Protein 2O1E (pdb70)

CATH classification: 3.40.50.1980 (+1 more: 3.40.50.1980)

Organism: Bacillus subtilis (strain 168) (NCBI:txid224308)

GO terms:
  GO:0045121 membrane raft (C, EXP)
  GO:0005886 plasma membrane (C, EXP)

B-factor: mean 60.4, std 15.57, range [16.05, 107.67]

Secondary structure (DSSP, 8-state):
-EEEEESS---HHHHHHHGGGEEEEESS-TTS-TTT----HHHHHHHHHSSEEEES----TTHHHHHH---SS-EEEETTTT---------GGGGSHHHHHHHHHHHHHHHHHH-GGGHHHHHHHHHHHHHHHHHHHHHHHHHHHS-S--EEEESS-TTHHHHHHTT-EEEE-SS--SSSPPPHHHHHHHHHHTTSS---EEE-SS---HHHHHHIIIII--EEE----TT---HHHHHH---TTT--HHHHHHHHHH--/-EEEEESS---HHHHHHHGGGEEEEESS-TTS-TTT----HHHHHHHHHSSEEEES----TTHHHHHH---SS-EEEETTTT--------GGGGSHHHHHHHHHHHHHHHHHH-GGGHHHHHHHHHHHHHHHHHHHHHHHHHHHH-SS--EEESS---HHHHHHTT--EEE-SS--SSSPPPHHHHHHHHTHHHHTT--EEE-SSPPPHHHHHHIIIII--EEE----SSS--HHHHHHT--TTT--HHHHHHHHHH-

Radius of gyration: 26.19 Å; Cα contacts (8 Å, |Δi|>4): 896; chains: 2; bounding box: 60×58×82 Å

Structure (mmCIF, N/CA/C/O backbone):
data_2O1E
#
_entry.id   2O1E
#
_cell.length_a   45.292
_cell.length_b   54.344
_cell.length_c   62.840
_cell.angle_alpha   103.70
_cell.angle_beta   100.46
_cell.angle_gamma   96.75
#
_symmetry.space_group_name_H-M   'P 1'
#
loop_
_entity.id
_entity.type
_entity.pdbx_description
1 polymer YcdH
2 non-polymer 'MANGANESE (II) ION'
3 water water
#
loop_
_atom_site.group_PDB
_atom_site.id
_atom_site.type_symbol
_atom_site.label_atom_id
_atom_site.label_alt_id
_atom_site.label_comp_id
_atom_site.label_asym_id
_atom_site.label_entity_id
_atom_site.label_seq_id
_atom_site.pdbx_PDB_ins_code
_atom_site.Cartn_x
_atom_site.Cartn_y
_atom_site.Cartn_z
_atom_site.occupancy
_atom_site.B_iso_or_equiv
_atom_site.auth_seq_id
_atom_site.auth_comp_id
_atom_site.auth_asym_id
_atom_site.auth_atom_id
_atom_site.pdbx_PDB_model_num
ATOM 1 N N . LYS A 1 21 ? -2.034 17.194 -11.142 1.00 60.77 16 LYS A N 1
ATOM 2 C CA . LYS A 1 21 ? -3.402 16.976 -11.678 1.00 59.90 16 LYS A CA 1
ATOM 3 C C . LYS A 1 21 ? -3.901 15.540 -11.450 1.00 59.21 16 LYS A C 1
ATOM 4 O O . LYS A 1 21 ? -5.045 15.342 -11.039 1.00 59.85 16 LYS A O 1
ATOM 10 N N . LEU A 1 22 ? -3.045 14.546 -11.713 1.00 56.76 17 LEU A N 1
ATOM 11 C CA . LEU A 1 22 ? -3.400 13.132 -11.520 1.00 54.23 17 LEU A CA 1
ATOM 12 C C . LEU A 1 22 ? -3.854 12.855 -10.085 1.00 53.74 17 LEU A C 1
ATOM 13 O O . LEU A 1 22 ? -3.129 13.109 -9.127 1.00 53.97 17 LEU A O 1
ATOM 18 N N . HIS A 1 23 ? -5.061 12.326 -9.940 1.00 53.42 18 HIS A N 1
ATOM 19 C CA . HIS A 1 23 ? -5.603 12.034 -8.625 1.00 52.62 18 HIS A CA 1
ATOM 20 C C . HIS A 1 23 ? -5.560 10.532 -8.336 1.00 51.79 18 HIS A C 1
ATOM 21 O O . HIS A 1 23 ? -6.133 9.730 -9.075 1.00 52.97 18 HIS A O 1
ATOM 28 N N . VAL A 1 24 ? -4.877 10.166 -7.250 1.00 47.99 19 VAL A N 1
ATOM 29 C CA . VAL A 1 24 ? -4.747 8.778 -6.848 1.00 44.27 19 VAL A CA 1
ATOM 30 C C . VAL A 1 24 ? -5.093 8.654 -5.365 1.00 45.51 19 VAL A C 1
ATOM 31 O O . VAL A 1 24 ? -4.647 9.466 -4.542 1.00 46.73 19 VAL A O 1
ATOM 35 N N . VAL A 1 25 ? -5.891 7.639 -5.032 1.00 42.47 20 VAL A N 1
ATOM 36 C CA . VAL A 1 25 ? -6.311 7.406 -3.660 1.00 41.91 20 VAL A CA 1
ATOM 37 C C . VAL A 1 25 ? -5.708 6.101 -3.195 1.00 41.64 20 VAL A C 1
ATOM 38 O O . VAL A 1 25 ? -5.710 5.126 -3.926 1.00 43.59 20 VAL A O 1
ATOM 42 N N . THR A 1 26 ? -5.187 6.090 -1.975 1.00 41.34 21 THR A N 1
ATOM 43 C CA . THR A 1 26 ? -4.541 4.909 -1.446 1.00 41.66 21 THR A CA 1
ATOM 44 C C . THR A 1 26 ? -5.145 4.486 -0.124 1.00 41.86 21 THR A C 1
ATOM 45 O O . THR A 1 26 ? -5.796 5.279 0.557 1.00 42.65 21 THR A O 1
ATOM 49 N N . THR A 1 27 ? -4.898 3.228 0.230 1.00 40.78 22 THR A N 1
ATOM 50 C CA . THR A 1 27 ? -5.390 2.631 1.461 1.00 41.64 22 THR A CA 1
ATOM 51 C C . THR A 1 27 ? -4.650 3.128 2.719 1.00 41.11 22 THR A C 1
ATOM 52 O O . THR A 1 27 ? -5.016 4.165 3.274 1.00 40.64 22 THR A O 1
ATOM 56 N N . PHE A 1 28 ? -3.634 2.384 3.170 1.00 39.63 23 PHE A N 1
ATOM 57 C CA . PHE A 1 28 ? -2.852 2.775 4.344 1.00 37.27 23 PHE A CA 1
ATOM 58 C C . PHE A 1 28 ? -1.459 3.316 3.953 1.00 36.75 23 PHE A C 1
ATOM 59 O O . PHE A 1 28 ? -1.037 3.202 2.798 1.00 34.27 23 PHE A O 1
ATOM 67 N N . TYR A 1 29 ? -0.763 3.896 4.932 1.00 35.55 24 TYR A N 1
ATOM 68 C CA . TYR A 1 29 ? 0.525 4.553 4.726 1.00 33.35 24 TYR A CA 1
ATOM 69 C C . TYR A 1 29 ? 1.538 4.056 3.684 1.00 30.95 24 TYR A C 1
ATOM 70 O O . TYR A 1 29 ? 1.889 4.795 2.767 1.00 30.91 24 TYR A O 1
ATOM 79 N N . PRO A 1 30 ? 2.040 2.828 3.820 1.00 29.74 25 PRO A N 1
ATOM 80 C CA . PRO A 1 30 ? 3.013 2.309 2.860 1.00 32.06 25 PRO A CA 1
ATOM 81 C C . PRO A 1 30 ? 2.516 2.419 1.405 1.00 33.66 25 PRO A C 1
ATOM 82 O O . PRO A 1 30 ? 3.296 2.726 0.491 1.00 33.07 25 PRO A O 1
ATOM 94 N N . TYR A 1 32 ? 0.571 4.731 0.312 1.00 40.57 27 TYR A N 1
ATOM 95 C CA . TYR A 1 32 ? 0.575 6.169 0.065 1.00 41.84 27 TYR A CA 1
ATOM 96 C C . TYR A 1 32 ? 1.948 6.674 -0.331 1.00 42.93 27 TYR A C 1
ATOM 97 O O . TYR A 1 32 ? 2.104 7.398 -1.326 1.00 40.83 27 TYR A O 1
ATOM 106 N N . GLU A 1 33 ? 2.950 6.296 0.455 1.00 43.06 28 GLU A N 1
ATOM 107 C CA . GLU A 1 33 ? 4.302 6.748 0.178 1.00 43.01 28 GLU A CA 1
ATOM 108 C C . GLU A 1 33 ? 4.826 6.231 -1.136 1.00 40.81 28 GLU A C 1
ATOM 109 O O . GLU A 1 33 ? 5.367 7.004 -1.923 1.00 41.43 28 GLU A O 1
ATOM 115 N N . PHE A 1 34 ? 4.691 4.926 -1.370 1.00 39.82 29 PHE A N 1
ATOM 116 C CA . PHE A 1 34 ? 5.179 4.348 -2.635 1.00 37.67 29 PHE A CA 1
ATOM 117 C C . PHE A 1 34 ? 4.605 5.148 -3.789 1.00 36.72 29 PHE A C 1
ATOM 118 O O . PHE A 1 34 ? 5.344 5.642 -4.625 1.00 35.11 29 PHE A O 1
ATOM 126 N N . THR A 1 35 ? 3.288 5.300 -3.814 1.00 36.47 30 THR A N 1
ATOM 127 C CA . THR A 1 35 ? 2.649 6.055 -4.869 1.00 37.07 30 THR A CA 1
ATOM 128 C C . THR A 1 35 ? 3.246 7.467 -5.001 1.00 37.65 30 THR A C 1
ATOM 129 O O . THR A 1 35 ? 3.801 7.822 -6.040 1.00 38.64 30 THR A O 1
ATOM 133 N N . LYS A 1 36 ? 3.118 8.264 -3.942 1.00 38.38 31 LYS A N 1
ATOM 134 C CA . LYS A 1 36 ? 3.610 9.637 -3.930 1.00 38.34 31 LYS A CA 1
ATOM 135 C C . LYS A 1 36 ? 5.076 9.733 -4.299 1.00 38.05 31 LYS A C 1
ATOM 136 O O . LYS A 1 36 ? 5.510 10.688 -4.944 1.00 36.44 31 LYS A O 1
ATOM 142 N N . GLN A 1 37 ? 5.839 8.742 -3.868 1.00 38.93 32 GLN A N 1
ATOM 143 C CA . GLN A 1 37 ? 7.254 8.704 -4.142 1.00 41.60 32 GLN A CA 1
ATOM 144 C C . GLN A 1 37 ? 7.519 8.692 -5.643 1.00 44.08 32 GLN A C 1
ATOM 145 O O . GLN A 1 37 ? 8.515 9.252 -6.098 1.00 46.11 32 GLN A O 1
ATOM 151 N N . ILE A 1 38 ? 6.633 8.076 -6.423 1.00 47.06 33 ILE A N 1
ATOM 152 C CA . ILE A 1 38 ? 6.822 8.044 -7.869 1.00 49.22 33 ILE A CA 1
ATOM 153 C C . ILE A 1 38 ? 6.065 9.186 -8.531 1.00 50.49 33 ILE A C 1
ATOM 154 O O . ILE A 1 38 ? 6.495 9.704 -9.559 1.00 52.27 33 ILE A O 1
ATOM 159 N N . VAL A 1 39 ? 4.942 9.591 -7.945 1.00 51.19 34 VAL A N 1
ATOM 160 C CA . VAL A 1 39 ? 4.143 10.665 -8.530 1.00 50.66 34 VAL A CA 1
ATOM 161 C C . VAL A 1 39 ? 4.614 12.051 -8.166 1.00 50.61 34 VAL A C 1
ATOM 162 O O . VAL A 1 39 ? 4.645 12.947 -9.008 1.00 51.15 34 VAL A O 1
ATOM 166 N N . LYS A 1 40 ? 4.964 12.220 -6.897 1.00 52.01 35 LYS A N 1
ATOM 167 C CA . LYS A 1 40 ? 5.429 13.497 -6.359 1.00 53.57 35 LYS A CA 1
ATOM 168 C C . LYS A 1 40 ? 4.488 14.664 -6.624 1.00 55.03 35 LYS A C 1
ATOM 169 O O . LYS A 1 40 ? 3.306 14.610 -6.295 1.00 54.60 35 LYS A O 1
ATOM 175 N N . ASP A 1 41 ? 5.022 15.721 -7.222 1.00 57.78 36 ASP A N 1
ATOM 176 C CA . ASP A 1 41 ? 4.234 16.923 -7.486 1.00 61.03 36 ASP A CA 1
ATOM 177 C C . ASP A 1 41 ? 3.290 16.826 -8.686 1.00 60.78 36 ASP A C 1
ATOM 178 O O . ASP A 1 41 ? 2.397 17.656 -8.846 1.00 59.59 36 ASP A O 1
ATOM 183 N N . LYS A 1 42 ? 3.487 15.812 -9.517 1.00 61.84 37 LYS A N 1
ATOM 184 C CA . LYS A 1 42 ? 2.662 15.633 -10.700 1.00 62.93 37 LYS A CA 1
ATOM 185 C C . LYS A 1 42 ? 1.272 15.042 -10.420 1.00 63.23 37 LYS A C 1
ATOM 186 O O . LYS A 1 42 ? 0.494 14.818 -11.349 1.00 63.90 37 LYS A O 1
ATOM 192 N N . GLY A 1 43 ? 0.954 14.788 -9.155 1.00 62.00 38 GLY A N 1
ATOM 193 C CA . GLY A 1 43 ? -0.347 14.228 -8.844 1.00 60.83 38 GLY A CA 1
ATOM 194 C C . GLY A 1 43 ? -0.791 14.383 -7.402 1.00 61.05 38 GLY A C 1
ATOM 195 O O . GLY A 1 43 ? 0.036 14.457 -6.501 1.00 61.45 38 GLY A O 1
ATOM 196 N N . ASP A 1 44 ? -2.101 14.442 -7.183 1.00 61.62 39 ASP A N 1
ATOM 197 C CA . ASP A 1 44 ? -2.642 14.574 -5.836 1.00 62.51 39 ASP A CA 1
ATOM 198 C C . ASP A 1 44 ? -2.917 13.180 -5.290 1.00 62.34 39 ASP A C 1
ATOM 199 O O . ASP A 1 44 ? -3.720 12.426 -5.845 1.00 63.79 39 ASP A O 1
ATOM 204 N N . VAL A 1 45 ? -2.249 12.838 -4.196 1.00 60.29 40 VAL A N 1
ATOM 205 C CA . VAL A 1 45 ? -2.415 11.525 -3.602 1.00 56.90 40 VAL A CA 1
ATOM 206 C C . VAL A 1 45 ? -2.856 11.679 -2.170 1.00 57.24 40 VAL A C 1
ATOM 207 O O . VAL A 1 45 ? -2.372 12.554 -1.464 1.00 58.84 40 VAL A O 1
ATOM 211 N N . ASP A 1 46 ? -3.786 10.846 -1.738 1.00 57.06 41 ASP A N 1
ATOM 212 C CA . ASP A 1 46 ? -4.233 10.916 -0.356 1.00 58.70 41 ASP A CA 1
ATOM 213 C C . ASP A 1 46 ? -4.352 9.512 0.216 1.00 57.09 41 ASP A C 1
ATOM 214 O O . ASP A 1 46 ? -4.236 8.541 -0.521 1.00 57.14 41 ASP A O 1
ATOM 219 N N . LEU A 1 47 ? -4.557 9.394 1.523 1.00 55.42 42 LEU A N 1
ATOM 220 C CA . LEU A 1 47 ? -4.699 8.073 2.106 1.00 55.95 42 LEU A CA 1
ATOM 221 C C . LEU A 1 47 ? -6.026 7.986 2.838 1.00 56.27 42 LEU A C 1
ATOM 222 O O . LEU A 1 47 ? -6.359 8.843 3.657 1.00 56.37 42 LEU A O 1
ATOM 227 N N . LEU A 1 48 ? -6.787 6.946 2.520 1.00 56.25 43 LEU A N 1
ATOM 228 C CA . LEU A 1 48 ? -8.092 6.743 3.120 1.00 56.76 43 LEU A CA 1
ATOM 229 C C . LEU A 1 48 ? -8.004 6.440 4.607 1.00 57.65 43 LEU A C 1
ATOM 230 O O . LEU A 1 48 ? -8.765 6.985 5.414 1.00 57.71 43 LEU A O 1
ATOM 235 N N . ILE A 1 49 ? -7.082 5.555 4.962 1.00 58.04 44 ILE A N 1
ATOM 236 C CA . ILE A 1 49 ? -6.894 5.176 6.350 1.00 59.19 44 ILE A CA 1
ATOM 237 C C . ILE A 1 49 ? -5.855 6.095 6.974 1.00 61.79 44 ILE A C 1
ATOM 238 O O . ILE A 1 49 ? -4.678 6.015 6.646 1.00 62.01 44 ILE A O 1
ATOM 243 N N . PRO A 1 50 ? -6.287 7.001 7.871 1.00 64.25 45 PRO A N 1
ATOM 244 C CA . PRO A 1 50 ? -5.342 7.918 8.517 1.00 65.01 45 PRO A CA 1
ATOM 245 C C . PRO A 1 50 ? -4.281 7.142 9.282 1.00 65.19 45 PRO A C 1
ATOM 246 O O . PRO A 1 50 ? -4.592 6.220 10.039 1.00 63.70 45 PRO A O 1
ATOM 250 N N . SER A 1 51 ? -3.029 7.524 9.068 1.00 67.15 46 SER A N 1
ATOM 251 C CA . SER A 1 51 ? -1.894 6.870 9.705 1.00 69.36 46 SER A CA 1
ATOM 252 C C . SER A 1 51 ? -1.965 6.996 11.225 1.00 70.59 46 SER A C 1
ATOM 253 O O . SER A 1 51 ? -1.271 7.818 11.830 1.00 72.67 46 SER A O 1
ATOM 256 N N . SER A 1 52 ? -2.823 6.184 11.833 1.00 71.02 47 SER A N 1
ATOM 257 C CA . SER A 1 52 ? -3.014 6.180 13.280 1.00 71.59 47 SER A CA 1
ATOM 258 C C . SER A 1 52 ? -4.221 5.317 13.629 1.00 71.17 47 SER A C 1
ATOM 259 O O . SER A 1 52 ? -4.752 5.397 14.736 1.00 70.25 47 SER A O 1
ATOM 262 N N . VAL A 1 53 ? -4.646 4.496 12.672 1.00 71.00 48 VAL A N 1
ATOM 263 C CA . VAL A 1 53 ? -5.780 3.604 12.872 1.00 71.00 48 VAL A CA 1
ATOM 264 C C . VAL A 1 53 ? -5.567 2.261 12.168 1.00 69.84 48 VAL A C 1
ATOM 265 O O . VAL A 1 53 ? -5.162 2.221 11.010 1.00 69.89 48 VAL A O 1
ATOM 269 N N . GLU A 1 54 ? -5.845 1.170 12.882 1.00 67.87 49 GLU A N 1
ATOM 270 C CA . GLU A 1 54 ? -5.684 -0.185 12.361 1.00 66.21 49 GLU A CA 1
ATOM 271 C C . GLU A 1 54 ? -6.247 -0.358 10.946 1.00 65.26 49 GLU A C 1
ATOM 272 O O . GLU A 1 54 ? -7.463 -0.313 10.745 1.00 65.12 49 GLU A O 1
ATOM 278 N N . PRO A 1 55 ? -5.365 -0.570 9.946 1.00 63.55 50 PRO A N 1
ATOM 279 C CA . PRO A 1 55 ? -5.847 -0.743 8.571 1.00 62.34 50 PRO A CA 1
ATOM 280 C C . PRO A 1 55 ? -6.527 -2.102 8.337 1.00 61.70 50 PRO A C 1
ATOM 281 O O . PRO A 1 55 ? -7.517 -2.200 7.610 1.00 59.96 50 PRO A O 1
ATOM 285 N N . HIS A 1 56 ? -5.989 -3.140 8.967 1.00 62.10 51 HIS A N 1
ATOM 286 C CA . HIS A 1 56 ? -6.521 -4.487 8.834 1.00 63.43 51 HIS A CA 1
ATOM 287 C C . HIS A 1 56 ? -8.029 -4.556 8.971 1.00 64.08 51 HIS A C 1
ATOM 288 O O . HIS A 1 56 ? -8.695 -5.219 8.177 1.00 65.23 51 HIS A O 1
ATOM 295 N N . ASP A 1 57 ? -8.569 -3.882 9.979 1.00 64.06 52 ASP A N 1
ATOM 296 C CA . ASP A 1 57 ? -10.007 -3.905 10.208 1.00 64.36 52 ASP A CA 1
ATOM 297 C C . ASP A 1 57 ? -10.749 -2.703 9.646 1.00 63.31 52 ASP A C 1
ATOM 298 O O . ASP A 1 57 ? -11.969 -2.748 9.477 1.00 63.77 52 ASP A O 1
ATOM 303 N N . TRP A 1 58 ? -10.019 -1.634 9.356 1.00 62.47 53 TRP A N 1
ATOM 304 C CA . TRP A 1 58 ? -10.637 -0.431 8.808 1.00 61.12 53 TRP A CA 1
ATOM 305 C C . TRP A 1 58 ? -11.685 -0.773 7.765 1.00 61.28 53 TRP A C 1
ATOM 306 O O . TRP A 1 58 ? -11.479 -1.631 6.909 1.00 60.83 53 TRP A O 1
ATOM 317 N N . GLU A 1 59 ? -12.807 -0.075 7.831 1.00 62.15 54 GLU A N 1
ATOM 318 C CA . GLU A 1 59 ? -13.885 -0.307 6.895 1.00 62.77 54 GLU A CA 1
ATOM 319 C C . GLU A 1 59 ? -14.233 1.054 6.309 1.00 61.96 54 GLU A C 1
ATOM 320 O O . GLU A 1 59 ? -14.263 2.052 7.028 1.00 60.70 54 GLU A O 1
ATOM 326 N N . PRO A 1 60 ? -14.462 1.114 4.985 1.00 62.31 55 PRO A N 1
ATOM 327 C CA . PRO A 1 60 ? -14.807 2.352 4.279 1.00 63.47 55 PRO A CA 1
ATOM 328 C C . PRO A 1 60 ? -16.231 2.844 4.539 1.00 65.68 55 PRO A C 1
ATOM 329 O O . PRO A 1 60 ? -17.137 2.076 4.880 1.00 65.89 55 PRO A O 1
ATOM 333 N N . THR A 1 61 ? -16.415 4.146 4.375 1.00 67.34 56 THR A N 1
ATOM 334 C CA . THR A 1 61 ? -17.709 4.760 4.577 1.00 68.29 56 THR A CA 1
ATOM 335 C C . THR A 1 61 ? -18.196 5.167 3.199 1.00 70.07 56 THR A C 1
ATOM 336 O O . THR A 1 61 ? -17.429 5.157 2.233 1.00 69.38 56 THR A O 1
ATOM 340 N N . PRO A 1 62 ? -19.486 5.525 3.086 1.00 72.25 57 PRO A N 1
ATOM 341 C CA . PRO A 1 62 ? -20.002 5.929 1.769 1.00 73.44 57 PRO A CA 1
ATOM 342 C C . PRO A 1 62 ? -19.155 7.062 1.181 1.00 73.49 57 PRO A C 1
ATOM 343 O O . PRO A 1 62 ? -18.901 7.101 -0.030 1.00 73.98 57 PRO A O 1
ATOM 347 N N . LYS A 1 63 ? -18.706 7.963 2.056 1.00 72.19 58 LYS A N 1
ATOM 348 C CA . LYS A 1 63 ? -17.875 9.094 1.655 1.00 71.71 58 LYS A CA 1
ATOM 349 C C . LYS A 1 63 ? -16.578 8.610 1.015 1.00 70.61 58 LYS A C 1
ATOM 350 O O . LYS A 1 63 ? -16.182 9.083 -0.055 1.00 70.56 58 LYS A O 1
ATOM 356 N N . ASP A 1 64 ? -15.920 7.666 1.684 1.00 69.39 59 ASP A N 1
ATOM 357 C CA . ASP A 1 64 ? -14.668 7.106 1.188 1.00 67.07 59 ASP A CA 1
ATOM 358 C C . ASP A 1 64 ? -14.904 6.420 -0.141 1.00 67.58 59 ASP A C 1
ATOM 359 O O . ASP A 1 64 ? -14.134 6.598 -1.086 1.00 67.32 59 ASP A O 1
ATOM 364 N N . ILE A 1 65 ? -15.977 5.638 -0.210 1.00 68.34 60 ILE A N 1
ATOM 365 C CA . ILE A 1 65 ? -16.300 4.918 -1.431 1.00 70.23 60 ILE A CA 1
ATOM 366 C C . ILE A 1 65 ? -16.445 5.887 -2.589 1.00 70.16 60 ILE A C 1
ATOM 367 O O . ILE A 1 65 ? -16.035 5.603 -3.720 1.00 70.38 60 ILE A O 1
ATOM 372 N N . ALA A 1 66 ? -17.040 7.034 -2.295 1.00 70.48 61 ALA A N 1
ATOM 373 C CA . ALA A 1 66 ? -17.234 8.067 -3.303 1.00 70.98 61 ALA A CA 1
ATOM 374 C C . ALA A 1 66 ? -15.892 8.600 -3.787 1.00 70.09 61 ALA A C 1
ATOM 375 O O . ALA A 1 66 ? -15.631 8.663 -4.992 1.00 67.94 61 ALA A O 1
ATOM 377 N N . ASN A 1 67 ? -15.039 8.977 -2.838 1.00 70.41 62 ASN A N 1
ATOM 378 C CA . ASN A 1 67 ? -13.735 9.510 -3.190 1.00 71.18 62 ASN A CA 1
ATOM 379 C C . ASN A 1 67 ? -12.919 8.504 -4.018 1.00 70.08 62 ASN A C 1
ATOM 380 O O . ASN A 1 67 ? -12.108 8.897 -4.864 1.00 68.31 62 ASN A O 1
ATOM 385 N N . ILE A 1 68 ? -13.149 7.213 -3.796 1.00 69.06 63 ILE A N 1
ATOM 386 C CA . ILE A 1 68 ? -12.435 6.205 -4.564 1.00 68.87 63 ILE A CA 1
ATOM 387 C C . ILE A 1 68 ? -12.808 6.294 -6.042 1.00 69.39 63 ILE A C 1
ATOM 388 O O . ILE A 1 68 ? -11.934 6.444 -6.895 1.00 69.82 63 ILE A O 1
ATOM 393 N N . GLN A 1 69 ? -14.096 6.213 -6.359 1.00 70.62 64 GLN A N 1
ATOM 394 C CA . GLN A 1 69 ? -14.509 6.301 -7.762 1.00 71.60 64 GLN A CA 1
ATOM 395 C C . GLN A 1 69 ? -14.302 7.709 -8.268 1.00 70.65 64 GLN A C 1
ATOM 396 O O . GLN A 1 69 ? -14.367 7.970 -9.467 1.00 71.14 64 GLN A O 1
ATOM 402 N N . ASP A 1 70 ? -14.062 8.614 -7.331 1.00 70.10 65 ASP A N 1
ATOM 403 C CA . ASP A 1 70 ? -13.837 10.014 -7.648 1.00 70.04 65 ASP A CA 1
ATOM 404 C C . ASP A 1 70 ? -12.423 10.233 -8.201 1.00 69.45 65 ASP A C 1
ATOM 405 O O . ASP A 1 70 ? -12.204 11.116 -9.029 1.00 69.05 65 ASP A O 1
ATOM 410 N N . ALA A 1 71 ? -11.474 9.416 -7.740 1.00 68.12 66 ALA A N 1
ATOM 411 C CA . ALA A 1 71 ? -10.074 9.513 -8.163 1.00 66.10 66 ALA A CA 1
ATOM 412 C C . ALA A 1 71 ? -9.775 8.821 -9.500 1.00 64.54 66 ALA A C 1
ATOM 413 O O . ALA A 1 71 ? -10.613 8.100 -10.038 1.00 63.50 66 ALA A O 1
ATOM 415 N N . ASP A 1 72 ? -8.576 9.048 -10.035 1.00 62.84 67 ASP A N 1
ATOM 416 C CA . ASP A 1 72 ? -8.178 8.442 -11.309 1.00 61.01 67 ASP A CA 1
ATOM 417 C C . ASP A 1 72 ? -7.794 6.986 -11.110 1.00 58.59 67 ASP A C 1
ATOM 418 O O . ASP A 1 72 ? -8.053 6.150 -11.972 1.00 57.76 67 ASP A O 1
ATOM 423 N N . LEU A 1 73 ? -7.161 6.699 -9.972 1.00 55.89 68 LEU A N 1
ATOM 424 C CA . LEU A 1 73 ? -6.736 5.344 -9.640 1.00 52.94 68 LEU A CA 1
ATOM 425 C C . LEU A 1 73 ? -6.853 5.112 -8.142 1.00 50.87 68 LEU A C 1
ATOM 426 O O . LEU A 1 73 ? -6.741 6.040 -7.340 1.00 50.08 68 LEU A O 1
ATOM 431 N N . PHE A 1 74 ? -7.100 3.861 -7.782 1.00 49.11 69 PHE A N 1
ATOM 432 C CA . PHE A 1 74 ? -7.215 3.459 -6.395 1.00 46.94 69 PHE A CA 1
ATOM 433 C C . PHE A 1 74 ? -6.123 2.417 -6.218 1.00 45.91 69 PHE A C 1
ATOM 434 O O . PHE A 1 74 ? -6.048 1.464 -6.992 1.00 44.82 69 PHE A O 1
ATOM 442 N N . VAL A 1 75 ? -5.268 2.613 -5.215 1.00 44.63 70 VAL A N 1
ATOM 443 C CA . VAL A 1 75 ? -4.153 1.709 -4.962 1.00 41.60 70 VAL A CA 1
ATOM 444 C C . VAL A 1 75 ? -4.331 1.031 -3.625 1.00 41.48 70 VAL A C 1
ATOM 445 O O . VAL A 1 75 ? -4.624 1.686 -2.628 1.00 42.91 70 VAL A O 1
ATOM 449 N N . TYR A 1 76 ? -4.202 -0.288 -3.600 1.00 41.05 71 TYR A N 1
ATOM 450 C CA . TYR A 1 76 ? -4.322 -1.012 -2.337 1.00 40.78 71 TYR A CA 1
ATOM 451 C C . TYR A 1 76 ? -3.227 -2.058 -2.296 1.00 39.88 71 TYR A C 1
ATOM 452 O O . TYR A 1 76 ? -2.554 -2.309 -3.294 1.00 38.99 71 TYR A O 1
ATOM 461 N N . ASN A 1 77 ? -3.034 -2.666 -1.142 1.00 40.52 72 ASN A N 1
ATOM 462 C CA . ASN A 1 77 ? -1.959 -3.627 -1.023 1.00 42.65 72 ASN A CA 1
ATOM 463 C C . ASN A 1 77 ? -2.275 -5.044 -1.424 1.00 45.43 72 ASN A C 1
ATOM 464 O O . ASN A 1 77 ? -1.570 -5.644 -2.229 1.00 46.59 72 ASN A O 1
ATOM 469 N N . SER A 1 78 ? -3.319 -5.592 -0.830 1.00 47.95 73 SER A N 1
ATOM 470 C CA . SER A 1 78 ? -3.697 -6.951 -1.132 1.00 51.36 73 SER A CA 1
ATOM 471 C C . SER A 1 78 ? -5.115 -7.169 -0.679 1.00 54.24 73 SER A C 1
ATOM 472 O O . SER A 1 78 ? -5.582 -6.562 0.292 1.00 54.28 73 SER A O 1
ATOM 475 N N . GLU A 1 79 ? -5.805 -8.036 -1.404 1.00 56.94 74 GLU A N 1
ATOM 476 C CA . GLU A 1 79 ? -7.179 -8.354 -1.080 1.00 59.68 74 GLU A CA 1
ATOM 477 C C . GLU A 1 79 ? -7.243 -9.047 0.279 1.00 59.13 74 GLU A C 1
ATOM 478 O O . GLU A 1 79 ? -8.311 -9.119 0.895 1.00 60.26 74 GLU A O 1
ATOM 484 N N . TYR A 1 80 ? -6.096 -9.538 0.749 1.00 58.67 75 TYR A N 1
ATOM 485 C CA . TYR A 1 80 ? -6.020 -10.214 2.054 1.00 58.95 75 TYR A CA 1
ATOM 486 C C . TYR A 1 80 ? -5.693 -9.185 3.137 1.00 57.34 75 TYR A C 1
ATOM 487 O O . TYR A 1 80 ? -5.768 -9.467 4.329 1.00 56.78 75 TYR A O 1
ATOM 504 N N . GLU A 1 82 ? -6.578 -5.257 2.655 1.00 50.97 77 GLU A N 1
ATOM 505 C CA . GLU A 1 82 ? -7.794 -4.442 2.671 1.00 49.60 77 GLU A CA 1
ATOM 506 C C . GLU A 1 82 ? -8.930 -5.330 2.156 1.00 50.43 77 GLU A C 1
ATOM 507 O O . GLU A 1 82 ? -9.391 -5.153 1.029 1.00 51.32 77 GLU A O 1
ATOM 513 N N . THR A 1 83 ? -9.390 -6.273 2.977 1.00 50.43 78 THR A N 1
ATOM 514 C CA . THR A 1 83 ? -10.433 -7.203 2.554 1.00 50.51 78 THR A CA 1
ATOM 515 C C . THR A 1 83 ? -11.747 -6.603 2.070 1.00 51.95 78 THR A C 1
ATOM 516 O O . THR A 1 83 ? -12.640 -7.335 1.658 1.00 54.55 78 THR A O 1
ATOM 520 N N . TRP A 1 84 ? -11.865 -5.281 2.085 1.00 52.63 79 TRP A N 1
ATOM 521 C CA . TRP A 1 84 ? -13.095 -4.643 1.632 1.00 52.67 79 TRP A CA 1
ATOM 522 C C . TRP A 1 84 ? -13.008 -4.179 0.174 1.00 53.16 79 TRP A C 1
ATOM 523 O O . TRP A 1 84 ? -13.998 -3.751 -0.414 1.00 52.98 79 TRP A O 1
ATOM 534 N N . VAL A 1 85 ? -11.823 -4.270 -0.411 1.00 54.22 80 VAL A N 1
ATOM 535 C CA . VAL A 1 85 ? -11.620 -3.827 -1.776 1.00 55.26 80 VAL A CA 1
ATOM 536 C C . VAL A 1 85 ? -12.414 -4.583 -2.828 1.00 57.11 80 VAL A C 1
ATOM 537 O O . VAL A 1 85 ? -13.170 -3.972 -3.593 1.00 58.00 80 VAL A O 1
ATOM 541 N N . PRO A 1 86 ? -12.270 -5.919 -2.885 1.00 58.74 81 PRO A N 1
ATOM 542 C CA . PRO A 1 86 ? -13.016 -6.692 -3.889 1.00 60.20 81 PRO A CA 1
ATOM 543 C C . PRO A 1 86 ? -14.507 -6.315 -3.936 1.00 60.56 81 PRO A C 1
ATOM 544 O O . PRO A 1 86 ? -15.096 -6.183 -5.009 1.00 59.56 81 PRO A O 1
ATOM 548 N N . SER A 1 87 ? -15.097 -6.122 -2.764 1.00 62.20 82 SER A N 1
ATOM 549 C CA . SER A 1 87 ? -16.497 -5.738 -2.665 1.00 64.57 82 SER A CA 1
ATOM 550 C C . SER A 1 87 ? -16.721 -4.324 -3.208 1.00 66.13 82 SER A C 1
ATOM 551 O O . SER A 1 87 ? -17.757 -4.021 -3.814 1.00 66.77 82 SER A O 1
ATOM 554 N N . ALA A 1 88 ? -15.738 -3.459 -2.989 1.00 66.85 83 ALA A N 1
ATOM 555 C CA . ALA A 1 88 ? -15.816 -2.078 -3.435 1.00 67.00 83 ALA A CA 1
ATOM 556 C C . ALA A 1 88 ? -15.725 -1.956 -4.948 1.00 67.20 83 ALA A C 1
ATOM 557 O O . ALA A 1 88 ? -16.462 -1.178 -5.562 1.00 66.60 83 ALA A O 1
ATOM 559 N N . GLU A 1 89 ? -14.815 -2.721 -5.544 1.00 68.37 84 GLU A N 1
ATOM 560 C CA . GLU A 1 89 ? -14.629 -2.685 -6.990 1.00 70.30 84 GLU A CA 1
ATOM 561 C C . GLU A 1 89 ? -15.889 -3.140 -7.710 1.00 73.26 84 GLU A C 1
ATOM 562 O O . GLU A 1 89 ? -16.338 -2.503 -8.669 1.00 72.75 84 GLU A O 1
ATOM 568 N N . LYS A 1 90 ? -16.447 -4.254 -7.241 1.00 76.39 85 LYS A N 1
ATOM 569 C CA . LYS A 1 90 ? -17.669 -4.800 -7.815 1.00 78.99 85 LYS A CA 1
ATOM 570 C C . LYS A 1 90 ? -18.773 -3.738 -7.746 1.00 80.66 85 LYS A C 1
ATOM 571 O O . LYS A 1 90 ? -19.311 -3.332 -8.775 1.00 81.64 85 LYS A O 1
ATOM 577 N N . SER A 1 91 ? -19.091 -3.278 -6.537 1.00 82.64 86 SER A N 1
ATOM 578 C CA . SER A 1 91 ? -20.133 -2.269 -6.347 1.00 84.64 86 SER A CA 1
ATOM 579 C C . SER A 1 91 ? -19.644 -0.886 -6.747 1.00 85.70 86 SER A C 1
ATOM 580 O O . SER A 1 91 ? -19.640 0.043 -5.939 1.00 85.46 86 SER A O 1
ATOM 591 N N . GLY A 1 93 ? -17.781 -0.216 -10.590 1.00 92.58 88 GLY A N 1
ATOM 592 C CA . GLY A 1 93 ? -17.660 -0.258 -12.036 1.00 93.63 88 GLY A CA 1
ATOM 593 C C . GLY A 1 93 ? -16.242 -0.091 -12.543 1.00 94.32 88 GLY A C 1
ATOM 594 O O . GLY A 1 93 ? -15.279 -0.218 -11.782 1.00 94.45 88 GLY A O 1
ATOM 595 N N . GLN A 1 94 ? -16.120 0.199 -13.837 1.00 94.10 89 GLN A N 1
ATOM 596 C CA . GLN A 1 94 ? -14.817 0.378 -14.471 1.00 93.75 89 GLN A CA 1
ATOM 597 C C . GLN A 1 94 ? -14.624 1.801 -14.994 1.00 92.46 89 GLN A C 1
ATOM 598 O O . GLN A 1 94 ? -13.506 2.326 -14.992 1.00 92.90 89 GLN A O 1
ATOM 604 N N . GLY A 1 95 ? -15.713 2.422 -15.442 1.00 90.30 90 GLY A N 1
ATOM 605 C CA . GLY A 1 95 ? -15.631 3.779 -15.961 1.00 88.32 90 GLY A CA 1
ATOM 606 C C . GLY A 1 95 ? -15.039 4.766 -14.966 1.00 87.05 90 GLY A C 1
ATOM 607 O O . GLY A 1 95 ? -14.528 5.826 -15.346 1.00 85.89 90 GLY A O 1
ATOM 608 N N . HIS A 1 96 ? -15.111 4.408 -13.683 1.00 85.43 91 HIS A N 1
ATOM 609 C CA . HIS A 1 96 ? -14.592 5.240 -12.599 1.00 82.62 91 HIS A CA 1
ATOM 610 C C . HIS A 1 96 ? -13.095 4.987 -12.398 1.00 80.34 91 HIS A C 1
ATOM 611 O O . HIS A 1 96 ? -12.372 4.706 -13.361 1.00 79.72 91 HIS A O 1
ATOM 618 N N . ALA A 1 97 ? -12.636 5.093 -11.150 1.00 77.31 92 ALA A N 1
ATOM 619 C CA . ALA A 1 97 ? -11.226 4.882 -10.815 1.00 73.07 92 ALA A CA 1
ATOM 620 C C . ALA A 1 97 ? -10.787 3.463 -11.150 1.00 70.22 92 ALA A C 1
ATOM 621 O O . ALA A 1 97 ? -11.534 2.508 -10.940 1.00 69.55 92 ALA A O 1
ATOM 623 N N . VAL A 1 98 ? -9.569 3.333 -11.670 1.00 67.26 93 VAL A N 1
ATOM 624 C CA . VAL A 1 98 ? -9.035 2.030 -12.036 1.00 63.96 93 VAL A CA 1
ATOM 625 C C . VAL A 1 98 ? -8.264 1.425 -10.875 1.00 62.55 93 VAL A C 1
ATOM 626 O O . VAL A 1 98 ? -7.210 1.925 -10.489 1.00 62.24 93 VAL A O 1
ATOM 630 N N . PHE A 1 99 ? -8.812 0.357 -10.305 1.00 61.23 94 PHE A N 1
ATOM 631 C CA . PHE A 1 99 ? -8.170 -0.324 -9.187 1.00 60.01 94 PHE A CA 1
ATOM 632 C C . PHE A 1 99 ? -6.786 -0.865 -9.561 1.00 60.80 94 PHE A C 1
ATOM 633 O O . PHE A 1 99 ? -6.527 -1.205 -10.716 1.00 61.77 94 PHE A O 1
ATOM 641 N N . VAL A 1 100 ? -5.885 -0.914 -8.585 1.00 61.37 95 VAL A N 1
ATOM 642 C CA . VAL A 1 100 ? -4.540 -1.416 -8.830 1.00 61.48 95 VAL A CA 1
ATOM 643 C C . VAL A 1 100 ? -3.909 -1.898 -7.545 1.00 60.75 95 VAL A C 1
ATOM 644 O O . VAL A 1 100 ? -3.697 -1.109 -6.621 1.00 62.03 95 VAL A O 1
ATOM 648 N N . ASN A 1 101 ? -3.637 -3.199 -7.468 1.00 59.79 96 ASN A N 1
ATOM 649 C CA . ASN A 1 101 ? -3.013 -3.735 -6.269 1.00 58.79 96 ASN A CA 1
ATOM 650 C C . ASN A 1 101 ? -1.546 -3.930 -6.547 1.00 57.24 96 ASN A C 1
ATOM 651 O O . ASN A 1 101 ? -1.146 -4.445 -7.592 1.00 56.00 96 ASN A O 1
ATOM 656 N N . ALA A 1 102 ? -0.751 -3.474 -5.592 1.00 56.78 97 ALA A N 1
ATOM 657 C CA . ALA A 1 102 ? 0.692 -3.524 -5.677 1.00 54.16 97 ALA A CA 1
ATOM 658 C C . ALA A 1 102 ? 1.241 -4.919 -5.488 1.00 52.52 97 ALA A C 1
ATOM 659 O O . ALA A 1 102 ? 2.305 -5.228 -6.010 1.00 51.98 97 ALA A O 1
ATOM 661 N N . SER A 1 103 ? 0.514 -5.762 -4.757 1.00 51.60 98 SER A N 1
ATOM 662 C CA . SER A 1 103 ? 0.981 -7.118 -4.491 1.00 52.19 98 SER A CA 1
ATOM 663 C C . SER A 1 103 ? 0.782 -8.038 -5.678 1.00 52.48 98 SER A C 1
ATOM 664 O O . SER A 1 103 ? 0.989 -9.237 -5.571 1.00 51.72 98 SER A O 1
ATOM 667 N N . LYS A 1 104 ? 0.388 -7.473 -6.813 1.00 54.95 99 LYS A N 1
ATOM 668 C CA . LYS A 1 104 ? 0.170 -8.273 -8.006 1.00 57.52 99 LYS A CA 1
ATOM 669 C C . LYS A 1 104 ? 1.499 -8.755 -8.579 1.00 58.29 99 LYS A C 1
ATOM 670 O O . LYS A 1 104 ? 2.345 -7.951 -8.979 1.00 57.32 99 LYS A O 1
ATOM 676 N N . GLY A 1 105 ? 1.668 -10.077 -8.612 1.00 57.99 100 GLY A N 1
ATOM 677 C CA . GLY A 1 105 ? 2.890 -10.662 -9.126 1.00 59.61 100 GLY A CA 1
ATOM 678 C C . GLY A 1 105 ? 3.727 -11.299 -8.034 1.00 62.01 100 GLY A C 1
ATOM 679 O O . GLY A 1 105 ? 4.652 -12.076 -8.311 1.00 60.42 100 GLY A O 1
ATOM 680 N N . ILE A 1 106 ? 3.414 -10.951 -6.787 1.00 63.66 101 ILE A N 1
ATOM 681 C CA . ILE A 1 106 ? 4.116 -11.491 -5.629 1.00 66.04 101 ILE A CA 1
ATOM 682 C C . ILE A 1 106 ? 3.490 -12.835 -5.298 1.00 68.47 101 ILE A C 1
ATOM 683 O O . ILE A 1 106 ? 2.286 -12.926 -5.065 1.00 67.38 101 ILE A O 1
ATOM 688 N N . ASP A 1 107 ? 4.317 -13.872 -5.285 1.00 72.38 102 ASP A N 1
ATOM 689 C CA . ASP A 1 107 ? 3.852 -15.217 -5.003 1.00 78.17 102 ASP A CA 1
ATOM 690 C C . ASP A 1 107 ? 3.242 -15.367 -3.612 1.00 80.65 102 ASP A C 1
ATOM 691 O O . ASP A 1 107 ? 2.967 -16.480 -3.173 1.00 83.34 102 ASP A O 1
ATOM 696 N N . LEU A 1 108 ? 3.005 -14.260 -2.922 1.00 82.26 103 LEU A N 1
ATOM 697 C CA . LEU A 1 108 ? 2.428 -14.343 -1.593 1.00 83.60 103 LEU A CA 1
ATOM 698 C C . LEU A 1 108 ? 3.238 -15.280 -0.734 1.00 85.57 103 LEU A C 1
ATOM 699 O O . LEU A 1 108 ? 4.411 -15.520 -1.014 1.00 86.44 103 LEU A O 1
ATOM 712 N N . GLU A 1 110 ? 2.718 -18.323 2.954 1.00 92.68 105 GLU A N 1
ATOM 713 C CA . GLU A 1 110 ? 1.886 -19.016 3.937 1.00 94.68 105 GLU A CA 1
ATOM 714 C C . GLU A 1 110 ? 1.365 -18.076 5.019 1.00 95.29 105 GLU A C 1
ATOM 715 O O . GLU A 1 110 ? 2.110 -17.672 5.916 1.00 95.88 105 GLU A O 1
ATOM 721 N N . GLY A 1 111 ? 0.081 -17.747 4.939 1.00 95.49 106 GLY A N 1
ATOM 722 C CA . GLY A 1 111 ? -0.511 -16.863 5.925 1.00 95.74 106 GLY A CA 1
ATOM 723 C C . GLY A 1 111 ? -0.608 -17.511 7.296 1.00 95.55 106 GLY A C 1
ATOM 724 O O . GLY A 1 111 ? 0.387 -17.984 7.847 1.00 95.76 106 GLY A O 1
ATOM 725 N N . HIS A 1 128 ? -5.398 -20.909 2.855 1.00 81.22 123 HIS A N 1
ATOM 726 C CA . HIS A 1 128 ? -6.395 -19.900 2.507 1.00 82.11 123 HIS A CA 1
ATOM 727 C C . HIS A 1 128 ? -5.947 -18.472 2.873 1.00 80.42 123 HIS A C 1
ATOM 728 O O . HIS A 1 128 ? -5.433 -17.742 2.024 1.00 80.28 123 HIS A O 1
ATOM 735 N N . ALA A 1 129 ? -6.143 -18.074 4.129 1.00 78.74 124 ALA A N 1
ATOM 736 C CA . ALA A 1 129 ? -5.742 -16.738 4.582 1.00 76.18 124 ALA A CA 1
ATOM 737 C C . ALA A 1 129 ? -4.252 -16.530 4.305 1.00 74.03 124 ALA A C 1
ATOM 738 O O . ALA A 1 129 ? -3.394 -17.105 4.977 1.00 74.54 124 ALA A O 1
ATOM 748 N N . ASP A 1 131 ? -0.641 -14.245 3.777 1.00 58.02 126 ASP A N 1
ATOM 749 C CA . ASP A 1 131 ? 0.003 -13.187 4.541 1.00 53.90 126 ASP A CA 1
ATOM 750 C C . ASP A 1 131 ? 0.241 -11.994 3.613 1.00 48.86 126 ASP A C 1
ATOM 751 O O . ASP A 1 131 ? 1.035 -12.090 2.669 1.00 47.30 126 ASP A O 1
ATOM 756 N N . PRO A 1 132 ? -0.436 -10.851 3.876 1.00 43.98 127 PRO A N 1
ATOM 757 C CA . PRO A 1 132 ? -0.323 -9.628 3.073 1.00 41.93 127 PRO A CA 1
ATOM 758 C C . PRO A 1 132 ? 0.813 -8.651 3.408 1.00 39.91 127 PRO A C 1
ATOM 759 O O . PRO A 1 132 ? 0.971 -7.645 2.727 1.00 38.45 127 PRO A O 1
ATOM 763 N N . HIS A 1 133 ? 1.609 -8.951 4.431 1.00 38.55 128 HIS A N 1
ATOM 764 C CA . HIS A 1 133 ? 2.675 -8.042 4.831 1.00 39.90 128 HIS A CA 1
ATOM 765 C C . HIS A 1 133 ? 3.912 -8.049 3.948 1.00 40.50 128 HIS A C 1
ATOM 766 O O . HIS A 1 133 ? 5.042 -7.981 4.448 1.00 40.89 128 HIS A O 1
ATOM 773 N N . VAL A 1 134 ? 3.699 -8.087 2.633 1.00 39.96 129 VAL A N 1
ATOM 774 C CA . VAL A 1 134 ? 4.801 -8.128 1.680 1.00 39.27 129 VAL A CA 1
ATOM 775 C C . VAL A 1 134 ? 5.625 -6.861 1.629 1.00 38.82 129 VAL A C 1
ATOM 776 O O . VAL A 1 134 ? 6.826 -6.906 1.363 1.00 41.93 129 VAL A O 1
ATOM 780 N N . TRP A 1 135 ? 4.994 -5.730 1.899 1.00 37.71 130 TRP A N 1
ATOM 781 C CA . TRP A 1 135 ? 5.701 -4.467 1.858 1.00 35.06 130 TRP A CA 1
ATOM 782 C C . TRP A 1 135 ? 6.754 -4.412 2.952 1.00 32.94 130 TRP A C 1
ATOM 783 O O . TRP A 1 135 ? 7.575 -3.494 2.966 1.00 33.14 130 TRP A O 1
ATOM 794 N N . LEU A 1 136 ? 6.739 -5.365 3.884 1.00 30.84 131 LEU A N 1
ATOM 795 C CA . LEU A 1 136 ? 7.771 -5.348 4.938 1.00 32.78 131 LEU A CA 1
ATOM 796 C C . LEU A 1 136 ? 9.048 -6.054 4.461 1.00 34.32 131 LEU A C 1
ATOM 797 O O . LEU A 1 136 ? 9.821 -6.588 5.253 1.00 33.54 131 LEU A O 1
ATOM 802 N N . SER A 1 137 ? 9.226 -6.076 3.141 1.00 35.67 132 SER A N 1
ATOM 803 C CA . SER A 1 137 ? 10.395 -6.660 2.503 1.00 36.08 132 SER A CA 1
ATOM 804 C C . SER A 1 137 ? 10.851 -5.605 1.526 1.00 37.30 132 SER A C 1
ATOM 805 O O . SER A 1 137 ? 10.096 -5.199 0.630 1.00 37.44 132 SER A O 1
ATOM 808 N N . PRO A 1 138 ? 12.090 -5.137 1.675 1.00 36.40 133 PRO A N 1
ATOM 809 C CA . PRO A 1 138 ? 12.547 -4.110 0.740 1.00 36.17 133 PRO A CA 1
ATOM 810 C C . PRO A 1 138 ? 12.559 -4.580 -0.707 1.00 37.24 133 PRO A C 1
ATOM 811 O O . PRO A 1 138 ? 12.532 -3.755 -1.622 1.00 39.62 133 PRO A O 1
ATOM 815 N N . VAL A 1 139 ? 12.566 -5.894 -0.925 1.00 36.52 134 VAL A N 1
ATOM 816 C CA . VAL A 1 139 ? 12.586 -6.423 -2.286 1.00 36.67 134 VAL A CA 1
ATOM 817 C C . VAL A 1 139 ? 11.154 -6.370 -2.821 1.00 33.74 134 VAL A C 1
ATOM 818 O O . VAL A 1 139 ? 10.876 -5.645 -3.773 1.00 33.81 134 VAL A O 1
ATOM 822 N N . LEU A 1 140 ? 10.251 -7.124 -2.201 1.00 32.11 135 LEU A N 1
ATOM 823 C CA . LEU A 1 140 ? 8.844 -7.120 -2.595 1.00 32.22 135 LEU A CA 1
ATOM 824 C C . LEU A 1 140 ? 8.375 -5.675 -2.722 1.00 33.44 135 LEU A C 1
ATOM 825 O O . LEU A 1 140 ? 7.568 -5.346 -3.597 1.00 35.61 135 LEU A O 1
ATOM 830 N N . ALA A 1 141 ? 8.905 -4.803 -1.865 1.00 35.02 136 ALA A N 1
ATOM 831 C CA . ALA A 1 141 ? 8.542 -3.383 -1.893 1.00 36.50 136 ALA A CA 1
ATOM 832 C C . ALA A 1 141 ? 8.816 -2.802 -3.276 1.00 35.20 136 ALA A C 1
ATOM 833 O O . ALA A 1 141 ? 7.957 -2.132 -3.856 1.00 32.93 136 ALA A O 1
ATOM 835 N N . GLN A 1 142 ? 10.021 -3.054 -3.786 1.00 36.35 137 GLN A N 1
ATOM 836 C CA . GLN A 1 142 ? 10.414 -2.583 -5.114 1.00 39.38 137 GLN A CA 1
ATOM 837 C C . GLN A 1 142 ? 9.363 -3.049 -6.116 1.00 40.00 137 GLN A C 1
ATOM 838 O O . GLN A 1 142 ? 8.841 -2.260 -6.911 1.00 40.56 137 GLN A O 1
ATOM 844 N N . LYS A 1 143 ? 9.051 -4.338 -6.075 1.00 39.87 138 LYS A N 1
ATOM 845 C CA . LYS A 1 143 ? 8.045 -4.874 -6.970 1.00 42.72 138 LYS A CA 1
ATOM 846 C C . LYS A 1 143 ? 6.784 -4.009 -6.940 1.00 42.27 138 LYS A C 1
ATOM 847 O O . LYS A 1 143 ? 6.317 -3.547 -7.990 1.00 42.81 138 LYS A O 1
ATOM 853 N N . GLU A 1 144 ? 6.243 -3.767 -5.745 1.00 40.32 139 GLU A N 1
ATOM 854 C CA . GLU A 1 144 ? 5.028 -2.956 -5.635 1.00 38.02 139 GLU A CA 1
ATOM 855 C C . GLU A 1 144 ? 5.230 -1.602 -6.287 1.00 39.06 139 GLU A C 1
ATOM 856 O O . GLU A 1 144 ? 4.350 -1.111 -7.006 1.00 40.18 139 GLU A O 1
ATOM 862 N N . VAL A 1 145 ? 6.394 -1.000 -6.068 1.00 38.54 140 VAL A N 1
ATOM 863 C CA . VAL A 1 145 ? 6.652 0.303 -6.660 1.00 38.20 140 VAL A CA 1
ATOM 864 C C . VAL A 1 145 ? 6.556 0.159 -8.163 1.00 38.26 140 VAL A C 1
ATOM 865 O O . VAL A 1 145 ? 6.035 1.042 -8.832 1.00 38.47 140 VAL A O 1
ATOM 869 N N . LYS A 1 146 ? 7.037 -0.960 -8.703 1.00 39.72 141 LYS A N 1
ATOM 870 C CA . LYS A 1 146 ? 6.935 -1.185 -10.156 1.00 40.07 141 LYS A CA 1
ATOM 871 C C . LYS A 1 146 ? 5.440 -1.301 -10.546 1.00 40.68 141 LYS A C 1
ATOM 872 O O . LYS A 1 146 ? 4.933 -0.542 -11.381 1.00 36.51 141 LYS A O 1
ATOM 878 N N . ASN A 1 147 ? 4.739 -2.239 -9.910 1.00 41.01 142 ASN A N 1
ATOM 879 C CA . ASN A 1 147 ? 3.325 -2.452 -10.187 1.00 44.72 142 ASN A CA 1
ATOM 880 C C . ASN A 1 147 ? 2.524 -1.164 -10.132 1.00 46.76 142 ASN A C 1
ATOM 881 O O . ASN A 1 147 ? 1.525 -1.005 -10.848 1.00 50.06 142 ASN A O 1
ATOM 886 N N . ILE A 1 148 ? 2.930 -0.237 -9.274 1.00 46.06 143 ILE A N 1
ATOM 887 C CA . ILE A 1 148 ? 2.186 1.014 -9.183 1.00 44.21 143 ILE A CA 1
ATOM 888 C C . ILE A 1 148 ? 2.616 1.943 -10.322 1.00 42.99 143 ILE A C 1
ATOM 889 O O . ILE A 1 148 ? 1.775 2.523 -10.995 1.00 44.05 143 ILE A O 1
ATOM 894 N N . THR A 1 149 ? 3.913 2.057 -10.561 1.00 42.03 144 THR A N 1
ATOM 895 C CA . THR A 1 149 ? 4.403 2.918 -11.630 1.00 42.41 144 THR A CA 1
ATOM 896 C C . THR A 1 149 ? 3.681 2.599 -12.944 1.00 42.39 144 THR A C 1
ATOM 897 O O . THR A 1 149 ? 3.320 3.498 -13.711 1.00 41.54 144 THR A O 1
ATOM 901 N N . ALA A 1 150 ? 3.478 1.307 -13.195 1.00 44.08 145 ALA A N 1
ATOM 902 C CA . ALA A 1 150 ? 2.798 0.835 -14.399 1.00 43.36 145 ALA A CA 1
ATOM 903 C C . ALA A 1 150 ? 1.486 1.565 -14.592 1.00 44.47 145 ALA A C 1
ATOM 904 O O . ALA A 1 150 ? 1.333 2.340 -15.542 1.00 45.60 145 ALA A O 1
ATOM 906 N N . GLN A 1 151 ? 0.538 1.321 -13.691 1.00 44.00 146 GLN A N 1
ATOM 907 C CA . GLN A 1 151 ? -0.759 1.986 -13.782 1.00 48.13 146 GLN A CA 1
ATOM 908 C C . GLN A 1 151 ? -0.663 3.500 -13.792 1.00 49.43 146 GLN A C 1
ATOM 909 O O . GLN A 1 151 ? -1.519 4.164 -14.367 1.00 50.46 146 GLN A O 1
ATOM 915 N N . ILE A 1 152 ? 0.364 4.055 -13.152 1.00 51.70 147 ILE A N 1
ATOM 916 C CA . ILE A 1 152 ? 0.516 5.510 -13.107 1.00 52.66 147 ILE A CA 1
ATOM 917 C C . ILE A 1 152 ? 0.866 6.048 -14.492 1.00 53.28 147 ILE A C 1
ATOM 918 O O . ILE A 1 152 ? 0.244 7.004 -14.954 1.00 53.52 147 ILE A O 1
ATOM 923 N N . VAL A 1 153 ? 1.868 5.443 -15.137 1.00 54.11 148 VAL A N 1
ATOM 924 C CA . VAL A 1 153 ? 2.308 5.871 -16.469 1.00 54.81 148 VAL A CA 1
ATOM 925 C C . VAL A 1 153 ? 1.199 5.656 -17.487 1.00 56.38 148 VAL A C 1
ATOM 926 O O . VAL A 1 153 ? 1.024 6.445 -18.419 1.00 55.86 148 VAL A O 1
ATOM 930 N N . LYS A 1 154 ? 0.454 4.572 -17.305 1.00 58.50 149 LYS A N 1
ATOM 931 C CA . LYS A 1 154 ? -0.636 4.270 -18.204 1.00 60.47 149 LYS A CA 1
ATOM 932 C C . LYS A 1 154 ? -1.645 5.398 -18.124 1.00 62.40 149 LYS A C 1
ATOM 933 O O . LYS A 1 154 ? -1.878 6.102 -19.106 1.00 64.12 149 LYS A O 1
ATOM 939 N N . GLN A 1 155 ? -2.221 5.584 -16.941 1.00 62.88 150 GLN A N 1
ATOM 940 C CA . GLN A 1 155 ? -3.221 6.621 -16.729 1.00 64.21 150 GLN A CA 1
ATOM 941 C C . GLN A 1 155 ? -2.802 7.999 -17.236 1.00 64.46 150 GLN A C 1
ATOM 942 O O . GLN A 1 155 ? -3.624 8.739 -17.776 1.00 63.77 150 GLN A O 1
ATOM 948 N N . ASP A 1 156 ? -1.527 8.339 -17.068 1.00 65.20 151 ASP A N 1
ATOM 949 C CA . ASP A 1 156 ? -1.017 9.645 -17.490 1.00 66.03 151 ASP A CA 1
ATOM 950 C C . ASP A 1 156 ? 0.268 9.504 -18.308 1.00 66.00 151 ASP A C 1
ATOM 951 O O . ASP A 1 156 ? 1.344 9.949 -17.903 1.00 65.17 151 ASP A O 1
ATOM 956 N N . PRO A 1 157 ? 0.157 8.906 -19.500 1.00 66.81 152 PRO A N 1
ATOM 957 C CA . PRO A 1 157 ? 1.271 8.666 -20.427 1.00 66.18 152 PRO A CA 1
ATOM 958 C C . PRO A 1 157 ? 2.113 9.875 -20.817 1.00 65.72 152 PRO A C 1
ATOM 959 O O . PRO A 1 157 ? 3.230 9.709 -21.304 1.00 64.76 152 PRO A O 1
ATOM 963 N N . ASP A 1 158 ? 1.589 11.083 -20.617 1.00 65.88 153 ASP A N 1
ATOM 964 C CA . ASP A 1 158 ? 2.336 12.289 -20.987 1.00 66.37 153 ASP A CA 1
ATOM 965 C C . ASP A 1 158 ? 3.587 12.481 -20.133 1.00 67.33 153 ASP A C 1
ATOM 966 O O . ASP A 1 158 ? 4.687 12.699 -20.648 1.00 66.71 153 ASP A O 1
ATOM 971 N N . ASN A 1 159 ? 3.399 12.372 -18.822 1.00 68.45 154 ASN A N 1
ATOM 972 C CA . ASN A 1 159 ? 4.464 12.544 -17.840 1.00 68.63 154 ASN A CA 1
ATOM 973 C C . ASN A 1 159 ? 5.278 11.259 -17.648 1.00 69.04 154 ASN A C 1
ATOM 974 O O . ASN A 1 159 ? 6.026 11.123 -16.677 1.00 69.36 154 ASN A O 1
ATOM 979 N N . LYS A 1 160 ? 5.128 10.331 -18.590 1.00 68.92 155 LYS A N 1
ATOM 980 C CA . LYS A 1 160 ? 5.807 9.034 -18.555 1.00 68.66 155 LYS A CA 1
ATOM 981 C C . LYS A 1 160 ? 7.255 9.091 -18.040 1.00 66.47 155 LYS A C 1
ATOM 982 O O . LYS A 1 160 ? 7.599 8.413 -17.080 1.00 65.85 155 LYS A O 1
ATOM 988 N N . GLU A 1 161 ? 8.097 9.901 -18.659 1.00 65.07 156 GLU A N 1
ATOM 989 C CA . GLU A 1 161 ? 9.479 9.988 -18.223 1.00 65.67 156 GLU A CA 1
ATOM 990 C C . GLU A 1 161 ? 9.616 10.424 -16.762 1.00 64.98 156 GLU A C 1
ATOM 991 O O . GLU A 1 161 ? 10.454 9.906 -16.018 1.00 63.72 156 GLU A O 1
ATOM 997 N N . TYR A 1 162 ? 8.789 11.383 -16.358 1.00 64.09 157 TYR A N 1
ATOM 998 C CA . TYR A 1 162 ? 8.819 11.904 -14.996 1.00 63.01 157 TYR A CA 1
ATOM 999 C C . TYR A 1 162 ? 8.571 10.784 -14.004 1.00 63.28 157 TYR A C 1
ATOM 1000 O O . TYR A 1 162 ? 9.439 10.445 -13.206 1.00 63.86 157 TYR A O 1
ATOM 1009 N N . TYR A 1 163 ? 7.374 10.216 -14.051 1.00 62.52 158 TYR A N 1
ATOM 1010 C CA . TYR A 1 163 ? 7.024 9.129 -13.161 1.00 61.24 158 TYR A CA 1
ATOM 1011 C C . TYR A 1 163 ? 8.093 8.058 -13.222 1.00 60.54 158 TYR A C 1
ATOM 1012 O O . TYR A 1 163 ? 8.481 7.510 -12.201 1.00 61.27 158 TYR A O 1
ATOM 1021 N N . GLU A 1 164 ? 8.573 7.764 -14.423 1.00 60.02 159 GLU A N 1
ATOM 1022 C CA . GLU A 1 164 ? 9.582 6.734 -14.597 1.00 60.11 159 GLU A CA 1
ATOM 1023 C C . GLU A 1 164 ? 10.867 7.095 -13.844 1.00 58.54 159 GLU A C 1
ATOM 1024 O O . GLU A 1 164 ? 11.440 6.264 -13.125 1.00 57.65 159 GLU A O 1
ATOM 1030 N N . LYS A 1 165 ? 11.307 8.339 -14.014 1.00 56.74 160 LYS A N 1
ATOM 1031 C CA . LYS A 1 165 ? 12.506 8.849 -13.350 1.00 56.00 160 LYS A CA 1
ATOM 1032 C C . LYS A 1 165 ? 12.438 8.624 -11.834 1.00 55.61 160 LYS A C 1
ATOM 1033 O O . LYS A 1 165 ? 13.264 7.906 -11.256 1.00 57.49 160 LYS A O 1
ATOM 1039 N N . ASN A 1 166 ? 11.446 9.240 -11.198 1.00 53.26 161 ASN A N 1
ATOM 1040 C CA . ASN A 1 166 ? 11.272 9.133 -9.762 1.00 52.03 161 ASN A CA 1
ATOM 1041 C C . ASN A 1 166 ? 11.268 7.678 -9.289 1.00 53.03 161 ASN A C 1
ATOM 1042 O O . ASN A 1 166 ? 11.947 7.326 -8.318 1.00 53.47 161 ASN A O 1
ATOM 1047 N N . SER A 1 167 ? 10.500 6.843 -9.982 1.00 52.36 162 SER A N 1
ATOM 1048 C CA . SER A 1 167 ? 10.368 5.428 -9.651 1.00 51.55 162 SER A CA 1
ATOM 1049 C C . SER A 1 167 ? 11.709 4.730 -9.512 1.00 50.72 162 SER A C 1
ATOM 1050 O O . SER A 1 167 ? 11.952 4.030 -8.534 1.00 48.60 162 SER A O 1
ATOM 1053 N N . LYS A 1 168 ? 12.575 4.920 -10.501 1.00 52.71 163 LYS A N 1
ATOM 1054 C CA . LYS A 1 168 ? 13.888 4.298 -10.480 1.00 53.11 163 LYS A CA 1
ATOM 1055 C C . LYS A 1 168 ? 14.674 4.786 -9.283 1.00 51.93 163 LYS A C 1
ATOM 1056 O O . LYS A 1 168 ? 15.309 4.000 -8.585 1.00 51.60 163 LYS A O 1
ATOM 1062 N N . GLU A 1 169 ? 14.616 6.084 -9.031 1.00 51.49 164 GLU A N 1
ATOM 1063 C CA . GLU A 1 169 ? 15.350 6.645 -7.900 1.00 51.18 164 GLU A CA 1
ATOM 1064 C C . GLU A 1 169 ? 14.929 6.145 -6.520 1.00 48.40 164 GLU A C 1
ATOM 1065 O O . GLU A 1 169 ? 15.753 6.100 -5.605 1.00 47.46 164 GLU A O 1
ATOM 1071 N N . TYR A 1 170 ? 13.661 5.763 -6.374 1.00 45.65 165 TYR A N 1
ATOM 1072 C CA . TYR A 1 170 ? 13.159 5.235 -5.108 1.00 41.91 165 TYR A CA 1
ATOM 1073 C C . TYR A 1 170 ? 13.580 3.749 -4.991 1.00 40.97 165 TYR A C 1
ATOM 1074 O O . TYR A 1 170 ? 14.025 3.304 -3.925 1.00 40.52 165 TYR A O 1
ATOM 1083 N N . ILE A 1 171 ? 13.449 2.997 -6.090 1.00 38.65 166 ILE A N 1
ATOM 1084 C CA . ILE A 1 171 ? 13.845 1.582 -6.137 1.00 36.58 166 ILE A CA 1
ATOM 1085 C C . ILE A 1 171 ? 15.328 1.523 -5.714 1.00 35.13 166 ILE A C 1
ATOM 1086 O O . ILE A 1 171 ? 15.780 0.543 -5.107 1.00 35.18 166 ILE A O 1
ATOM 1091 N N . ALA A 1 172 ? 16.093 2.565 -6.045 1.00 33.32 167 ALA A N 1
ATOM 1092 C CA . ALA A 1 172 ? 17.502 2.611 -5.651 1.00 30.19 167 ALA A CA 1
ATOM 1093 C C . ALA A 1 172 ? 17.576 2.633 -4.122 1.00 28.93 167 ALA A C 1
ATOM 1094 O O . ALA A 1 172 ? 18.105 1.707 -3.521 1.00 28.04 167 ALA A O 1
ATOM 1096 N N . LYS A 1 173 ? 17.015 3.679 -3.506 1.00 29.48 168 LYS A N 1
ATOM 1097 C CA . LYS A 1 173 ? 16.984 3.838 -2.050 1.00 27.60 168 LYS A CA 1
ATOM 1098 C C . LYS A 1 173 ? 16.545 2.537 -1.446 1.00 29.54 168 LYS A C 1
ATOM 1099 O O . LYS A 1 173 ? 17.151 2.053 -0.503 1.00 31.01 168 LYS A O 1
ATOM 1105 N N . LEU A 1 174 ? 15.465 1.972 -1.981 1.00 31.15 169 LEU A N 1
ATOM 1106 C CA . LEU A 1 174 ? 14.965 0.702 -1.470 1.00 30.84 169 LEU A CA 1
ATOM 1107 C C . LEU A 1 174 ? 16.046 -0.358 -1.599 1.00 32.18 169 LEU A C 1
ATOM 1108 O O . LEU A 1 174 ? 16.194 -1.193 -0.716 1.00 32.11 169 LEU A O 1
ATOM 1113 N N . GLN A 1 175 ? 16.807 -0.341 -2.687 1.00 36.15 170 GLN A N 1
ATOM 1114 C CA . GLN A 1 175 ? 17.870 -1.345 -2.845 1.00 41.79 170 GLN A CA 1
ATOM 1115 C C . GLN A 1 175 ? 19.054 -1.028 -1.921 1.00 41.73 170 GLN A C 1
ATOM 1116 O O . GLN A 1 175 ? 19.699 -1.930 -1.399 1.00 42.24 170 GLN A O 1
ATOM 1122 N N . ASP A 1 176 ? 19.341 0.255 -1.723 1.00 42.57 171 ASP A N 1
ATOM 1123 C CA . ASP A 1 176 ? 20.397 0.645 -0.801 1.00 42.24 171 ASP A CA 1
ATOM 1124 C C . ASP A 1 176 ? 19.965 0.101 0.557 1.00 42.35 171 ASP A C 1
ATOM 1125 O O . ASP A 1 176 ? 20.789 -0.438 1.285 1.00 42.05 171 ASP A O 1
ATOM 1130 N N . LEU A 1 177 ? 18.671 0.232 0.880 1.00 43.44 172 LEU A N 1
ATOM 1131 C CA . LEU A 1 177 ? 18.117 -0.299 2.137 1.00 45.53 172 LEU A CA 1
ATOM 1132 C C . LEU A 1 177 ? 18.293 -1.824 2.207 1.00 47.64 172 LEU A C 1
ATOM 1133 O O . LEU A 1 177 ? 18.664 -2.378 3.251 1.00 48.63 172 LEU A O 1
ATOM 1138 N N . ASP A 1 178 ? 18.030 -2.497 1.092 1.00 48.01 173 ASP A N 1
ATOM 1139 C CA . ASP A 1 178 ? 18.168 -3.943 1.048 1.00 50.32 173 ASP A CA 1
ATOM 1140 C C . ASP A 1 178 ? 19.599 -4.429 1.334 1.00 51.30 173 ASP A C 1
ATOM 1141 O O . ASP A 1 178 ? 19.795 -5.499 1.936 1.00 50.73 173 ASP A O 1
ATOM 1146 N N . LYS A 1 179 ? 20.590 -3.653 0.897 1.00 51.76 174 LYS A N 1
ATOM 1147 C CA . LYS A 1 179 ? 21.986 -4.008 1.127 1.00 53.37 174 LYS A CA 1
ATOM 1148 C C . LYS A 1 179 ? 22.240 -4.117 2.622 1.00 53.72 174 LYS A C 1
ATOM 1149 O O . LYS A 1 179 ? 22.825 -5.090 3.082 1.00 54.41 174 LYS A O 1
ATOM 1155 N N . LEU A 1 180 ? 21.789 -3.118 3.376 1.00 53.88 175 LEU A N 1
ATOM 1156 C CA . LEU A 1 180 ? 21.965 -3.114 4.823 1.00 53.11 175 LEU A CA 1
ATOM 1157 C C . LEU A 1 180 ? 21.489 -4.420 5.448 1.00 53.56 175 LEU A C 1
ATOM 1158 O O . LEU A 1 180 ? 22.263 -5.150 6.061 1.00 54.46 175 LEU A O 1
ATOM 1163 N N . TYR A 1 181 ? 20.209 -4.716 5.292 1.00 54.17 176 TYR A N 1
ATOM 1164 C CA . TYR A 1 181 ? 19.668 -5.942 5.852 1.00 53.60 176 TYR A CA 1
ATOM 1165 C C . TYR A 1 181 ? 20.411 -7.157 5.355 1.00 54.36 176 TYR A C 1
ATOM 1166 O O . TYR A 1 181 ? 20.661 -8.082 6.106 1.00 55.93 176 TYR A O 1
ATOM 1175 N N . ARG A 1 182 ? 20.746 -7.164 4.076 1.00 56.99 177 ARG A N 1
ATOM 1176 C CA . ARG A 1 182 ? 21.439 -8.301 3.511 1.00 58.25 177 ARG A CA 1
ATOM 1177 C C . ARG A 1 182 ? 22.862 -8.379 4.027 1.00 58.72 177 ARG A C 1
ATOM 1178 O O . ARG A 1 182 ? 23.464 -9.442 4.000 1.00 59.04 177 ARG A O 1
ATOM 1186 N N . THR A 1 183 ? 23.397 -7.260 4.509 1.00 60.06 178 THR A N 1
ATOM 1187 C CA . THR A 1 183 ? 24.758 -7.252 5.044 1.00 62.07 178 THR A CA 1
ATOM 1188 C C . THR A 1 183 ? 24.716 -7.686 6.500 1.00 63.19 178 THR A C 1
ATOM 1189 O O . THR A 1 183 ? 25.485 -8.545 6.925 1.00 64.39 178 THR A O 1
ATOM 1193 N N . THR A 1 184 ? 23.815 -7.079 7.263 1.00 63.79 179 THR A N 1
ATOM 1194 C CA . THR A 1 184 ? 23.699 -7.384 8.677 1.00 64.52 179 THR A CA 1
ATOM 1195 C C . THR A 1 184 ? 23.326 -8.830 8.917 1.00 65.74 179 THR A C 1
ATOM 1196 O O . THR A 1 184 ? 23.759 -9.431 9.902 1.00 66.07 179 THR A O 1
ATOM 1200 N N . ALA A 1 185 ? 22.533 -9.389 8.010 1.00 67.12 180 ALA A N 1
ATOM 1201 C CA . ALA A 1 185 ? 22.098 -10.777 8.115 1.00 68.98 180 ALA A CA 1
ATOM 1202 C C . ALA A 1 185 ? 23.266 -11.739 7.882 1.00 71.37 180 ALA A C 1
ATOM 1203 O O . ALA A 1 185 ? 23.311 -12.834 8.456 1.00 71.25 180 ALA A O 1
ATOM 1205 N N . LYS A 1 186 ? 24.206 -11.321 7.031 1.00 72.57 181 LYS A N 1
ATOM 1206 C CA . LYS A 1 186 ? 25.387 -12.125 6.718 1.00 72.99 181 LYS A CA 1
ATOM 1207 C C . LYS A 1 186 ? 26.367 -12.098 7.883 1.00 73.73 181 LYS A C 1
ATOM 1208 O O . LYS A 1 186 ? 26.997 -13.104 8.204 1.00 72.98 181 LYS A O 1
ATOM 1214 N N . LYS A 1 187 ? 26.486 -10.931 8.505 1.00 75.76 182 LYS A N 1
ATOM 1215 C CA . LYS A 1 187 ? 27.384 -10.731 9.635 1.00 77.86 182 LYS A CA 1
ATOM 1216 C C . LYS A 1 187 ? 26.735 -11.247 10.918 1.00 78.47 182 LYS A C 1
ATOM 1217 O O . LYS A 1 187 ? 27.363 -11.260 11.978 1.00 78.89 182 LYS A O 1
ATOM 1223 N N . ALA A 1 188 ? 25.478 -11.681 10.809 1.00 79.16 183 ALA A N 1
ATOM 1224 C CA . ALA A 1 188 ? 24.727 -12.201 11.952 1.00 79.44 183 ALA A CA 1
ATOM 1225 C C . ALA A 1 188 ? 24.757 -13.717 12.012 1.00 79.64 183 ALA A C 1
ATOM 1226 O O . ALA A 1 188 ? 24.557 -14.396 11.006 1.00 78.93 183 ALA A O 1
ATOM 1228 N N . GLU A 1 189 ? 25.003 -14.235 13.211 1.00 81.36 184 GLU A N 1
ATOM 1229 C CA . GLU A 1 189 ? 25.064 -15.672 13.448 1.00 83.08 184 GLU A CA 1
ATOM 1230 C C . GLU A 1 189 ? 23.815 -16.167 14.168 1.00 83.26 184 GLU A C 1
ATOM 1231 O O . GLU A 1 189 ? 23.669 -17.364 14.418 1.00 82.79 184 GLU A O 1
ATOM 1237 N N . LYS A 1 190 ? 22.913 -15.241 14.486 1.00 82.78 185 LYS A N 1
ATOM 1238 C CA . LYS A 1 190 ? 21.679 -15.585 15.185 1.00 82.52 185 LYS A CA 1
ATOM 1239 C C . LYS A 1 190 ? 20.666 -16.188 14.224 1.00 81.03 185 LYS A C 1
ATOM 1240 O O . LYS A 1 190 ? 20.109 -17.264 14.468 1.00 80.94 185 LYS A O 1
ATOM 1246 N N . LYS A 1 191 ? 20.423 -15.466 13.137 1.00 78.83 186 LYS A N 1
ATOM 1247 C CA . LYS A 1 191 ? 19.486 -15.898 12.112 1.00 77.29 186 LYS A CA 1
ATOM 1248 C C . LYS A 1 191 ? 18.048 -16.094 12.601 1.00 76.98 186 LYS A C 1
ATOM 1249 O O . LYS A 1 191 ? 17.219 -16.644 11.877 1.00 78.60 186 LYS A O 1
ATOM 1255 N N . GLU A 1 192 ? 17.735 -15.636 13.809 1.00 75.63 187 GLU A N 1
ATOM 1256 C CA . GLU A 1 192 ? 16.378 -15.804 14.326 1.00 74.79 187 GLU A CA 1
ATOM 1257 C C . GLU A 1 192 ? 16.035 -14.739 15.355 1.00 73.46 187 GLU A C 1
ATOM 1258 O O . GLU A 1 192 ? 16.891 -14.326 16.140 1.00 74.37 187 GLU A O 1
ATOM 1264 N N . PHE A 1 193 ? 14.778 -14.311 15.368 1.00 70.46 188 PHE A N 1
ATOM 1265 C CA . PHE A 1 193 ? 14.350 -13.292 16.313 1.00 67.78 188 PHE A CA 1
ATOM 1266 C C . PHE A 1 193 ? 12.967 -13.578 16.861 1.00 66.55 188 PHE A C 1
ATOM 1267 O O . PHE A 1 193 ? 12.027 -13.828 16.108 1.00 67.17 188 PHE A O 1
ATOM 1275 N N . ILE A 1 194 ? 12.847 -13.552 18.182 1.00 65.05 189 ILE A N 1
ATOM 1276 C CA . ILE A 1 194 ? 11.571 -13.823 18.834 1.00 62.45 189 ILE A CA 1
ATOM 1277 C C . ILE A 1 194 ? 10.682 -12.595 18.784 1.00 60.25 189 ILE A C 1
ATOM 1278 O O . ILE A 1 194 ? 11.169 -11.470 18.879 1.00 60.08 189 ILE A O 1
ATOM 1283 N N . THR A 1 195 ? 9.381 -12.807 18.631 1.00 57.34 190 THR A N 1
ATOM 1284 C CA . THR A 1 195 ? 8.461 -11.683 18.565 1.00 56.24 190 THR A CA 1
ATOM 1285 C C . THR A 1 195 ? 7.185 -11.959 19.332 1.00 55.08 190 THR A C 1
ATOM 1286 O O . THR A 1 195 ? 7.060 -12.993 19.969 1.00 54.76 190 THR A O 1
ATOM 1290 N N . GLN A 1 196 ? 6.254 -11.012 19.290 1.00 55.48 191 GLN A N 1
ATOM 1291 C CA . GLN A 1 196 ? 4.962 -11.177 19.946 1.00 57.04 191 GLN A CA 1
ATOM 1292 C C . GLN A 1 196 ? 3.907 -11.294 18.848 1.00 57.37 191 GLN A C 1
ATOM 1293 O O . GLN A 1 196 ? 2.910 -12.003 18.996 1.00 56.66 191 GLN A O 1
ATOM 1299 N N . HIS A 1 197 ? 4.163 -10.588 17.745 1.00 57.97 192 HIS A N 1
ATOM 1300 C CA . HIS A 1 197 ? 3.305 -10.557 16.556 1.00 58.87 192 HIS A CA 1
ATOM 1301 C C . HIS A 1 197 ? 3.878 -11.491 15.473 1.00 58.10 192 HIS A C 1
ATOM 1302 O O . HIS A 1 197 ? 4.551 -12.476 15.796 1.00 58.94 192 HIS A O 1
ATOM 1309 N N . THR A 1 198 ? 3.622 -11.202 14.200 1.00 55.92 193 THR A N 1
ATOM 1310 C CA . THR A 1 198 ? 4.160 -12.057 13.137 1.00 55.47 193 THR A CA 1
ATOM 1311 C C . THR A 1 198 ? 4.064 -11.456 11.747 1.00 53.28 193 THR A C 1
ATOM 1312 O O . THR A 1 198 ? 4.093 -12.159 10.739 1.00 53.75 193 THR A O 1
ATOM 1316 N N . ALA A 1 199 ? 3.986 -10.138 11.704 1.00 51.01 194 ALA A N 1
ATOM 1317 C CA . ALA A 1 199 ? 3.863 -9.420 10.457 1.00 48.72 194 ALA A CA 1
ATOM 1318 C C . ALA A 1 199 ? 5.164 -9.337 9.689 1.00 47.15 194 ALA A C 1
ATOM 1319 O O . ALA A 1 199 ? 5.201 -8.807 8.574 1.00 45.98 194 ALA A O 1
ATOM 1321 N N . PHE A 1 200 ? 6.231 -9.865 10.271 1.00 45.69 195 PHE A N 1
ATOM 1322 C CA . PHE A 1 200 ? 7.528 -9.792 9.616 1.00 45.02 195 PHE A CA 1
ATOM 1323 C C . PHE A 1 200 ? 7.944 -11.055 8.882 1.00 44.93 195 PHE A C 1
ATOM 1324 O O . PHE A 1 200 ? 9.123 -11.274 8.605 1.00 44.65 195 PHE A O 1
ATOM 1332 N N . GLY A 1 201 ? 6.948 -11.864 8.538 1.00 46.24 196 GLY A N 1
ATOM 1333 C CA . GLY A 1 201 ? 7.190 -13.103 7.817 1.00 47.81 196 GLY A CA 1
ATOM 1334 C C . GLY A 1 201 ? 7.935 -12.975 6.493 1.00 49.26 196 GLY A C 1
ATOM 1335 O O . GLY A 1 201 ? 8.698 -13.873 6.133 1.00 52.60 196 GLY A O 1
ATOM 1336 N N . TYR A 1 202 ? 7.739 -11.886 5.754 1.00 48.04 197 TYR A N 1
ATOM 1337 C CA . TYR A 1 202 ? 8.447 -11.756 4.490 1.00 47.36 197 TYR A CA 1
ATOM 1338 C C . TYR A 1 202 ? 9.805 -11.134 4.641 1.00 48.99 197 TYR A C 1
ATOM 1339 O O . TYR A 1 202 ? 10.648 -11.257 3.751 1.00 50.03 197 TYR A O 1
ATOM 1348 N N . LEU A 1 203 ? 10.027 -10.447 5.753 1.00 49.67 198 LEU A N 1
ATOM 1349 C CA . LEU A 1 203 ? 11.323 -9.822 5.981 1.00 51.19 198 LEU A CA 1
ATOM 1350 C C . LEU A 1 203 ? 12.334 -10.900 6.357 1.00 52.13 198 LEU A C 1
ATOM 1351 O O . LEU A 1 203 ? 13.510 -10.828 5.990 1.00 50.97 198 LEU A O 1
ATOM 1356 N N . ALA A 1 204 ? 11.860 -11.899 7.093 1.00 52.83 199 ALA A N 1
ATOM 1357 C CA . ALA A 1 204 ? 12.718 -12.992 7.519 1.00 54.15 199 ALA A CA 1
ATOM 1358 C C . ALA A 1 204 ? 13.184 -13.796 6.312 1.00 54.74 199 ALA A C 1
ATOM 1359 O O . ALA A 1 204 ? 14.389 -13.899 6.040 1.00 55.43 199 ALA A O 1
ATOM 1361 N N . LYS A 1 205 ? 12.209 -14.351 5.593 1.00 53.62 200 LYS A N 1
ATOM 1362 C CA . LYS A 1 205 ? 12.457 -15.160 4.408 1.00 53.06 200 LYS A CA 1
ATOM 1363 C C . LYS A 1 205 ? 13.446 -14.511 3.448 1.00 52.39 200 LYS A C 1
ATOM 1364 O O . LYS A 1 205 ? 14.288 -15.193 2.874 1.00 53.75 200 LYS A O 1
ATOM 1370 N N . GLU A 1 206 ? 13.350 -13.198 3.278 1.00 51.51 201 GLU A N 1
ATOM 1371 C CA . GLU A 1 206 ? 14.250 -12.478 2.392 1.00 51.25 201 GLU A CA 1
ATOM 1372 C C . GLU A 1 206 ? 15.687 -12.530 2.859 1.00 51.64 201 GLU A C 1
ATOM 1373 O O . GLU A 1 206 ? 16.593 -12.351 2.050 1.00 52.97 201 GLU A O 1
ATOM 1379 N N . TYR A 1 207 ? 15.903 -12.751 4.153 1.00 50.07 202 TYR A N 1
ATOM 1380 C CA . TYR A 1 207 ? 17.262 -12.789 4.674 1.00 49.99 202 TYR A CA 1
ATOM 1381 C C . TYR A 1 207 ? 17.531 -13.987 5.552 1.00 50.92 202 TYR A C 1
ATOM 1382 O O . TYR A 1 207 ? 18.093 -13.845 6.638 1.00 52.60 202 TYR A O 1
ATOM 1391 N N . GLY A 1 208 ? 17.131 -15.164 5.079 1.00 51.63 203 GLY A N 1
ATOM 1392 C CA . GLY A 1 208 ? 17.345 -16.394 5.828 1.00 50.25 203 GLY A CA 1
ATOM 1393 C C . GLY A 1 208 ? 17.277 -16.194 7.325 1.00 51.48 203 GLY A C 1
ATOM 1394 O O . GLY A 1 208 ? 18.178 -16.612 8.052 1.00 49.66 203 GLY A O 1
ATOM 1395 N N . LEU A 1 209 ? 16.206 -15.541 7.782 1.00 52.55 204 LEU A N 1
ATOM 1396 C CA . LEU A 1 209 ? 16.004 -15.271 9.209 1.00 52.62 204 LEU A CA 1
ATOM 1397 C C . LEU A 1 209 ? 14.779 -16.013 9.719 1.00 53.07 204 LEU A C 1
ATOM 1398 O O . LEU A 1 209 ? 13.866 -16.297 8.957 1.00 52.47 204 LEU A O 1
ATOM 1403 N N . LYS A 1 210 ? 14.754 -16.322 11.008 1.00 54.10 205 LYS A N 1
ATOM 1404 C CA . LYS A 1 210 ? 13.616 -17.033 11.561 1.00 56.44 205 LYS A CA 1
ATOM 1405 C C . LYS A 1 210 ? 12.796 -16.192 12.534 1.00 56.98 205 LYS A C 1
ATOM 1406 O O . LYS A 1 210 ? 13.296 -15.779 13.577 1.00 58.75 205 LYS A O 1
ATOM 1412 N N . GLN A 1 211 ? 11.536 -15.937 12.197 1.00 56.30 206 GLN A N 1
ATOM 1413 C CA . GLN A 1 211 ? 10.669 -15.162 13.073 1.00 55.70 206 GLN A CA 1
ATOM 1414 C C . GLN A 1 211 ? 9.888 -16.100 13.990 1.00 56.68 206 GLN A C 1
ATOM 1415 O O . GLN A 1 211 ? 8.893 -16.691 13.582 1.00 57.00 206 GLN A O 1
ATOM 1421 N N . VAL A 1 212 ? 10.337 -16.241 15.230 1.00 57.90 207 VAL A N 1
ATOM 1422 C CA . VAL A 1 212 ? 9.653 -17.107 16.179 1.00 58.52 207 VAL A CA 1
ATOM 1423 C C . VAL A 1 212 ? 8.737 -16.351 17.145 1.00 59.84 207 VAL A C 1
ATOM 1424 O O . VAL A 1 212 ? 9.209 -15.734 18.096 1.00 61.16 207 VAL A O 1
ATOM 1428 N N . PRO A 1 213 ? 7.413 -16.384 16.902 1.00 60.83 208 PRO A N 1
ATOM 1429 C CA . PRO A 1 213 ? 6.413 -15.716 17.743 1.00 61.63 208 PRO A CA 1
ATOM 1430 C C . PRO A 1 213 ? 6.160 -16.513 19.014 1.00 63.07 208 PRO A C 1
ATOM 1431 O O . PRO A 1 213 ? 6.477 -17.697 19.083 1.00 63.04 208 PRO A O 1
ATOM 1435 N N . ILE A 1 214 ? 5.569 -15.861 20.009 1.00 64.60 209 ILE A N 1
ATOM 1436 C CA . ILE A 1 214 ? 5.292 -16.502 21.282 1.00 66.34 209 ILE A CA 1
ATOM 1437 C C . ILE A 1 214 ? 3.812 -16.529 21.570 1.00 68.67 209 ILE A C 1
ATOM 1438 O O . ILE A 1 214 ? 3.040 -15.768 20.984 1.00 70.14 209 ILE A O 1
ATOM 1443 N N . ALA A 1 215 ? 3.421 -17.413 22.482 1.00 70.01 210 ALA A N 1
ATOM 1444 C CA . ALA A 1 215 ? 2.026 -17.568 22.861 1.00 69.93 210 ALA A CA 1
ATOM 1445 C C . ALA A 1 215 ? 1.434 -16.268 23.374 1.00 69.38 210 ALA A C 1
ATOM 1446 O O . ALA A 1 215 ? 1.695 -15.198 22.829 1.00 70.16 210 ALA A O 1
ATOM 1448 N N . GLY A 1 216 ? 0.630 -16.373 24.424 1.00 69.35 211 GLY A N 1
ATOM 1449 C CA . GLY A 1 216 ? -0.011 -15.204 24.998 1.00 68.89 211 GLY A CA 1
ATOM 1450 C C . GLY A 1 216 ? 0.984 -14.141 25.382 1.00 68.36 211 GLY A C 1
ATOM 1451 O O . GLY A 1 216 ? 1.315 -13.999 26.559 1.00 69.14 211 GLY A O 1
ATOM 1452 N N . LEU A 1 217 ? 1.457 -13.393 24.387 1.00 68.00 212 LEU A N 1
ATOM 1453 C CA . LEU A 1 217 ? 2.428 -12.336 24.620 1.00 67.38 212 LEU A CA 1
ATOM 1454 C C . LEU A 1 217 ? 1.961 -11.019 24.026 1.00 67.18 212 LEU A C 1
ATOM 1455 O O . LEU A 1 217 ? 1.948 -10.851 22.814 1.00 68.57 212 LEU A O 1
ATOM 1460 N N . SER A 1 218 ? 1.563 -10.097 24.897 1.00 67.26 213 SER A N 1
ATOM 1461 C CA . SER A 1 218 ? 1.097 -8.779 24.490 1.00 66.63 213 SER A CA 1
ATOM 1462 C C . SER A 1 218 ? 1.942 -7.677 25.106 1.00 66.80 213 SER A C 1
ATOM 1463 O O . SER A 1 218 ? 2.534 -7.850 26.171 1.00 66.22 213 SER A O 1
ATOM 1466 N N . PRO A 1 219 ? 2.019 -6.525 24.431 1.00 67.20 214 PRO A N 1
ATOM 1467 C CA . PRO A 1 219 ? 2.809 -5.416 24.969 1.00 68.01 214 PRO A CA 1
ATOM 1468 C C . PRO A 1 219 ? 2.045 -4.699 26.078 1.00 68.85 214 PRO A C 1
ATOM 1469 O O . PRO A 1 219 ? 2.610 -3.891 26.805 1.00 68.35 214 PRO A O 1
ATOM 1473 N N . ASP A 1 220 ? 0.757 -5.015 26.204 1.00 71.34 215 ASP A N 1
ATOM 1474 C CA . ASP A 1 220 ? -0.093 -4.401 27.217 1.00 72.71 215 ASP A CA 1
ATOM 1475 C C . ASP A 1 220 ? -0.089 -5.150 28.546 1.00 72.81 215 ASP A C 1
ATOM 1476 O O . ASP A 1 220 ? 0.452 -4.652 29.531 1.00 72.12 215 ASP A O 1
ATOM 1481 N N . GLN A 1 221 ? -0.702 -6.331 28.579 1.00 73.71 216 GLN A N 1
ATOM 1482 C CA . GLN A 1 221 ? -0.752 -7.120 29.807 1.00 75.31 216 GLN A CA 1
ATOM 1483 C C . GLN A 1 221 ? 0.260 -8.248 29.786 1.00 74.96 216 GLN A C 1
ATOM 1484 O O . GLN A 1 221 ? 0.420 -8.942 28.782 1.00 74.90 216 GLN A O 1
ATOM 1490 N N . GLU A 1 222 ? 0.940 -8.423 30.913 1.00 74.64 217 GLU A N 1
ATOM 1491 C CA . GLU A 1 222 ? 1.955 -9.448 31.038 1.00 73.94 217 GLU A CA 1
ATOM 1492 C C . GLU A 1 222 ? 1.400 -10.828 30.821 1.00 71.84 217 GLU A C 1
ATOM 1493 O O . GLU A 1 222 ? 0.219 -11.073 31.020 1.00 72.59 217 GLU A O 1
ATOM 1499 N N . PRO A 1 223 ? 2.262 -11.759 30.413 1.00 69.99 218 PRO A N 1
ATOM 1500 C CA . PRO A 1 223 ? 1.851 -13.137 30.160 1.00 68.88 218 PRO A CA 1
ATOM 1501 C C . PRO A 1 223 ? 1.331 -13.877 31.382 1.00 67.94 218 PRO A C 1
ATOM 1502 O O . PRO A 1 223 ? 1.551 -13.461 32.520 1.00 67.20 218 PRO A O 1
ATOM 1506 N N . SER A 1 224 ? 0.634 -14.979 31.135 1.00 67.63 219 SER A N 1
ATOM 1507 C CA . SER A 1 224 ? 0.113 -15.781 32.221 1.00 67.84 219 SER A CA 1
ATOM 1508 C C . SER A 1 224 ? 1.260 -16.606 32.779 1.00 67.76 219 SER A C 1
ATOM 1509 O O . SER A 1 224 ? 2.284 -16.811 32.117 1.00 66.35 219 SER A O 1
ATOM 1512 N N . ALA A 1 225 ? 1.073 -17.069 34.007 1.00 68.02 220 ALA A N 1
ATOM 1513 C CA . ALA A 1 225 ? 2.060 -17.886 34.678 1.00 68.24 220 ALA A CA 1
ATOM 1514 C C . ALA A 1 225 ? 2.409 -19.102 33.809 1.00 68.75 220 ALA A C 1
ATOM 1515 O O . ALA A 1 225 ? 3.569 -19.517 33.744 1.00 68.31 220 ALA A O 1
ATOM 1517 N N . ALA A 1 226 ? 1.409 -19.663 33.133 1.00 68.73 221 ALA A N 1
ATOM 1518 C CA . ALA A 1 226 ? 1.625 -20.829 32.279 1.00 68.58 221 ALA A CA 1
ATOM 1519 C C . ALA A 1 226 ? 2.431 -20.484 31.027 1.00 67.92 221 ALA A C 1
ATOM 1520 O O . ALA A 1 226 ? 3.344 -21.220 30.653 1.00 68.69 221 ALA A O 1
ATOM 1522 N N . SER A 1 227 ? 2.090 -19.367 30.386 1.00 66.59 222 SER A N 1
ATOM 1523 C CA . SER A 1 227 ? 2.776 -18.913 29.176 1.00 65.36 222 SER A CA 1
ATOM 1524 C C . SER A 1 227 ? 4.201 -18.479 29.501 1.00 64.06 222 SER A C 1
ATOM 1525 O O . SER A 1 227 ? 5.147 -18.938 28.878 1.00 63.92 222 SER A O 1
ATOM 1528 N N . LEU A 1 228 ? 4.338 -17.581 30.472 1.00 63.82 223 LEU A N 1
ATOM 1529 C CA . LEU A 1 228 ? 5.642 -17.081 30.893 1.00 62.16 223 LEU A CA 1
ATOM 1530 C C . LEU A 1 228 ? 6.615 -18.221 31.153 1.00 61.95 223 LEU A C 1
ATOM 1531 O O . LEU A 1 228 ? 7.793 -18.144 30.806 1.00 60.85 223 LEU A O 1
ATOM 1536 N N . ALA A 1 229 ? 6.121 -19.275 31.789 1.00 62.75 224 ALA A N 1
ATOM 1537 C CA . ALA A 1 229 ? 6.968 -20.420 32.093 1.00 63.83 224 ALA A CA 1
ATOM 1538 C C . ALA A 1 229 ? 7.346 -21.142 30.805 1.00 64.90 224 ALA A C 1
ATOM 1539 O O . ALA A 1 229 ? 8.394 -21.791 30.720 1.00 64.60 224 ALA A O 1
ATOM 1541 N N . LYS A 1 230 ? 6.486 -21.017 29.800 1.00 65.44 225 LYS A N 1
ATOM 1542 C CA . LYS A 1 230 ? 6.728 -21.646 28.514 1.00 66.07 225 LYS A CA 1
ATOM 1543 C C . LYS A 1 230 ? 7.808 -20.847 27.785 1.00 66.14 225 LYS A C 1
ATOM 1544 O O . LYS A 1 230 ? 8.792 -21.404 27.310 1.00 66.32 225 LYS A O 1
ATOM 1550 N N . LEU A 1 231 ? 7.629 -19.534 27.719 1.00 66.37 226 LEU A N 1
ATOM 1551 C CA . LEU A 1 231 ? 8.585 -18.658 27.052 1.00 67.28 226 LEU A CA 1
ATOM 1552 C C . LEU A 1 231 ? 9.930 -18.678 27.760 1.00 68.03 226 LEU A C 1
ATOM 1553 O O . LEU A 1 231 ? 10.990 -18.664 27.130 1.00 66.00 226 LEU A O 1
ATOM 1558 N N . LYS A 1 232 ? 9.863 -18.696 29.086 1.00 70.45 227 LYS A N 1
ATOM 1559 C CA . LYS A 1 232 ? 11.048 -18.686 29.929 1.00 72.45 227 LYS A CA 1
ATOM 1560 C C . LYS A 1 232 ? 12.018 -19.796 29.559 1.00 72.58 227 LYS A C 1
ATOM 1561 O O . LYS A 1 232 ? 13.213 -19.544 29.407 1.00 73.07 227 LYS A O 1
ATOM 1567 N N . THR A 1 233 ? 11.506 -21.016 29.398 1.00 72.27 228 THR A N 1
ATOM 1568 C CA . THR A 1 233 ? 12.364 -22.149 29.041 1.00 72.59 228 THR A CA 1
ATOM 1569 C C . THR A 1 233 ? 12.910 -22.072 27.616 1.00 72.79 228 THR A C 1
ATOM 1570 O O . THR A 1 233 ? 14.016 -22.536 27.341 1.00 71.91 228 THR A O 1
ATOM 1574 N N . TYR A 1 234 ? 12.126 -21.469 26.723 1.00 73.91 229 TYR A N 1
ATOM 1575 C CA . TYR A 1 234 ? 12.499 -21.306 25.320 1.00 74.01 229 TYR A CA 1
ATOM 1576 C C . TYR A 1 234 ? 13.681 -20.349 25.202 1.00 72.94 229 TYR A C 1
ATOM 1577 O O . TYR A 1 234 ? 14.436 -20.397 24.236 1.00 72.20 229 TYR A O 1
ATOM 1586 N N . ALA A 1 235 ? 13.827 -19.478 26.196 1.00 72.83 230 ALA A N 1
ATOM 1587 C CA . ALA A 1 235 ? 14.910 -18.507 26.214 1.00 72.14 230 ALA A CA 1
ATOM 1588 C C . ALA A 1 235 ? 16.153 -19.108 26.848 1.00 72.69 230 ALA A C 1
ATOM 1589 O O . ALA A 1 235 ? 17.246 -18.549 26.760 1.00 72.59 230 ALA A O 1
ATOM 1591 N N . LYS A 1 236 ? 15.988 -20.248 27.500 1.00 73.29 231 LYS A N 1
ATOM 1592 C CA . LYS A 1 236 ? 17.122 -20.886 28.140 1.00 74.43 231 LYS A CA 1
ATOM 1593 C C . LYS A 1 236 ? 17.946 -21.676 27.144 1.00 75.62 231 LYS A C 1
ATOM 1594 O O . LYS A 1 236 ? 19.161 -21.793 27.293 1.00 75.27 231 LYS A O 1
ATOM 1600 N N . GLU A 1 237 ? 17.283 -22.198 26.117 1.00 77.10 232 GLU A N 1
ATOM 1601 C CA . GLU A 1 237 ? 17.957 -22.997 25.103 1.00 78.64 232 GLU A CA 1
ATOM 1602 C C . GLU A 1 237 ? 18.251 -22.220 23.830 1.00 78.78 232 GLU A C 1
ATOM 1603 O O . GLU A 1 237 ? 18.845 -22.756 22.900 1.00 78.27 232 GLU A O 1
ATOM 1609 N N . HIS A 1 238 ? 17.827 -20.962 23.787 1.00 79.32 233 HIS A N 1
ATOM 1610 C CA . HIS A 1 238 ? 18.062 -20.123 22.622 1.00 80.06 233 HIS A CA 1
ATOM 1611 C C . HIS A 1 238 ? 18.845 -18.872 22.988 1.00 81.06 233 HIS A C 1
ATOM 1612 O O . HIS A 1 238 ? 19.094 -18.023 22.138 1.00 82.07 233 HIS A O 1
ATOM 1619 N N . ASN A 1 239 ? 19.232 -18.768 24.256 1.00 82.07 234 ASN A N 1
ATOM 1620 C CA . ASN A 1 239 ? 19.983 -17.617 24.743 1.00 82.39 234 ASN A CA 1
ATOM 1621 C C . ASN A 1 239 ? 19.321 -16.324 24.259 1.00 81.30 234 ASN A C 1
ATOM 1622 O O . ASN A 1 239 ? 19.999 -15.347 23.940 1.00 81.34 234 ASN A O 1
ATOM 1627 N N . VAL A 1 240 ? 17.991 -16.336 24.205 1.00 79.94 235 VAL A N 1
ATOM 1628 C CA . VAL A 1 240 ? 17.204 -15.184 23.758 1.00 78.39 235 VAL A CA 1
ATOM 1629 C C . VAL A 1 240 ? 17.615 -13.913 24.482 1.00 76.76 235 VAL A C 1
ATOM 1630 O O . VAL A 1 240 ? 17.688 -13.885 25.706 1.00 75.96 235 VAL A O 1
ATOM 1634 N N . LYS A 1 241 ? 17.871 -12.857 23.721 1.00 75.12 236 LYS A N 1
ATOM 1635 C CA . LYS A 1 241 ? 18.292 -11.609 24.323 1.00 72.82 236 LYS A CA 1
ATOM 1636 C C . LYS A 1 241 ? 17.206 -10.559 24.268 1.00 70.42 236 LYS A C 1
ATOM 1637 O O . LYS A 1 241 ? 16.905 -9.915 25.273 1.00 69.70 236 LYS A O 1
ATOM 1643 N N . VAL A 1 242 ? 16.627 -10.379 23.087 1.00 66.90 237 VAL A N 1
ATOM 1644 C CA . VAL A 1 242 ? 15.587 -9.383 22.930 1.00 64.09 237 VAL A CA 1
ATOM 1645 C C . VAL A 1 242 ? 14.292 -9.978 22.410 1.00 63.25 237 VAL A C 1
ATOM 1646 O O . VAL A 1 242 ? 14.302 -11.013 21.746 1.00 63.83 237 VAL A O 1
ATOM 1650 N N . ILE A 1 243 ? 13.181 -9.322 22.748 1.00 61.35 238 ILE A N 1
ATOM 1651 C CA . ILE A 1 243 ? 11.838 -9.711 22.317 1.00 59.51 238 ILE A CA 1
ATOM 1652 C C . ILE A 1 243 ? 11.170 -8.457 21.739 1.00 59.27 238 ILE A C 1
ATOM 1653 O O . ILE A 1 243 ? 11.037 -7.438 22.426 1.00 60.15 238 ILE A O 1
ATOM 1658 N N . TYR A 1 244 ? 10.755 -8.540 20.477 1.00 55.95 239 TYR A N 1
ATOM 1659 C CA . TYR A 1 244 ? 10.133 -7.418 19.790 1.00 52.64 239 TYR A CA 1
ATOM 1660 C C . TYR A 1 244 ? 8.610 -7.411 19.855 1.00 52.09 239 TYR A C 1
ATOM 1661 O O . TYR A 1 244 ? 7.979 -8.451 20.045 1.00 51.52 239 TYR A O 1
ATOM 1670 N N . PHE A 1 245 ? 8.031 -6.223 19.687 1.00 50.96 240 PHE A N 1
ATOM 1671 C CA . PHE A 1 245 ? 6.583 -6.038 19.745 1.00 51.02 240 PHE A CA 1
ATOM 1672 C C . PHE A 1 245 ? 6.096 -5.088 18.656 1.00 50.20 240 PHE A C 1
ATOM 1673 O O . PHE A 1 245 ? 6.881 -4.423 17.993 1.00 49.12 240 PHE A O 1
ATOM 1681 N N . GLU A 1 246 ? 4.785 -5.014 18.492 1.00 51.04 241 GLU A N 1
ATOM 1682 C CA . GLU A 1 246 ? 4.205 -4.143 17.490 1.00 51.25 241 GLU A CA 1
ATOM 1683 C C . GLU A 1 246 ? 4.441 -2.695 17.915 1.00 50.20 241 GLU A C 1
ATOM 1684 O O . GLU A 1 246 ? 4.902 -1.861 17.135 1.00 49.75 241 GLU A O 1
ATOM 1690 N N . GLU A 1 247 ? 4.124 -2.403 19.167 1.00 49.51 242 GLU A N 1
ATOM 1691 C CA . GLU A 1 247 ? 4.313 -1.063 19.706 1.00 50.11 242 GLU A CA 1
ATOM 1692 C C . GLU A 1 247 ? 5.144 -1.195 20.966 1.00 50.24 242 GLU A C 1
ATOM 1693 O O . GLU A 1 247 ? 5.453 -2.311 21.383 1.00 51.89 242 GLU A O 1
ATOM 1699 N N . ILE A 1 248 ? 5.513 -0.066 21.560 1.00 50.41 243 ILE A N 1
ATOM 1700 C CA . ILE A 1 248 ? 6.311 -0.043 22.792 1.00 49.80 243 ILE A CA 1
ATOM 1701 C C . ILE A 1 248 ? 5.685 -0.884 23.903 1.00 48.71 243 ILE A C 1
ATOM 1702 O O . ILE A 1 248 ? 4.463 -0.920 24.054 1.00 47.43 243 ILE A O 1
ATOM 1707 N N . ALA A 1 249 ? 6.542 -1.559 24.671 1.00 48.55 244 ALA A N 1
ATOM 1708 C CA . ALA A 1 249 ? 6.099 -2.398 25.788 1.00 48.48 244 ALA A CA 1
ATOM 1709 C C . ALA A 1 249 ? 5.799 -1.556 27.011 1.00 49.23 244 ALA A C 1
ATOM 1710 O O . ALA A 1 249 ? 6.478 -0.574 27.279 1.00 49.42 244 ALA A O 1
ATOM 1712 N N . SER A 1 250 ? 4.777 -1.950 27.752 1.00 51.46 245 SER A N 1
ATOM 1713 C CA . SER A 1 250 ? 4.389 -1.233 28.948 1.00 53.24 245 SER A CA 1
ATOM 1714 C C . SER A 1 250 ? 5.431 -1.508 30.031 1.00 56.24 245 SER A C 1
ATOM 1715 O O . SER A 1 250 ? 6.367 -2.283 29.828 1.00 57.83 245 SER A O 1
ATOM 1718 N N . SER A 1 251 ? 5.250 -0.872 31.181 1.00 58.01 246 SER A N 1
ATOM 1719 C CA . SER A 1 251 ? 6.143 -1.065 32.303 1.00 59.73 246 SER A CA 1
ATOM 1720 C C . SER A 1 251 ? 6.091 -2.531 32.727 1.00 60.77 246 SER A C 1
ATOM 1721 O O . SER A 1 251 ? 7.073 -3.262 32.578 1.00 61.11 246 SER A O 1
ATOM 1724 N N . LYS A 1 252 ? 4.936 -2.953 33.241 1.00 61.95 247 LYS A N 1
ATOM 1725 C CA . LYS A 1 252 ? 4.732 -4.325 33.703 1.00 63.75 247 LYS A CA 1
ATOM 1726 C C . LYS A 1 252 ? 5.469 -5.293 32.794 1.00 64.73 247 LYS A C 1
ATOM 1727 O O . LYS A 1 252 ? 6.466 -5.900 33.192 1.00 65.88 247 LYS A O 1
ATOM 1733 N N . VAL A 1 253 ? 4.975 -5.420 31.564 1.00 64.29 248 VAL A N 1
ATOM 1734 C CA . VAL A 1 253 ? 5.570 -6.318 30.579 1.00 63.78 248 VAL A CA 1
ATOM 1735 C C . VAL A 1 253 ? 7.074 -6.125 30.442 1.00 63.65 248 VAL A C 1
ATOM 1736 O O . VAL A 1 253 ? 7.851 -7.023 30.755 1.00 64.81 248 VAL A O 1
ATOM 1740 N N . ALA A 1 254 ? 7.489 -4.959 29.973 1.00 63.79 249 ALA A N 1
ATOM 1741 C CA . ALA A 1 254 ? 8.911 -4.704 29.798 1.00 64.45 249 ALA A CA 1
ATOM 1742 C C . ALA A 1 254 ? 9.719 -5.096 31.032 1.00 65.16 249 ALA A C 1
ATOM 1743 O O . ALA A 1 254 ? 10.854 -5.554 30.910 1.00 64.98 249 ALA A O 1
ATOM 1745 N N . ASP A 1 255 ? 9.125 -4.931 32.213 1.00 64.72 250 ASP A N 1
ATOM 1746 C CA . ASP A 1 255 ? 9.800 -5.253 33.467 1.00 64.67 250 ASP A CA 1
ATOM 1747 C C . ASP A 1 255 ? 9.829 -6.764 33.726 1.00 63.59 250 ASP A C 1
ATOM 1748 O O . ASP A 1 255 ? 10.889 -7.360 33.891 1.00 63.77 250 ASP A O 1
ATOM 1753 N N . THR A 1 256 ? 8.658 -7.378 33.763 1.00 61.70 251 THR A N 1
ATOM 1754 C CA . THR A 1 256 ? 8.559 -8.804 33.998 1.00 60.81 251 THR A CA 1
ATOM 1755 C C . THR A 1 256 ? 9.483 -9.617 33.098 1.00 60.91 251 THR A C 1
ATOM 1756 O O . THR A 1 256 ? 10.164 -10.535 33.551 1.00 60.85 251 THR A O 1
ATOM 1760 N N . LEU A 1 257 ? 9.500 -9.275 31.818 1.00 61.13 252 LEU A N 1
ATOM 1761 C CA . LEU A 1 257 ? 10.324 -9.982 30.857 1.00 61.34 252 LEU A CA 1
ATOM 1762 C C . LEU A 1 257 ? 11.798 -9.872 31.206 1.00 61.52 252 LEU A C 1
ATOM 1763 O O . LEU A 1 257 ? 12.563 -10.820 31.011 1.00 61.57 252 LEU A O 1
ATOM 1768 N N . ALA A 1 258 ? 12.190 -8.712 31.726 1.00 61.47 253 ALA A N 1
ATOM 1769 C CA . ALA A 1 258 ? 13.578 -8.470 32.117 1.00 61.99 253 ALA A CA 1
ATOM 1770 C C . ALA A 1 258 ? 14.025 -9.448 33.202 1.00 62.12 253 ALA A C 1
ATOM 1771 O O . ALA A 1 258 ? 14.979 -10.202 33.030 1.00 60.57 253 ALA A O 1
ATOM 1773 N N . SER A 1 259 ? 13.317 -9.415 34.322 1.00 63.63 254 SER A N 1
ATOM 1774 C CA . SER A 1 259 ? 13.611 -10.270 35.459 1.00 65.63 254 SER A CA 1
ATOM 1775 C C . SER A 1 259 ? 13.366 -11.755 35.178 1.00 66.93 254 SER A C 1
ATOM 1776 O O . SER A 1 259 ? 14.261 -12.584 35.356 1.00 66.29 254 SER A O 1
ATOM 1779 N N . GLU A 1 260 ? 12.150 -12.079 34.747 1.00 68.44 255 GLU A N 1
ATOM 1780 C CA . GLU A 1 260 ? 11.767 -13.454 34.443 1.00 70.08 255 GLU A CA 1
ATOM 1781 C C . GLU A 1 260 ? 12.540 -14.059 33.263 1.00 70.27 255 GLU A C 1
ATOM 1782 O O . GLU A 1 260 ? 13.271 -15.036 33.439 1.00 70.78 255 GLU A O 1
ATOM 1788 N N . ILE A 1 261 ? 12.382 -13.475 32.073 1.00 69.39 256 ILE A N 1
ATOM 1789 C CA . ILE A 1 261 ? 13.063 -13.958 30.868 1.00 68.24 256 ILE A CA 1
ATOM 1790 C C . ILE A 1 261 ? 14.499 -13.408 30.794 1.00 67.86 256 ILE A C 1
ATOM 1791 O O . ILE A 1 261 ? 15.321 -13.899 30.022 1.00 69.27 256 ILE A O 1
ATOM 1796 N N . GLY A 1 262 ? 14.818 -12.408 31.605 1.00 66.74 257 GLY A N 1
ATOM 1797 C CA . GLY A 1 262 ? 16.163 -11.871 31.553 1.00 66.19 257 GLY A CA 1
ATOM 1798 C C . GLY A 1 262 ? 16.461 -11.372 30.152 1.00 66.81 257 GLY A C 1
ATOM 1799 O O . GLY A 1 262 ? 17.544 -11.594 29.608 1.00 67.35 257 GLY A O 1
ATOM 1800 N N . ALA A 1 263 ? 15.482 -10.705 29.552 1.00 66.36 258 ALA A N 1
ATOM 1801 C CA . ALA A 1 263 ? 15.639 -10.169 28.204 1.00 65.19 258 ALA A CA 1
ATOM 1802 C C . ALA A 1 263 ? 15.138 -8.730 28.145 1.00 63.97 258 ALA A C 1
ATOM 1803 O O . ALA A 1 263 ? 14.567 -8.223 29.113 1.00 64.46 258 ALA A O 1
ATOM 1805 N N . LYS A 1 264 ? 15.364 -8.068 27.015 1.00 61.47 259 LYS A N 1
ATOM 1806 C CA . LYS A 1 264 ? 14.912 -6.689 26.845 1.00 58.78 259 LYS A CA 1
ATOM 1807 C C . LYS A 1 264 ? 13.738 -6.669 25.861 1.00 56.91 259 LYS A C 1
ATOM 1808 O O . LYS A 1 264 ? 13.271 -7.710 25.393 1.00 56.61 259 LYS A O 1
ATOM 1814 N N . THR A 1 265 ? 13.236 -5.493 25.539 1.00 53.57 260 THR A N 1
ATOM 1815 C CA . THR A 1 265 ? 12.148 -5.469 24.592 1.00 50.64 260 THR A CA 1
ATOM 1816 C C . THR A 1 265 ? 12.369 -4.365 23.580 1.00 51.05 260 THR A C 1
ATOM 1817 O O . THR A 1 265 ? 12.645 -3.219 23.945 1.00 51.10 260 THR A O 1
ATOM 1821 N N . GLU A 1 266 ? 12.281 -4.716 22.302 1.00 50.72 261 GLU A N 1
ATOM 1822 C CA . GLU A 1 266 ? 12.431 -3.720 21.248 1.00 50.02 261 GLU A CA 1
ATOM 1823 C C . GLU A 1 266 ? 11.173 -3.665 20.392 1.00 48.44 261 GLU A C 1
ATOM 1824 O O . GLU A 1 266 ? 10.338 -4.568 20.445 1.00 46.20 261 GLU A O 1
ATOM 1830 N N . VAL A 1 267 ? 11.033 -2.601 19.607 1.00 47.56 262 VAL A N 1
ATOM 1831 C CA . VAL A 1 267 ? 9.840 -2.454 18.788 1.00 47.31 262 VAL A CA 1
ATOM 1832 C C . VAL A 1 267 ? 9.751 -3.308 17.522 1.00 47.99 262 VAL A C 1
ATOM 1833 O O . VAL A 1 267 ? 9.088 -4.347 17.535 1.00 48.95 262 VAL A O 1
ATOM 1837 N N . LEU A 1 268 ? 10.415 -2.909 16.443 1.00 47.06 263 LEU A N 1
ATOM 1838 C CA . LEU A 1 268 ? 10.322 -3.673 15.194 1.00 46.20 263 LEU A CA 1
ATOM 1839 C C . LEU A 1 268 ? 8.887 -3.500 14.691 1.00 46.25 263 LEU A C 1
ATOM 1840 O O . LEU A 1 268 ? 8.069 -4.419 14.814 1.00 45.35 263 LEU A O 1
ATOM 1845 N N . ASN A 1 269 ? 8.573 -2.330 14.127 1.00 45.95 264 ASN A N 1
ATOM 1846 C CA . ASN A 1 269 ? 7.208 -2.086 13.670 1.00 46.30 264 ASN A CA 1
ATOM 1847 C C . ASN A 1 269 ? 6.870 -2.248 12.207 1.00 46.43 264 ASN A C 1
ATOM 1848 O O . ASN A 1 269 ? 7.702 -2.126 11.305 1.00 43.88 264 ASN A O 1
ATOM 1853 N N . THR A 1 270 ? 5.594 -2.509 12.002 1.00 46.92 265 THR A N 1
ATOM 1854 C CA . THR A 1 270 ? 5.037 -2.689 10.688 1.00 48.59 265 THR A CA 1
ATOM 1855 C C . THR A 1 270 ? 4.689 -1.300 10.235 1.00 49.75 265 THR A C 1
ATOM 1856 O O . THR A 1 270 ? 4.077 -0.529 10.982 1.00 53.86 265 THR A O 1
ATOM 1860 N N . LEU A 1 271 ? 5.091 -0.945 9.029 1.00 49.09 266 LEU A N 1
ATOM 1861 C CA . LEU A 1 271 ? 4.768 0.387 8.547 1.00 47.39 266 LEU A CA 1
ATOM 1862 C C . LEU A 1 271 ? 3.265 0.450 8.287 1.00 47.77 266 LEU A C 1
ATOM 1863 O O . LEU A 1 271 ? 2.835 0.936 7.250 1.00 49.45 266 LEU A O 1
ATOM 1868 N N . GLU A 1 272 ? 2.458 -0.049 9.214 1.00 47.85 267 GLU A N 1
ATOM 1869 C CA . GLU A 1 272 ? 1.020 -0.025 9.013 1.00 48.50 267 GLU A CA 1
ATOM 1870 C C . GLU A 1 272 ? 0.470 1.323 9.354 1.00 51.49 267 GLU A C 1
ATOM 1871 O O . GLU A 1 272 ? -0.606 1.706 8.900 1.00 53.61 267 GLU A O 1
ATOM 1877 N N . GLY A 1 273 ? 1.230 2.053 10.158 1.00 54.69 268 GLY A N 1
ATOM 1878 C CA . GLY A 1 273 ? 0.831 3.391 10.562 1.00 55.48 268 GLY A CA 1
ATOM 1879 C C . GLY A 1 273 ? 2.021 4.207 11.027 1.00 57.24 268 GLY A C 1
ATOM 1880 O O . GLY A 1 273 ? 3.136 3.694 11.181 1.00 56.09 268 GLY A O 1
ATOM 1881 N N . LEU A 1 274 ? 1.779 5.494 11.246 1.00 59.22 269 LEU A N 1
ATOM 1882 C CA . LEU A 1 274 ? 2.818 6.412 11.714 1.00 60.16 269 LEU A CA 1
ATOM 1883 C C . LEU A 1 274 ? 2.281 7.270 12.863 1.00 60.35 269 LEU A C 1
ATOM 1884 O O . LEU A 1 274 ? 1.122 7.685 12.855 1.00 60.49 269 LEU A O 1
ATOM 1889 N N . SER A 1 275 ? 3.123 7.514 13.863 1.00 60.95 270 SER A N 1
ATOM 1890 C CA . SER A 1 275 ? 2.746 8.354 15.000 1.00 60.20 270 SER A CA 1
ATOM 1891 C C . SER A 1 275 ? 2.714 9.792 14.493 1.00 60.09 270 SER A C 1
ATOM 1892 O O . SER A 1 275 ? 3.391 10.124 13.517 1.00 59.72 270 SER A O 1
ATOM 1895 N N . LYS A 1 276 ? 1.944 10.649 15.155 1.00 60.67 271 LYS A N 1
ATOM 1896 C CA . LYS A 1 276 ? 1.864 12.049 14.752 1.00 60.93 271 LYS A CA 1
ATOM 1897 C C . LYS A 1 276 ? 3.268 12.641 14.685 1.00 60.23 271 LYS A C 1
ATOM 1898 O O . LYS A 1 276 ? 3.561 13.470 13.830 1.00 60.40 271 LYS A O 1
ATOM 1904 N N . GLU A 1 277 ? 4.141 12.205 15.586 1.00 58.68 272 GLU A N 1
ATOM 1905 C CA . GLU A 1 277 ? 5.500 12.712 15.605 1.00 58.40 272 GLU A CA 1
ATOM 1906 C C . GLU A 1 277 ? 6.235 12.413 14.314 1.00 57.83 272 GLU A C 1
ATOM 1907 O O . GLU A 1 277 ? 6.780 13.314 13.675 1.00 56.86 272 GLU A O 1
ATOM 1913 N N . GLU A 1 278 ? 6.252 11.133 13.951 1.00 57.78 273 GLU A N 1
ATOM 1914 C CA . GLU A 1 278 ? 6.920 10.653 12.739 1.00 57.37 273 GLU A CA 1
ATOM 1915 C C . GLU A 1 278 ? 6.447 11.362 11.488 1.00 57.63 273 GLU A C 1
ATOM 1916 O O . GLU A 1 278 ? 7.227 11.590 10.555 1.00 56.92 273 GLU A O 1
ATOM 1922 N N . GLN A 1 279 ? 5.152 11.672 11.476 1.00 57.38 274 GLN A N 1
ATOM 1923 C CA . GLN A 1 279 ? 4.523 12.374 10.370 1.00 57.24 274 GLN A CA 1
ATOM 1924 C C . GLN A 1 279 ? 5.150 13.764 10.263 1.00 56.53 274 GLN A C 1
ATOM 1925 O O . GLN A 1 279 ? 5.684 14.148 9.224 1.00 56.23 274 GLN A O 1
ATOM 1931 N N . ASP A 1 280 ? 5.087 14.515 11.354 1.00 56.16 275 ASP A N 1
ATOM 1932 C CA . ASP A 1 280 ? 5.650 15.848 11.374 1.00 55.04 275 ASP A CA 1
ATOM 1933 C C . ASP A 1 280 ? 7.156 15.786 11.234 1.00 53.11 275 ASP A C 1
ATOM 1934 O O . ASP A 1 280 ? 7.776 16.718 10.718 1.00 53.66 275 ASP A O 1
ATOM 1939 N N . LYS A 1 281 ? 7.746 14.678 11.667 1.00 50.44 276 LYS A N 1
ATOM 1940 C CA . LYS A 1 281 ? 9.194 14.514 11.552 1.00 48.56 276 LYS A CA 1
ATOM 1941 C C . LYS A 1 281 ? 9.578 14.075 10.135 1.00 47.60 276 LYS A C 1
ATOM 1942 O O . LYS A 1 281 ? 10.720 14.259 9.705 1.00 44.82 276 LYS A O 1
ATOM 1948 N N . GLY A 1 282 ? 8.611 13.500 9.419 1.00 47.82 277 GLY A N 1
ATOM 1949 C CA . GLY A 1 282 ? 8.869 13.028 8.073 1.00 49.48 277 GLY A CA 1
ATOM 1950 C C . GLY A 1 282 ? 9.252 11.553 8.004 1.00 50.10 277 GLY A C 1
ATOM 1951 O O . GLY A 1 282 ? 9.086 10.925 6.968 1.00 52.19 277 GLY A O 1
ATOM 1952 N N . LEU A 1 283 ? 9.749 10.997 9.107 1.00 49.12 278 LEU A N 1
ATOM 1953 C CA . LEU A 1 283 ? 10.171 9.597 9.172 1.00 46.66 278 LEU A CA 1
ATOM 1954 C C . LEU A 1 283 ? 9.252 8.639 8.418 1.00 45.30 278 LEU A C 1
ATOM 1955 O O . LEU A 1 283 ? 8.116 8.433 8.824 1.00 46.30 278 LEU A O 1
ATOM 1960 N N . GLY A 1 284 ? 9.756 8.043 7.339 1.00 42.94 279 GLY A N 1
ATOM 1961 C CA . GLY A 1 284 ? 8.942 7.136 6.549 1.00 40.52 279 GLY A CA 1
ATOM 1962 C C . GLY A 1 284 ? 9.376 5.686 6.427 1.00 38.25 279 GLY A C 1
ATOM 1963 O O . GLY A 1 284 ? 10.016 5.139 7.320 1.00 36.19 279 GLY A O 1
ATOM 1964 N N . TYR A 1 285 ? 9.018 5.068 5.301 1.00 36.68 280 TYR A N 1
ATOM 1965 C CA . TYR A 1 285 ? 9.334 3.667 5.059 1.00 34.12 280 TYR A CA 1
ATOM 1966 C C . TYR A 1 285 ? 10.828 3.433 5.260 1.00 32.99 280 TYR A C 1
ATOM 1967 O O . TYR A 1 285 ? 11.243 2.671 6.142 1.00 28.22 280 TYR A O 1
ATOM 1976 N N . ILE A 1 286 ? 11.652 4.084 4.452 1.00 32.97 281 ILE A N 1
ATOM 1977 C CA . ILE A 1 286 ? 13.084 3.887 4.650 1.00 35.34 281 ILE A CA 1
ATOM 1978 C C . ILE A 1 286 ? 13.518 4.216 6.087 1.00 37.50 281 ILE A C 1
ATOM 1979 O O . ILE A 1 286 ? 14.243 3.432 6.720 1.00 36.94 281 ILE A O 1
ATOM 1984 N N . ASP A 1 287 ? 13.074 5.363 6.613 1.00 37.16 282 ASP A N 1
ATOM 1985 C CA . ASP A 1 287 ? 13.467 5.747 7.987 1.00 37.38 282 ASP A CA 1
ATOM 1986 C C . ASP A 1 287 ? 13.038 4.739 9.065 1.00 35.24 282 ASP A C 1
ATOM 1987 O O . ASP A 1 287 ? 13.872 4.192 9.797 1.00 34.09 282 ASP A O 1
ATOM 1992 N N . ILE A 1 288 ? 11.734 4.506 9.166 1.00 34.10 283 ILE A N 1
ATOM 1993 C CA . ILE A 1 288 ? 11.214 3.558 10.126 1.00 31.53 283 ILE A CA 1
ATOM 1994 C C . ILE A 1 288 ? 11.738 2.145 9.900 1.00 33.76 283 ILE A C 1
ATOM 1995 O O . ILE A 1 288 ? 11.772 1.357 10.826 1.00 35.71 283 ILE A O 1
ATOM 2008 N N . LYS A 1 290 ? 14.748 1.383 8.840 1.00 41.31 285 LYS A N 1
ATOM 2009 C CA . LYS A 1 290 ? 16.122 1.425 9.336 1.00 40.72 285 LYS A CA 1
ATOM 2010 C C . LYS A 1 290 ? 16.044 1.242 10.843 1.00 40.82 285 LYS A C 1
ATOM 2011 O O . LYS A 1 290 ? 16.870 0.549 11.447 1.00 41.82 285 LYS A O 1
ATOM 2017 N N . GLN A 1 291 ? 15.047 1.860 11.461 1.00 39.17 286 GLN A N 1
ATOM 2018 C CA . GLN A 1 291 ? 14.886 1.689 12.892 1.00 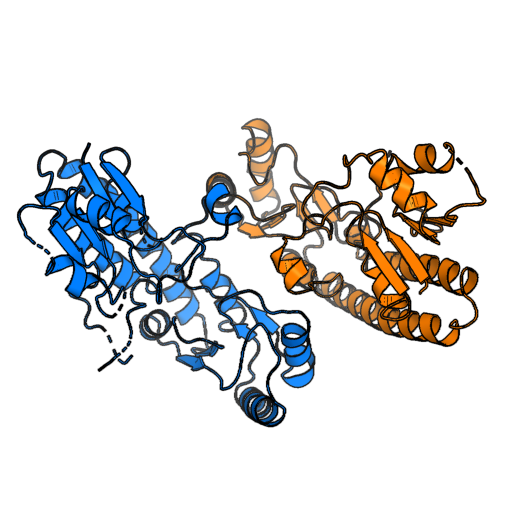39.85 286 GLN A CA 1
ATOM 2019 C C . GLN A 1 291 ? 14.758 0.201 13.159 1.00 40.53 286 GLN A C 1
ATOM 2020 O O . GLN A 1 291 ? 15.447 -0.344 14.025 1.00 41.65 286 GLN A O 1
ATOM 2026 N N . ASN A 1 292 ? 13.887 -0.457 12.391 1.00 43.23 287 ASN A N 1
ATOM 2027 C CA . ASN A 1 292 ? 13.632 -1.902 12.511 1.00 43.98 287 ASN A CA 1
ATOM 2028 C C . ASN A 1 292 ? 14.901 -2.728 12.395 1.00 44.53 287 ASN A C 1
ATOM 2029 O O . ASN A 1 292 ? 15.046 -3.735 13.093 1.00 45.57 287 ASN A O 1
ATOM 2034 N N . LEU A 1 293 ? 15.818 -2.325 11.520 1.00 45.00 288 LEU A N 1
ATOM 2035 C CA . LEU A 1 293 ? 17.052 -3.079 11.417 1.00 46.69 288 LEU A CA 1
ATOM 2036 C C . LEU A 1 293 ? 17.845 -2.881 12.698 1.00 49.11 288 LEU A C 1
ATOM 2037 O O . LEU A 1 293 ? 18.343 -3.853 13.266 1.00 50.46 288 LEU A O 1
ATOM 2042 N N . ASP A 1 294 ? 17.957 -1.640 13.170 1.00 51.73 289 ASP A N 1
ATOM 2043 C CA . ASP A 1 294 ? 18.681 -1.405 14.418 1.00 53.75 289 ASP A CA 1
ATOM 2044 C C . ASP A 1 294 ? 18.242 -2.402 15.495 1.00 55.01 289 ASP A C 1
ATOM 2045 O O . ASP A 1 294 ? 19.058 -3.175 16.005 1.00 54.95 289 ASP A O 1
ATOM 2050 N N . ALA A 1 295 ? 16.956 -2.382 15.841 1.00 54.66 290 ALA A N 1
ATOM 2051 C CA . ALA A 1 295 ? 16.450 -3.286 16.860 1.00 56.89 290 ALA A CA 1
ATOM 2052 C C . ALA A 1 295 ? 16.949 -4.704 16.588 1.00 58.95 290 ALA A C 1
ATOM 2053 O O . ALA A 1 295 ? 17.512 -5.349 17.470 1.00 60.92 290 ALA A O 1
ATOM 2055 N N . LEU A 1 296 ? 16.750 -5.185 15.365 1.00 59.24 291 LEU A N 1
ATOM 2056 C CA . LEU A 1 296 ? 17.210 -6.514 14.996 1.00 59.60 291 LEU A CA 1
ATOM 2057 C C . LEU A 1 296 ? 18.655 -6.725 15.401 1.00 61.43 291 LEU A C 1
ATOM 2058 O O . LEU A 1 296 ? 18.997 -7.734 16.011 1.00 62.52 291 LEU A O 1
ATOM 2063 N N . LYS A 1 297 ? 19.509 -5.772 15.048 1.00 62.28 292 LYS A N 1
ATOM 2064 C CA . LYS A 1 297 ? 20.926 -5.883 15.359 1.00 62.27 292 LYS A CA 1
ATOM 2065 C C . LYS A 1 297 ? 21.181 -6.277 16.800 1.00 62.67 292 LYS A C 1
ATOM 2066 O O . LYS A 1 297 ? 21.995 -7.158 17.067 1.00 64.08 292 LYS A O 1
ATOM 2072 N N . ASP A 1 298 ? 20.482 -5.641 17.731 1.00 63.17 293 ASP A N 1
ATOM 2073 C CA . ASP A 1 298 ? 20.665 -5.954 19.146 1.00 63.20 293 ASP A CA 1
ATOM 2074 C C . ASP A 1 298 ? 20.166 -7.344 19.473 1.00 62.16 293 ASP A C 1
ATOM 2075 O O . ASP A 1 298 ? 19.638 -7.571 20.558 1.00 62.09 293 ASP A O 1
ATOM 2080 N N . SER A 1 299 ? 20.352 -8.273 18.541 1.00 61.20 294 SER A N 1
ATOM 2081 C CA . SER A 1 299 ? 19.888 -9.637 18.731 1.00 61.01 294 SER A CA 1
ATOM 2082 C C . SER A 1 299 ? 20.596 -10.590 17.788 1.00 61.32 294 SER A C 1
ATOM 2083 O O . SER A 1 299 ? 20.915 -11.722 18.148 1.00 60.93 294 SER A O 1
ATOM 2086 N N . LEU A 1 300 ? 20.838 -10.113 16.577 1.00 63.18 295 LEU A N 1
ATOM 2087 C CA . LEU A 1 300 ? 21.486 -10.899 15.547 1.00 64.84 295 LEU A CA 1
ATOM 2088 C C . LEU A 1 300 ? 22.993 -10.856 15.706 1.00 65.93 295 LEU A C 1
ATOM 2089 O O . LEU A 1 300 ? 23.656 -11.883 15.628 1.00 65.34 295 LEU A O 1
ATOM 2094 N N . LEU A 1 301 ? 23.537 -9.664 15.920 1.00 68.75 296 LEU A N 1
ATOM 2095 C CA . LEU A 1 301 ? 24.976 -9.538 16.096 1.00 71.94 296 LEU A CA 1
ATOM 2096 C C . LEU A 1 301 ? 25.366 -9.659 17.569 1.00 73.76 296 LEU A C 1
ATOM 2097 O O . LEU A 1 301 ? 25.981 -8.758 18.131 1.00 75.22 296 LEU A O 1
ATOM 2102 N N . VAL A 1 302 ? 25.004 -10.772 18.196 1.00 75.49 297 VAL A N 1
ATOM 2103 C CA . VAL A 1 302 ? 25.349 -10.980 19.598 1.00 77.17 297 VAL A CA 1
ATOM 2104 C C . VAL A 1 302 ? 26.531 -11.941 19.735 1.00 78.18 297 VAL A C 1
ATOM 2105 O O . VAL A 1 302 ? 26.389 -13.121 19.321 1.00 78.00 297 VAL A O 1
ATOM 2109 N N . LYS B 1 21 ? -5.155 9.264 50.700 1.00 57.33 16 LYS B N 1
ATOM 2110 C CA . LYS B 1 21 ? -5.724 10.524 51.249 1.00 58.00 16 LYS B CA 1
ATOM 2111 C C . LYS B 1 21 ? -4.770 11.715 51.082 1.00 58.18 16 LYS B C 1
ATOM 2112 O O . LYS B 1 21 ? -5.199 12.805 50.698 1.00 57.41 16 LYS B O 1
ATOM 2118 N N . LEU B 1 22 ? -3.483 11.502 51.375 1.00 57.59 17 LEU B N 1
ATOM 2119 C CA . LEU B 1 22 ? -2.462 12.549 51.243 1.00 55.20 17 LEU B CA 1
ATOM 2120 C C . LEU B 1 22 ? -2.422 13.115 49.820 1.00 55.08 17 LEU B C 1
ATOM 2121 O O . LEU B 1 22 ? -2.209 12.389 48.849 1.00 54.72 17 LEU B O 1
ATOM 2126 N N . HIS B 1 23 ? -2.613 14.424 49.708 1.00 54.10 18 HIS B N 1
ATOM 2127 C CA . HIS B 1 23 ? -2.612 15.094 48.418 1.00 51.49 18 HIS B CA 1
ATOM 2128 C C . HIS B 1 23 ? -1.308 15.867 48.195 1.00 50.33 18 HIS B C 1
ATOM 2129 O O . HIS B 1 23 ? -0.946 16.751 48.981 1.00 50.06 18 HIS B O 1
ATOM 2136 N N . VAL B 1 24 ? -0.613 15.517 47.114 1.00 47.01 19 VAL B N 1
ATOM 2137 C CA . VAL B 1 24 ? 0.649 16.149 46.748 1.00 42.49 19 VAL B CA 1
ATOM 2138 C C . VAL B 1 24 ? 0.616 16.546 45.266 1.00 41.92 19 VAL B C 1
ATOM 2139 O O . VAL B 1 24 ? 0.236 15.753 44.406 1.00 38.71 19 VAL B O 1
ATOM 2143 N N . VAL B 1 25 ? 1.016 17.786 44.989 1.00 40.98 20 VAL B N 1
ATOM 2144 C CA . VAL B 1 25 ? 1.047 18.324 43.641 1.00 39.49 20 VAL B CA 1
ATOM 2145 C C . VAL B 1 25 ? 2.499 18.524 43.224 1.00 41.75 20 VAL B C 1
ATOM 2146 O O . VAL B 1 25 ? 3.310 19.050 43.986 1.00 42.63 20 VAL B O 1
ATOM 2150 N N . THR B 1 26 ? 2.824 18.087 42.012 1.00 42.34 21 THR B N 1
ATOM 2151 C CA . THR B 1 26 ? 4.177 18.188 41.504 1.00 42.93 21 THR B CA 1
ATOM 2152 C C . THR B 1 26 ? 4.243 18.974 40.205 1.00 43.30 21 THR B C 1
ATOM 2153 O O . THR B 1 26 ? 3.244 19.136 39.503 1.00 44.17 21 THR B O 1
ATOM 2157 N N . THR B 1 27 ? 5.445 19.451 39.905 1.00 42.85 22 THR B N 1
ATOM 2158 C CA . THR B 1 27 ? 5.726 20.228 38.702 1.00 41.90 22 THR B CA 1
ATOM 2159 C C . THR B 1 27 ? 5.708 19.375 37.411 1.00 40.47 22 THR B C 1
ATOM 2160 O O . THR B 1 27 ? 4.641 19.169 36.833 1.00 39.52 22 THR B O 1
ATOM 2164 N N . PHE B 1 28 ? 6.881 18.901 36.971 1.00 38.23 23 PHE B N 1
ATOM 2165 C CA . PHE B 1 28 ? 6.990 18.063 35.772 1.00 37.74 23 PHE B CA 1
ATOM 2166 C C . PHE B 1 28 ? 7.244 16.580 36.108 1.00 37.68 23 PHE B C 1
ATOM 2167 O O . PHE B 1 28 ? 7.533 16.228 37.261 1.00 37.14 23 PHE B O 1
ATOM 2175 N N . TYR B 1 29 ? 7.143 15.723 35.091 1.00 35.29 24 TYR B N 1
ATOM 2176 C CA . TYR B 1 29 ? 7.264 14.273 35.249 1.00 31.80 24 TYR B CA 1
ATOM 2177 C C . TYR B 1 29 ? 8.196 13.643 36.294 1.00 29.03 24 TYR B C 1
ATOM 2178 O O . TYR B 1 29 ? 7.734 12.945 37.178 1.00 25.88 24 TYR B O 1
ATOM 2187 N N . PRO B 1 30 ? 9.517 13.853 36.176 1.00 29.52 25 PRO B N 1
ATOM 2188 C CA . PRO B 1 30 ? 10.447 13.268 37.147 1.00 29.67 25 PRO B CA 1
ATOM 2189 C C . PRO B 1 30 ? 10.050 13.589 38.609 1.00 32.69 25 PRO B C 1
ATOM 2190 O O . PRO B 1 30 ? 10.180 12.734 39.480 1.00 31.76 25 PRO B O 1
ATOM 2202 N N . TYR B 1 32 ? 7.040 14.023 39.661 1.00 41.12 27 TYR B N 1
ATOM 2203 C CA . TYR B 1 32 ? 5.820 13.236 39.859 1.00 42.87 27 TYR B CA 1
ATOM 2204 C C . TYR B 1 32 ? 6.113 11.774 40.215 1.00 41.69 27 TYR B C 1
ATOM 2205 O O . TYR B 1 32 ? 5.566 11.229 41.173 1.00 39.49 27 TYR B O 1
ATOM 2214 N N . GLU B 1 33 ? 6.967 11.141 39.423 1.00 41.90 28 GLU B N 1
ATOM 2215 C CA . GLU B 1 33 ? 7.285 9.753 39.659 1.00 42.17 28 GLU B CA 1
ATOM 2216 C C . GLU B 1 33 ? 7.967 9.532 40.987 1.00 41.15 28 GLU B C 1
ATOM 2217 O O . GLU B 1 33 ? 7.571 8.647 41.736 1.00 41.99 28 GLU B O 1
ATOM 2223 N N . PHE B 1 34 ? 9.006 10.318 41.275 1.00 38.69 29 PHE B N 1
ATOM 2224 C CA . PHE B 1 34 ? 9.718 10.178 42.546 1.00 35.57 29 PHE B CA 1
ATOM 2225 C C . PHE B 1 34 ? 8.706 10.218 43.684 1.00 33.67 29 PHE B C 1
ATOM 2226 O O . PHE B 1 34 ? 8.648 9.317 44.508 1.00 31.97 29 PHE B O 1
ATOM 2234 N N . THR B 1 35 ? 7.887 11.251 43.713 1.00 32.65 30 THR B N 1
ATOM 2235 C CA . THR B 1 35 ? 6.893 11.356 44.753 1.00 34.96 30 THR B CA 1
ATOM 2236 C C . THR B 1 35 ? 6.011 10.112 44.829 1.00 37.37 30 THR B C 1
ATOM 2237 O O . THR B 1 35 ? 5.972 9.415 45.848 1.00 37.06 30 THR B O 1
ATOM 2241 N N . LYS B 1 36 ? 5.293 9.833 43.742 1.00 39.73 31 LYS B N 1
ATOM 2242 C CA . LYS B 1 36 ? 4.377 8.686 43.680 1.00 40.19 31 LYS B CA 1
ATOM 2243 C C . LYS B 1 36 ? 5.072 7.380 44.031 1.00 40.21 31 LYS B C 1
ATOM 2244 O O . LYS B 1 36 ? 4.499 6.490 44.678 1.00 38.15 31 LYS B O 1
ATOM 2250 N N . GLN B 1 37 ? 6.318 7.267 43.593 1.00 40.90 32 GLN B N 1
ATOM 2251 C CA . GLN B 1 37 ? 7.093 6.070 43.848 1.00 41.89 32 GLN B CA 1
ATOM 2252 C C . GLN B 1 37 ? 7.208 5.814 45.344 1.00 42.94 32 GLN B C 1
ATOM 2253 O O . GLN B 1 37 ? 7.266 4.666 45.767 1.00 43.55 32 GLN B O 1
ATOM 2259 N N . ILE B 1 38 ? 7.237 6.871 46.155 1.00 46.09 33 ILE B N 1
ATOM 2260 C CA . ILE B 1 38 ? 7.330 6.669 47.601 1.00 48.81 33 ILE B CA 1
ATOM 2261 C C . ILE B 1 38 ? 5.947 6.689 48.244 1.00 49.86 33 ILE B C 1
ATOM 2262 O O . ILE B 1 38 ? 5.716 6.014 49.242 1.00 51.62 33 ILE B O 1
ATOM 2267 N N . VAL B 1 39 ? 5.025 7.453 47.675 1.00 50.31 34 VAL B N 1
ATOM 2268 C CA . VAL B 1 39 ? 3.684 7.541 48.239 1.00 51.81 34 VAL B CA 1
ATOM 2269 C C . VAL B 1 39 ? 2.763 6.412 47.814 1.00 53.27 34 VAL B C 1
ATOM 2270 O O . VAL B 1 39 ? 1.998 5.885 48.623 1.00 52.66 34 VAL B O 1
ATOM 2274 N N . LYS B 1 40 ? 2.834 6.072 46.529 1.00 55.00 35 LYS B N 1
ATOM 2275 C CA . LYS B 1 40 ? 2.009 5.030 45.926 1.00 54.96 35 LYS B CA 1
ATOM 2276 C C . LYS B 1 40 ? 0.517 5.210 46.174 1.00 56.49 35 LYS B C 1
ATOM 2277 O O . LYS B 1 40 ? -0.044 6.267 45.897 1.00 57.21 35 LYS B O 1
ATOM 2283 N N . ASP B 1 41 ? -0.121 4.180 46.717 1.00 59.22 36 ASP B N 1
ATOM 2284 C CA . ASP B 1 41 ? -1.561 4.210 46.950 1.00 61.87 36 ASP B CA 1
ATOM 2285 C C . ASP B 1 41 ? -1.990 5.004 48.167 1.00 62.33 36 ASP B C 1
ATOM 2286 O O . ASP B 1 41 ? -3.170 5.299 48.331 1.00 63.42 36 ASP B O 1
ATOM 2291 N N . LYS B 1 42 ? -1.035 5.357 49.016 1.00 63.10 37 LYS B N 1
ATOM 2292 C CA . LYS B 1 42 ? -1.347 6.110 50.222 1.00 62.92 37 LYS B CA 1
ATOM 2293 C C . LYS B 1 42 ? -1.571 7.611 49.985 1.00 63.01 37 LYS B C 1
ATOM 2294 O O . LYS B 1 42 ? -1.807 8.363 50.933 1.00 63.78 37 LYS B O 1
ATOM 2300 N N . GLY B 1 43 ? -1.493 8.054 48.735 1.00 62.61 38 GLY B N 1
ATOM 2301 C CA . GLY B 1 43 ? -1.712 9.462 48.464 1.00 61.70 38 GLY B CA 1
ATOM 2302 C C . GLY B 1 43 ? -2.051 9.800 47.023 1.00 61.84 38 GLY B C 1
ATOM 2303 O O . GLY B 1 43 ? -1.669 9.085 46.094 1.00 60.55 38 GLY B O 1
ATOM 2304 N N . ASP B 1 44 ? -2.781 10.897 46.835 1.00 61.63 39 ASP B N 1
ATOM 2305 C CA . ASP B 1 44 ? -3.156 11.347 45.498 1.00 61.85 39 ASP B CA 1
ATOM 2306 C C . ASP B 1 44 ? -2.112 12.334 45.015 1.00 61.29 39 ASP B C 1
ATOM 2307 O O . ASP B 1 44 ? -1.930 13.398 45.605 1.00 61.94 39 ASP B O 1
ATOM 2312 N N . VAL B 1 45 ? -1.431 11.977 43.935 1.00 59.81 40 VAL B N 1
ATOM 2313 C CA . VAL B 1 45 ? -0.387 12.823 43.380 1.00 58.17 40 VAL B CA 1
ATOM 2314 C C . VAL B 1 45 ? -0.696 13.156 41.937 1.00 58.27 40 VAL B C 1
ATOM 2315 O O . VAL B 1 45 ? -1.097 12.284 41.176 1.00 58.96 40 VAL B O 1
ATOM 2319 N N . ASP B 1 46 ? -0.504 14.410 41.552 1.00 58.20 41 ASP B N 1
ATOM 2320 C CA . ASP B 1 46 ? -0.763 14.800 40.175 1.00 58.28 41 ASP B CA 1
ATOM 2321 C C . ASP B 1 46 ? 0.378 15.659 39.656 1.00 57.17 41 ASP B C 1
ATOM 2322 O O . ASP B 1 46 ? 1.263 16.032 40.425 1.00 56.79 41 ASP B O 1
ATOM 2327 N N . LEU B 1 47 ? 0.395 15.939 38.355 1.00 54.93 42 LEU B N 1
ATOM 2328 C CA . LEU B 1 47 ? 1.458 16.776 37.822 1.00 55.80 42 LEU B CA 1
ATOM 2329 C C . LEU B 1 47 ? 0.854 17.980 37.124 1.00 55.95 42 LEU B C 1
ATOM 2330 O O . LEU B 1 47 ? -0.027 17.838 36.287 1.00 56.46 42 LEU B O 1
ATOM 2335 N N . LEU B 1 48 ? 1.324 19.166 37.496 1.00 56.04 43 LEU B N 1
ATOM 2336 C CA . LEU B 1 48 ? 0.828 20.405 36.932 1.00 55.89 43 LEU B CA 1
ATOM 2337 C C . LEU B 1 48 ? 1.172 20.535 35.462 1.00 56.20 43 LEU B C 1
ATOM 2338 O O . LEU B 1 48 ? 0.330 20.918 34.649 1.00 56.34 43 LEU B O 1
ATOM 2343 N N . ILE B 1 49 ? 2.416 20.231 35.126 1.00 56.76 44 ILE B N 1
ATOM 2344 C CA . ILE B 1 49 ? 2.871 20.322 33.747 1.00 58.65 44 ILE B CA 1
ATOM 2345 C C . ILE B 1 49 ? 2.656 18.974 33.066 1.00 60.12 44 ILE B C 1
ATOM 2346 O O . ILE B 1 49 ? 3.341 18.007 33.378 1.00 59.20 44 ILE B O 1
ATOM 2351 N N . PRO B 1 50 ? 1.687 18.893 32.136 1.00 62.06 45 PRO B N 1
ATOM 2352 C CA . PRO B 1 50 ? 1.415 17.636 31.436 1.00 63.76 45 PRO B CA 1
ATOM 2353 C C . PRO B 1 50 ? 2.645 17.162 30.686 1.00 65.44 45 PRO B C 1
ATOM 2354 O O . PRO B 1 50 ? 3.287 17.929 29.964 1.00 64.57 45 PRO B O 1
ATOM 2358 N N . SER B 1 51 ? 2.968 15.888 30.867 1.00 68.07 46 SER B N 1
ATOM 2359 C CA . SER B 1 51 ? 4.145 15.298 30.237 1.00 70.51 46 SER B CA 1
ATOM 2360 C C . SER B 1 51 ? 4.042 15.342 28.716 1.00 71.12 46 SER B C 1
ATOM 2361 O O . SER B 1 51 ? 3.740 14.338 28.068 1.00 72.28 46 SER B O 1
ATOM 2364 N N . SER B 1 52 ? 4.290 16.522 28.159 1.00 71.47 47 SER B N 1
ATOM 2365 C CA . SER B 1 52 ? 4.230 16.738 26.715 1.00 72.40 47 SER B CA 1
ATOM 2366 C C . SER B 1 52 ? 4.341 18.234 26.416 1.00 72.20 47 SER B C 1
ATOM 2367 O O . SER B 1 52 ? 4.015 18.689 25.316 1.00 71.93 47 SER B O 1
ATOM 2370 N N . VAL B 1 53 ? 4.788 18.996 27.412 1.00 71.67 48 VAL B N 1
ATOM 2371 C CA . VAL B 1 53 ? 4.956 20.438 27.263 1.00 70.12 48 VAL B CA 1
ATOM 2372 C C . VAL B 1 53 ? 6.196 20.920 28.005 1.00 68.49 48 VAL B C 1
ATOM 2373 O O . VAL B 1 53 ? 6.441 20.522 29.140 1.00 69.01 48 VAL B O 1
ATOM 2377 N N . GLU B 1 54 ? 6.982 21.763 27.348 1.00 66.42 49 GLU B N 1
ATOM 2378 C CA . GLU B 1 54 ? 8.209 22.308 27.925 1.00 65.60 49 GLU B CA 1
ATOM 2379 C C . GLU B 1 54 ? 8.033 22.827 29.359 1.00 64.04 49 GLU B C 1
ATOM 2380 O O . GLU B 1 54 ? 7.350 23.830 29.580 1.00 63.47 49 GLU B O 1
ATOM 2386 N N . PRO B 1 55 ? 8.664 22.160 30.349 1.00 62.40 50 PRO B N 1
ATOM 2387 C CA . PRO B 1 55 ? 8.535 22.609 31.742 1.00 60.98 50 PRO B CA 1
ATOM 2388 C C . PRO B 1 55 ? 9.320 23.878 32.045 1.00 60.27 50 PRO B C 1
ATOM 2389 O O . PRO B 1 55 ? 8.862 24.730 32.802 1.00 60.65 50 PRO B O 1
ATOM 2393 N N . HIS B 1 56 ? 10.494 24.001 31.440 1.00 60.28 51 HIS B N 1
ATOM 2394 C CA . HIS B 1 56 ? 11.350 25.163 31.637 1.00 61.41 51 HIS B CA 1
ATOM 2395 C C . HIS B 1 56 ? 10.622 26.491 31.532 1.00 61.65 51 HIS B C 1
ATOM 2396 O O . HIS B 1 56 ? 10.845 27.380 32.346 1.00 62.72 51 HIS B O 1
ATOM 2403 N N . ASP B 1 57 ? 9.771 26.628 30.521 1.00 61.53 52 ASP B N 1
ATOM 2404 C CA . ASP B 1 57 ? 9.046 27.871 30.305 1.00 61.36 52 ASP B CA 1
ATOM 2405 C C . ASP B 1 57 ? 7.621 27.843 30.816 1.00 59.15 52 ASP B C 1
ATOM 2406 O O . ASP B 1 57 ? 6.999 28.890 30.973 1.00 59.90 52 ASP B O 1
ATOM 2411 N N . TRP B 1 58 ? 7.101 26.653 31.073 1.00 57.45 53 TRP B N 1
ATOM 2412 C CA . TRP B 1 58 ? 5.739 26.524 31.567 1.00 57.09 53 TRP B CA 1
ATOM 2413 C C . TRP B 1 58 ? 5.452 27.566 32.633 1.00 58.35 53 TRP B C 1
ATOM 2414 O O . TRP B 1 58 ? 6.279 27.820 33.504 1.00 58.91 53 TRP B O 1
ATOM 2425 N N . GLU B 1 59 ? 4.273 28.164 32.563 1.00 60.19 54 GLU B N 1
ATOM 2426 C CA . GLU B 1 59 ? 3.882 29.171 33.530 1.00 60.99 54 GLU B CA 1
ATOM 2427 C C . GLU B 1 59 ? 2.527 28.735 34.076 1.00 61.04 54 GLU B C 1
ATOM 2428 O O . GLU B 1 59 ? 1.664 28.277 33.320 1.00 61.05 54 GLU B O 1
ATOM 2434 N N . PRO B 1 60 ? 2.332 28.855 35.401 1.00 61.43 55 PRO B N 1
ATOM 2435 C CA . PRO B 1 60 ? 1.080 28.471 36.060 1.00 62.21 55 PRO B CA 1
ATOM 2436 C C . PRO B 1 60 ? -0.083 29.420 35.800 1.00 63.20 55 PRO B C 1
ATOM 2437 O O . PRO B 1 60 ? 0.106 30.595 35.480 1.00 63.10 55 PRO B O 1
ATOM 2441 N N . THR B 1 61 ? -1.290 28.890 35.924 1.00 64.84 56 THR B N 1
ATOM 2442 C CA . THR B 1 61 ? -2.489 29.680 35.722 1.00 66.13 56 THR B CA 1
ATOM 2443 C C . THR B 1 61 ? -3.128 29.836 37.094 1.00 67.49 56 THR B C 1
ATOM 2444 O O . THR B 1 61 ? -2.741 29.159 38.046 1.00 67.48 56 THR B O 1
ATOM 2448 N N . PRO B 1 62 ? -4.110 30.735 37.219 1.00 69.04 57 PRO B N 1
ATOM 2449 C CA . 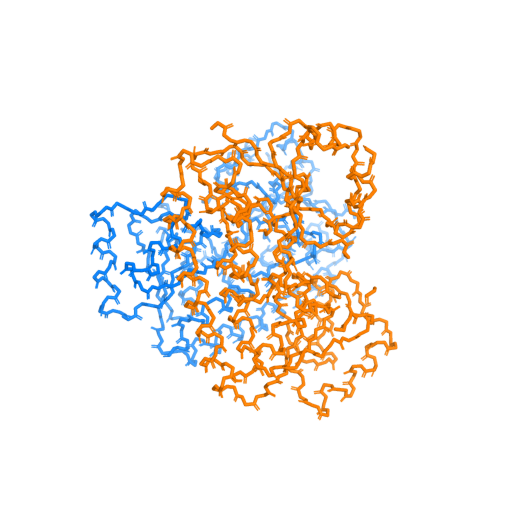PRO B 1 62 ? -4.752 30.913 38.521 1.00 69.55 57 PRO B CA 1
ATOM 2450 C C . PRO B 1 62 ? -5.294 29.586 39.052 1.00 69.04 57 PRO B C 1
ATOM 2451 O O . PRO B 1 62 ? -5.256 29.327 40.258 1.00 69.89 57 PRO B O 1
ATOM 2455 N N . LYS B 1 63 ? -5.783 28.747 38.141 1.00 68.92 58 LYS B N 1
ATOM 2456 C CA . LYS B 1 63 ? -6.328 27.436 38.493 1.00 67.84 58 LYS B CA 1
ATOM 2457 C C . LYS B 1 63 ? -5.250 26.562 39.121 1.00 65.83 58 LYS B C 1
ATOM 2458 O O . LYS B 1 63 ? -5.469 25.930 40.154 1.00 64.33 58 LYS B O 1
ATOM 2464 N N . ASP B 1 64 ? -4.085 26.538 38.483 1.00 64.14 59 ASP B N 1
ATOM 2465 C CA . ASP B 1 64 ? -2.966 25.754 38.968 1.00 63.50 59 ASP B CA 1
ATOM 2466 C C . ASP B 1 64 ? -2.521 26.268 40.325 1.00 64.45 59 ASP B C 1
ATOM 2467 O O . ASP B 1 64 ? -2.257 25.487 41.241 1.00 65.06 59 ASP B O 1
ATOM 2472 N N . ILE B 1 65 ? -2.434 27.588 40.450 1.00 65.10 60 ILE B N 1
ATOM 2473 C CA . ILE B 1 65 ? -2.016 28.195 41.702 1.00 66.33 60 ILE B CA 1
ATOM 2474 C C . ILE B 1 65 ? -2.937 27.749 42.820 1.00 67.74 60 ILE B C 1
ATOM 2475 O O . ILE B 1 65 ? -2.496 27.470 43.938 1.00 68.15 60 ILE B O 1
ATOM 2480 N N . ALA B 1 66 ? -4.221 27.673 42.501 1.00 68.37 61 ALA B N 1
ATOM 2481 C CA . ALA B 1 66 ? -5.224 27.253 43.463 1.00 68.99 61 ALA B CA 1
ATOM 2482 C C . ALA B 1 66 ? -4.990 25.813 43.886 1.00 68.83 61 ALA B C 1
ATOM 2483 O O . ALA B 1 66 ? -4.947 25.505 45.081 1.00 69.39 61 ALA B O 1
ATOM 2485 N N . ASN B 1 67 ? -4.830 24.927 42.910 1.00 68.19 62 ASN B N 1
ATOM 2486 C CA . ASN B 1 67 ? -4.615 23.528 43.228 1.00 68.81 62 ASN B CA 1
ATOM 2487 C C . ASN B 1 67 ? -3.353 23.330 44.068 1.00 68.45 62 ASN B C 1
ATOM 2488 O O . ASN B 1 67 ? -3.276 22.395 44.867 1.00 68.96 62 ASN B O 1
ATOM 2493 N N . ILE B 1 68 ? -2.370 24.211 43.905 1.00 67.69 63 ILE B N 1
ATOM 2494 C CA . ILE B 1 68 ? -1.159 24.101 44.700 1.00 67.43 63 ILE B CA 1
ATOM 2495 C C . ILE B 1 68 ? -1.482 24.327 46.180 1.00 68.50 63 ILE B C 1
ATOM 2496 O O . ILE B 1 68 ? -1.190 23.470 47.015 1.00 69.39 63 ILE B O 1
ATOM 2501 N N . GLN B 1 69 ? -2.091 25.462 46.517 1.00 69.00 64 GLN B N 1
ATOM 2502 C CA . GLN B 1 69 ? -2.425 25.718 47.918 1.00 69.64 64 GLN B CA 1
ATOM 2503 C C . GLN B 1 69 ? -3.517 24.784 48.379 1.00 69.07 64 GLN B C 1
ATOM 2504 O O . GLN B 1 69 ? -3.796 24.663 49.572 1.00 69.26 64 GLN B O 1
ATOM 2510 N N . ASP B 1 70 ? -4.130 24.120 47.413 1.00 68.89 65 ASP B N 1
ATOM 2511 C CA . ASP B 1 70 ? -5.200 23.184 47.680 1.00 68.46 65 ASP B CA 1
ATOM 2512 C C . ASP B 1 70 ? -4.641 21.855 48.197 1.00 67.44 65 ASP B C 1
ATOM 2513 O O . ASP B 1 70 ? -5.281 21.172 48.997 1.00 67.64 65 ASP B O 1
ATOM 2518 N N . ALA B 1 71 ? -3.437 21.506 47.742 1.00 65.69 66 ALA B N 1
ATOM 2519 C CA . ALA B 1 71 ? -2.785 20.255 48.126 1.00 63.54 66 ALA B CA 1
ATOM 2520 C C . ALA B 1 71 ? -2.079 20.305 49.483 1.00 62.17 66 ALA B C 1
ATOM 2521 O O . ALA B 1 71 ? -1.917 21.373 50.064 1.00 61.05 66 ALA B O 1
ATOM 2523 N N . ASP B 1 72 ? -1.667 19.142 49.988 1.00 61.06 67 ASP B N 1
ATOM 2524 C CA . ASP B 1 72 ? -0.973 19.072 51.274 1.00 60.27 67 ASP B CA 1
ATOM 2525 C C . ASP B 1 72 ? 0.480 19.526 51.127 1.00 58.13 67 ASP B C 1
ATOM 2526 O O . ASP B 1 72 ? 1.035 20.186 52.008 1.00 57.25 67 ASP B O 1
ATOM 2531 N N . LEU B 1 73 ? 1.084 19.160 50.003 1.00 55.45 68 LEU B N 1
ATOM 2532 C CA . LEU B 1 73 ? 2.457 19.528 49.715 1.00 52.74 68 LEU B CA 1
ATOM 2533 C C . LEU B 1 73 ? 2.639 19.792 48.225 1.00 50.46 68 LEU B C 1
ATOM 2534 O O . LEU B 1 73 ? 1.952 19.209 47.383 1.00 49.09 68 LEU B O 1
ATOM 2539 N N . PHE B 1 74 ? 3.572 20.682 47.918 1.00 47.39 69 PHE B N 1
ATOM 2540 C CA . PHE B 1 74 ? 3.888 21.035 46.550 1.00 45.70 69 PHE B CA 1
ATOM 2541 C C . PHE B 1 74 ? 5.348 20.657 46.381 1.00 44.83 69 PHE B C 1
ATOM 2542 O O . PHE B 1 74 ? 6.193 21.058 47.176 1.00 45.13 69 PHE B O 1
ATOM 2550 N N . VAL B 1 75 ? 5.639 19.864 45.360 1.00 43.42 70 VAL B N 1
ATOM 2551 C CA . VAL B 1 75 ? 6.997 19.411 45.124 1.00 41.29 70 VAL B CA 1
ATOM 2552 C C . VAL B 1 75 ? 7.518 19.969 43.810 1.00 41.08 70 VAL B C 1
ATOM 2553 O O . VAL B 1 75 ? 6.836 19.901 42.790 1.00 42.96 70 VAL B O 1
ATOM 2557 N N . TYR B 1 76 ? 8.709 20.558 43.837 1.00 40.06 71 TYR B N 1
ATOM 2558 C CA . TYR B 1 76 ? 9.295 21.083 42.615 1.00 39.16 71 TYR B CA 1
ATOM 2559 C C . TYR B 1 76 ? 10.758 20.689 42.587 1.00 36.81 71 TYR B C 1
ATOM 2560 O O . TYR B 1 76 ? 11.280 20.158 43.563 1.00 35.10 71 TYR B O 1
ATOM 2569 N N . ASN B 1 77 ? 11.420 20.924 41.469 1.00 36.69 72 ASN B N 1
ATOM 2570 C CA . ASN B 1 77 ? 12.794 20.486 41.360 1.00 37.77 72 ASN B CA 1
ATOM 2571 C C . ASN B 1 77 ? 13.828 21.484 41.827 1.00 39.88 72 ASN B C 1
ATOM 2572 O O . ASN B 1 77 ? 14.675 21.170 42.654 1.00 37.75 72 ASN B O 1
ATOM 2577 N N . SER B 1 78 ? 13.765 22.686 41.276 1.00 43.05 73 SER B N 1
ATOM 2578 C CA . SER B 1 78 ? 14.703 23.713 41.642 1.00 46.06 73 SER B CA 1
ATOM 2579 C C . SER B 1 78 ? 14.149 25.047 41.225 1.00 50.13 73 SER B C 1
ATOM 2580 O O . SER B 1 78 ? 13.409 25.162 40.245 1.00 50.96 73 SER B O 1
ATOM 2583 N N . GLU B 1 79 ? 14.499 26.067 41.989 1.00 54.14 74 GLU B N 1
ATOM 2584 C CA . GLU B 1 79 ? 14.048 27.407 41.689 1.00 56.33 74 GLU B CA 1
ATOM 2585 C C . GLU B 1 79 ? 14.638 27.863 40.353 1.00 56.88 74 GLU B C 1
ATOM 2586 O O . GLU B 1 79 ? 14.152 28.823 39.750 1.00 57.50 74 GLU B O 1
ATOM 2592 N N . TYR B 1 80 ? 15.681 27.169 39.888 1.00 56.84 75 TYR B N 1
ATOM 2593 C CA . TYR B 1 80 ? 16.324 27.510 38.616 1.00 57.65 75 TYR B CA 1
ATOM 2594 C C . TYR B 1 80 ? 15.648 26.748 37.483 1.00 56.49 75 TYR B C 1
ATOM 2595 O O . TYR B 1 80 ? 15.867 27.027 36.308 1.00 56.60 75 TYR B O 1
ATOM 2612 N N . GLU B 1 82 ? 11.844 25.412 37.820 1.00 50.26 77 GLU B N 1
ATOM 2613 C CA . GLU B 1 82 ? 10.509 26.016 37.820 1.00 48.76 77 GLU B CA 1
ATOM 2614 C C . GLU B 1 82 ? 10.661 27.427 38.386 1.00 49.00 77 GLU B C 1
ATOM 2615 O O . GLU B 1 82 ? 10.270 27.683 39.515 1.00 48.77 77 GLU B O 1
ATOM 2621 N N . THR B 1 83 ? 11.222 28.342 37.612 1.00 49.99 78 THR B N 1
ATOM 2622 C CA . THR B 1 83 ? 11.452 29.696 38.094 1.00 50.36 78 THR B CA 1
ATOM 2623 C C . THR B 1 83 ? 10.243 30.481 38.573 1.00 51.25 78 THR B C 1
ATOM 2624 O O . THR B 1 83 ? 10.379 31.628 39.009 1.00 52.38 78 THR B O 1
ATOM 2628 N N . TRP B 1 84 ? 9.061 29.886 38.503 1.00 51.63 79 TRP B N 1
ATOM 2629 C CA . TRP B 1 84 ? 7.852 30.585 38.942 1.00 50.42 79 TRP B CA 1
ATOM 2630 C C . TRP B 1 84 ? 7.466 30.230 40.376 1.00 50.35 79 TRP B C 1
ATOM 2631 O O . TRP B 1 84 ? 6.585 30.855 40.959 1.00 50.74 79 TRP B O 1
ATOM 2642 N N . VAL B 1 85 ? 8.134 29.233 40.942 1.00 50.78 80 VAL B N 1
ATOM 2643 C CA . VAL B 1 85 ? 7.841 28.786 42.295 1.00 52.53 80 VAL B CA 1
ATOM 2644 C C . VAL B 1 85 ? 8.057 29.836 43.390 1.00 54.87 80 VAL B C 1
ATOM 2645 O O . VAL B 1 85 ? 7.133 30.155 44.136 1.00 54.87 80 VAL B O 1
ATOM 2649 N N . PRO B 1 86 ? 9.269 30.401 43.492 1.00 57.42 81 PRO B N 1
ATOM 2650 C CA . PRO B 1 86 ? 9.509 31.408 44.531 1.00 59.02 81 PRO B CA 1
ATOM 2651 C C . PRO B 1 86 ? 8.415 32.477 44.581 1.00 59.48 81 PRO B C 1
ATOM 2652 O O . PRO B 1 86 ? 7.994 32.901 45.656 1.00 58.89 81 PRO B O 1
ATOM 2656 N N . SER B 1 87 ? 7.949 32.897 43.414 1.00 61.31 82 SER B N 1
ATOM 2657 C CA . SER B 1 87 ? 6.902 33.904 43.334 1.00 63.61 82 SER B CA 1
ATOM 2658 C C . SER B 1 87 ? 5.573 33.335 43.826 1.00 64.74 82 SER B C 1
ATOM 2659 O O . SER B 1 87 ? 4.766 34.033 44.441 1.00 64.73 82 SER B O 1
ATOM 2662 N N . ALA B 1 88 ? 5.357 32.054 43.554 1.00 65.78 83 ALA B N 1
ATOM 2663 C CA . ALA B 1 88 ? 4.130 31.386 43.953 1.00 66.18 83 ALA B CA 1
ATOM 2664 C C . ALA B 1 88 ? 4.045 31.207 45.464 1.00 66.47 83 ALA B C 1
ATOM 2665 O O . ALA B 1 88 ? 2.993 31.430 46.067 1.00 65.59 83 ALA B O 1
ATOM 2667 N N . GLU B 1 89 ? 5.154 30.796 46.068 1.00 66.85 84 GLU B N 1
ATOM 2668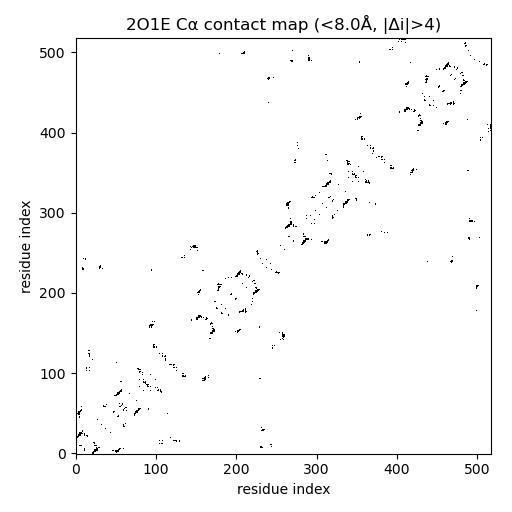 C CA . GLU B 1 89 ? 5.191 30.577 47.505 1.00 68.70 84 GLU B CA 1
ATOM 2669 C C . GLU B 1 89 ? 4.905 31.859 48.269 1.00 70.92 84 GLU B C 1
ATOM 2670 O O . GLU B 1 89 ? 4.135 31.867 49.231 1.00 71.18 84 GLU B O 1
ATOM 2676 N N . LYS B 1 90 ? 5.550 32.938 47.845 1.00 73.56 85 LYS B N 1
ATOM 2677 C CA . LYS B 1 90 ? 5.361 34.239 48.465 1.00 76.66 85 LYS B CA 1
ATOM 2678 C C . LYS B 1 90 ? 3.886 34.626 48.378 1.00 78.83 85 LYS B C 1
ATOM 2679 O O . LYS B 1 90 ? 3.238 34.847 49.395 1.00 79.70 85 LYS B O 1
ATOM 2685 N N . SER B 1 91 ? 3.357 34.700 47.162 1.00 80.68 86 SER B N 1
ATOM 2686 C CA . SER B 1 91 ? 1.960 35.061 46.966 1.00 82.73 86 SER B CA 1
ATOM 2687 C C . SER B 1 91 ? 1.046 33.892 47.297 1.00 83.99 86 SER B C 1
ATOM 2688 O O . SER B 1 91 ? 0.297 33.410 46.441 1.00 85.14 86 SER B O 1
ATOM 2699 N N . GLY B 1 93 ? 1.366 31.818 51.071 1.00 87.41 88 GLY B N 1
ATOM 2700 C CA . GLY B 1 93 ? 1.418 31.691 52.512 1.00 88.47 88 GLY B CA 1
ATOM 2701 C C . GLY B 1 93 ? 2.016 30.386 52.988 1.00 89.18 88 GLY B C 1
ATOM 2702 O O . GLY B 1 93 ? 2.649 29.670 52.214 1.00 89.64 88 GLY B O 1
ATOM 2703 N N . GLN B 1 94 ? 1.808 30.080 54.268 1.00 89.61 89 GLN B N 1
ATOM 2704 C CA . GLN B 1 94 ? 2.329 28.857 54.870 1.00 89.86 89 GLN B CA 1
ATOM 2705 C C . GLN B 1 94 ? 1.211 27.926 55.324 1.00 88.67 89 GLN B C 1
ATOM 2706 O O . GLN B 1 94 ? 1.359 26.704 55.281 1.00 90.05 89 GLN B O 1
ATOM 2712 N N . GLY B 1 95 ? 0.095 28.503 55.760 1.00 86.90 90 GLY B N 1
ATOM 2713 C CA . GLY B 1 95 ? -1.027 27.699 56.226 1.00 84.46 90 GLY B CA 1
ATOM 2714 C C . GLY B 1 95 ? -1.545 26.720 55.189 1.00 82.33 90 GLY B C 1
ATOM 2715 O O . GLY B 1 95 ? -2.210 25.735 55.524 1.00 81.44 90 GLY B O 1
ATOM 2716 N N . HIS B 1 96 ? -1.239 27.001 53.924 1.00 80.41 91 HIS B N 1
ATOM 2717 C CA . HIS B 1 96 ? -1.664 26.159 52.813 1.00 78.00 91 HIS B CA 1
ATOM 2718 C C . HIS B 1 96 ? -0.664 25.026 52.596 1.00 75.50 91 HIS B C 1
ATOM 2719 O O . HIS B 1 96 ? -0.080 24.516 53.557 1.00 74.93 91 HIS B O 1
ATOM 2726 N N . ALA B 1 97 ? -0.478 24.628 51.339 1.00 72.85 92 ALA B N 1
ATOM 2727 C CA . ALA B 1 97 ? 0.457 23.551 50.989 1.00 69.65 92 ALA B CA 1
ATOM 2728 C C . ALA B 1 97 ? 1.887 23.914 51.368 1.00 66.79 92 ALA B C 1
ATOM 2729 O O . ALA B 1 97 ? 2.306 25.058 51.211 1.00 66.36 92 ALA B O 1
ATOM 2731 N N . VAL B 1 98 ? 2.631 22.933 51.868 1.00 63.59 93 VAL B N 1
ATOM 2732 C CA . VAL B 1 98 ? 4.011 23.160 52.271 1.00 61.37 93 VAL B CA 1
ATOM 2733 C C . VAL B 1 98 ? 4.961 22.860 51.121 1.00 60.12 93 VAL B C 1
ATOM 2734 O O . VAL B 1 98 ? 5.104 21.717 50.702 1.00 59.26 93 VAL B O 1
ATOM 2738 N N . PHE B 1 99 ? 5.600 23.903 50.604 1.00 58.73 94 PHE B N 1
ATOM 2739 C CA . PHE B 1 99 ? 6.533 23.758 49.499 1.00 56.80 94 PHE B CA 1
ATOM 2740 C C . PHE B 1 99 ? 7.712 22.862 49.862 1.00 57.98 94 PHE B C 1
ATOM 2741 O O . PHE B 1 99 ? 8.131 22.807 51.018 1.00 59.70 94 PHE B O 1
ATOM 2749 N N . VAL B 1 100 ? 8.237 22.143 48.877 1.00 57.98 95 VAL B N 1
ATOM 2750 C CA . VAL B 1 100 ? 9.367 21.261 49.115 1.00 59.23 95 VAL B CA 1
ATOM 2751 C C . VAL B 1 100 ? 10.147 21.026 47.839 1.00 58.90 95 VAL B C 1
ATOM 2752 O O . VAL B 1 100 ? 9.621 20.457 46.880 1.00 58.20 95 VAL B O 1
ATOM 2756 N N . ASN B 1 101 ? 11.395 21.488 47.810 1.00 58.59 96 ASN B N 1
ATOM 2757 C CA . ASN B 1 101 ? 12.206 21.269 46.622 1.00 59.25 96 ASN B CA 1
ATOM 2758 C C . ASN B 1 101 ? 13.137 20.104 46.883 1.00 57.63 96 ASN B C 1
ATOM 2759 O O . ASN B 1 101 ? 13.763 19.993 47.945 1.00 56.88 96 ASN B O 1
ATOM 2764 N N . ALA B 1 102 ? 13.194 19.227 45.893 1.00 56.16 97 ALA B N 1
ATOM 2765 C CA . ALA B 1 102 ? 13.992 18.025 45.961 1.00 55.00 97 ALA B CA 1
ATOM 2766 C C . ALA B 1 102 ? 15.471 18.297 45.813 1.00 53.93 97 ALA B C 1
ATOM 2767 O O . ALA B 1 102 ? 16.281 17.548 46.344 1.00 53.66 97 ALA B O 1
ATOM 2769 N N . SER B 1 103 ? 15.827 19.371 45.110 1.00 53.14 98 SER B N 1
ATOM 2770 C CA . SER B 1 103 ? 17.241 19.686 44.893 1.00 53.14 98 SER B CA 1
ATOM 2771 C C . SER B 1 103 ? 17.894 20.300 46.122 1.00 53.71 98 SER B C 1
ATOM 2772 O O . SER B 1 103 ? 19.038 20.738 46.060 1.00 54.19 98 SER B O 1
ATOM 2775 N N . LYS B 1 104 ? 17.168 20.327 47.233 1.00 54.71 99 LYS B N 1
ATOM 2776 C CA . LYS B 1 104 ? 17.699 20.882 48.464 1.00 56.96 99 LYS B CA 1
ATOM 2777 C C . LYS B 1 104 ? 18.791 19.977 49.031 1.00 57.75 99 LYS B C 1
ATOM 2778 O O . LYS B 1 104 ? 18.540 18.827 49.389 1.00 57.18 99 LYS B O 1
ATOM 2784 N N . GLY B 1 105 ? 20.008 20.509 49.092 1.00 59.18 100 GLY B N 1
ATOM 2785 C CA . GLY B 1 105 ? 21.132 19.760 49.614 1.00 61.92 100 GLY B CA 1
ATOM 2786 C C . GLY B 1 105 ? 22.139 19.445 48.532 1.00 63.44 100 GLY B C 1
ATOM 2787 O O . GLY B 1 105 ? 23.282 19.081 48.816 1.00 64.84 100 GLY B O 1
ATOM 2788 N N . ILE B 1 106 ? 21.708 19.579 47.286 1.00 65.12 101 ILE B N 1
ATOM 2789 C CA . ILE B 1 106 ? 22.569 19.307 46.145 1.00 67.75 101 ILE B CA 1
ATOM 2790 C C . ILE B 1 106 ? 23.389 20.552 45.880 1.00 71.47 101 ILE B C 1
ATOM 2791 O O . ILE B 1 106 ? 22.842 21.635 45.675 1.00 71.30 101 ILE B O 1
ATOM 2796 N N . ASP B 1 107 ? 24.707 20.388 45.887 1.00 75.54 102 ASP B N 1
ATOM 2797 C CA . ASP B 1 107 ? 25.613 21.502 45.670 1.00 79.62 102 ASP B CA 1
ATOM 2798 C C . ASP B 1 107 ? 25.449 22.149 44.298 1.00 82.08 102 ASP B C 1
ATOM 2799 O O . ASP B 1 107 ? 26.258 22.989 43.913 1.00 84.78 102 ASP B O 1
ATOM 2804 N N . LEU B 1 108 ? 24.400 21.789 43.566 1.00 83.18 103 LEU B N 1
ATOM 2805 C CA . LEU B 1 108 ? 24.196 22.367 42.247 1.00 84.28 103 LEU B CA 1
ATOM 2806 C C . LEU B 1 108 ? 25.438 22.202 41.408 1.00 85.60 103 LEU B C 1
ATOM 2807 O O . LEU B 1 108 ? 26.261 21.325 41.672 1.00 85.35 103 LEU B O 1
ATOM 2820 N N . GLU B 1 110 ? 27.838 24.364 37.845 1.00 92.06 105 GLU B N 1
ATOM 2821 C CA . GLU B 1 110 ? 28.005 25.466 36.905 1.00 93.68 105 GLU B CA 1
ATOM 2822 C C . GLU B 1 110 ? 26.954 25.450 35.799 1.00 93.90 105 GLU B C 1
ATOM 2823 O O . GLU B 1 110 ? 27.023 24.633 34.875 1.00 93.91 105 GLU B O 1
ATOM 2829 N N . GLY B 1 111 ? 25.991 26.360 35.891 1.00 93.50 106 GLY B N 1
ATOM 2830 C CA . GLY B 1 111 ? 24.952 26.436 34.884 1.00 93.14 106 GLY B CA 1
ATOM 2831 C C . GLY B 1 111 ? 25.487 26.909 33.546 1.00 92.79 106 GLY B C 1
ATOM 2832 O O . GLY B 1 111 ? 26.423 26.326 32.996 1.00 92.65 106 GLY B O 1
ATOM 2833 N N . ALA B 1 129 ? 21.279 30.713 34.882 1.00 69.35 124 ALA B N 1
ATOM 2834 C CA . ALA B 1 129 ? 21.915 30.908 36.185 1.00 70.09 124 ALA B CA 1
ATOM 2835 C C . ALA B 1 129 ? 22.672 29.644 36.571 1.00 70.10 124 ALA B C 1
ATOM 2836 O O . ALA B 1 129 ? 23.893 29.569 36.450 1.00 70.40 124 ALA B O 1
ATOM 2846 N N . ASP B 1 131 ? 22.458 25.082 36.682 1.00 60.15 126 ASP B N 1
ATOM 2847 C CA . ASP B 1 131 ? 21.964 23.969 35.898 1.00 53.99 126 ASP B CA 1
ATOM 2848 C C . ASP B 1 131 ? 21.119 23.069 36.787 1.00 49.94 126 ASP B C 1
ATOM 2849 O O . ASP B 1 131 ? 21.646 22.361 37.640 1.00 50.90 126 ASP B O 1
ATOM 2854 N N . PRO B 1 132 ? 19.794 23.065 36.585 1.00 45.22 127 PRO B N 1
ATOM 2855 C CA . PRO B 1 132 ? 18.855 22.250 37.371 1.00 41.80 127 PRO B CA 1
ATOM 2856 C C . PRO B 1 132 ? 18.694 20.750 37.065 1.00 40.02 127 PRO B C 1
ATOM 2857 O O . PRO B 1 132 ? 18.099 20.040 37.859 1.00 40.24 127 PRO B O 1
ATOM 2861 N N . HIS B 1 133 ? 19.231 20.266 35.944 1.00 40.49 128 HIS B N 1
ATOM 2862 C CA . HIS B 1 133 ? 19.068 18.855 35.559 1.00 40.11 128 HIS B CA 1
ATOM 2863 C C . HIS B 1 133 ? 19.762 17.825 36.449 1.00 40.41 128 HIS B C 1
ATOM 2864 O O . HIS B 1 133 ? 20.343 16.860 35.964 1.00 40.23 128 HIS B O 1
ATOM 2871 N N . VAL B 1 134 ? 19.650 18.015 37.758 1.00 41.20 129 VAL B N 1
ATOM 2872 C CA . VAL B 1 134 ? 20.276 17.130 38.716 1.00 40.68 129 VAL B CA 1
ATOM 2873 C C . VAL B 1 134 ? 19.641 15.755 38.743 1.00 40.69 129 VAL B C 1
ATOM 2874 O O . VAL B 1 134 ? 20.311 14.783 39.058 1.00 41.83 129 VAL B O 1
ATOM 2878 N N . TRP B 1 135 ? 18.351 15.671 38.423 1.00 40.01 130 TRP B N 1
ATOM 2879 C CA . TRP B 1 135 ? 17.642 14.397 38.467 1.00 39.28 130 TRP B CA 1
ATOM 2880 C C . TRP B 1 135 ? 18.201 13.420 37.417 1.00 40.74 130 TRP B C 1
ATOM 2881 O O . TRP B 1 135 ? 18.085 12.195 37.554 1.00 39.68 130 TRP B O 1
ATOM 2892 N N . LEU B 1 136 ? 18.835 13.966 36.380 1.00 41.06 131 LEU B N 1
ATOM 2893 C CA . LEU B 1 136 ? 19.412 13.134 35.329 1.00 41.69 131 LEU B CA 1
ATOM 2894 C C . LEU B 1 136 ? 20.719 12.488 35.789 1.00 43.45 131 LEU B C 1
ATOM 2895 O O . LEU B 1 136 ? 21.581 12.152 34.981 1.00 44.10 131 LEU B O 1
ATOM 2900 N N . SER B 1 137 ? 20.847 12.318 37.101 1.00 44.48 132 SER B N 1
ATOM 2901 C CA . SER B 1 137 ? 22.007 11.703 37.742 1.00 43.72 132 SER B CA 1
ATOM 2902 C C . SER B 1 137 ? 21.427 10.640 38.681 1.00 45.52 132 SER B C 1
ATOM 2903 O O . SER B 1 137 ? 20.810 10.959 39.699 1.00 46.28 132 SER B O 1
ATOM 2906 N N . PRO B 1 138 ? 21.624 9.358 38.358 1.00 45.76 133 PRO B N 1
ATOM 2907 C CA . PRO B 1 138 ? 21.068 8.318 39.231 1.00 46.71 133 PRO B CA 1
ATOM 2908 C C . PRO B 1 138 ? 21.430 8.447 40.703 1.00 48.57 133 PRO B C 1
ATOM 2909 O O . PRO B 1 138 ? 20.803 7.813 41.558 1.00 50.07 133 PRO B O 1
ATOM 2913 N N . VAL B 1 139 ? 22.418 9.290 41.000 1.00 48.86 134 VAL B N 1
ATOM 2914 C CA . VAL B 1 139 ? 22.864 9.492 42.382 1.00 49.58 134 VAL B CA 1
ATOM 2915 C C . VAL B 1 139 ? 22.153 10.694 43.041 1.00 48.32 134 VAL B C 1
ATOM 2916 O O . VAL B 1 139 ? 21.598 10.577 44.144 1.00 46.83 134 VAL B O 1
ATOM 2920 N N . LEU B 1 140 ? 22.159 11.836 42.354 1.00 45.62 135 LEU B N 1
ATOM 2921 C CA . LEU B 1 140 ? 21.475 13.016 42.855 1.00 45.58 135 LEU B CA 1
ATOM 2922 C C . LEU B 1 140 ? 19.956 12.756 42.861 1.00 46.69 135 LEU B C 1
ATOM 2923 O O . LEU B 1 140 ? 19.186 13.426 43.568 1.00 45.56 135 LEU B O 1
ATOM 2928 N N . ALA B 1 141 ? 19.529 11.773 42.073 1.00 47.82 136 ALA B N 1
ATOM 2929 C CA . ALA B 1 141 ? 18.112 11.412 42.001 1.00 47.18 136 ALA B CA 1
ATOM 2930 C C . ALA B 1 141 ? 17.731 10.785 43.332 1.00 46.25 136 ALA B C 1
ATOM 2931 O O . ALA B 1 141 ? 16.664 11.059 43.894 1.00 44.32 136 ALA B O 1
ATOM 2933 N N . GLN B 1 142 ? 18.622 9.934 43.835 1.00 44.57 137 GLN B N 1
ATOM 2934 C CA . GLN B 1 142 ? 18.396 9.276 45.120 1.00 43.06 137 GLN B CA 1
ATOM 2935 C C . GLN B 1 142 ? 18.217 10.329 46.200 1.00 40.71 137 GLN B C 1
ATOM 2936 O O . GLN B 1 142 ? 17.299 10.242 47.013 1.00 38.02 137 GLN B O 1
ATOM 2942 N N . LYS B 1 143 ? 19.115 11.319 46.182 1.00 40.84 138 LYS B N 1
ATOM 2943 C CA . LYS B 1 143 ? 19.126 12.432 47.140 1.00 39.80 138 LYS B CA 1
ATOM 2944 C C . LYS B 1 143 ? 17.772 13.142 47.151 1.00 38.96 138 LYS B C 1
ATOM 2945 O O . LYS B 1 143 ? 17.173 13.344 48.203 1.00 36.82 138 LYS B O 1
ATOM 2951 N N . GLU B 1 144 ? 17.297 13.505 45.962 1.00 39.14 139 GLU B N 1
ATOM 2952 C CA . GLU B 1 144 ? 16.020 14.177 45.828 1.00 38.37 139 GLU B CA 1
ATOM 2953 C C . GLU B 1 144 ? 14.917 13.280 46.361 1.00 38.20 139 GLU B C 1
ATOM 2954 O O . GLU B 1 144 ? 13.956 13.753 46.974 1.00 39.51 139 GLU B O 1
ATOM 2960 N N . VAL B 1 145 ? 15.047 11.977 46.136 1.00 39.20 140 VAL B N 1
ATOM 2961 C CA . VAL B 1 145 ? 14.022 11.046 46.621 1.00 39.73 140 VAL B CA 1
ATOM 2962 C C . VAL B 1 145 ? 14.015 10.994 48.139 1.00 42.81 140 VAL B C 1
ATOM 2963 O O . VAL B 1 145 ? 12.972 10.734 48.760 1.00 44.66 140 VAL B O 1
ATOM 2967 N N . LYS B 1 146 ? 15.195 11.222 48.723 1.00 42.30 141 LYS B N 1
ATOM 2968 C CA . LYS B 1 146 ? 15.323 11.235 50.170 1.00 42.67 141 LYS B CA 1
ATOM 2969 C C . LYS B 1 146 ? 14.653 12.506 50.682 1.00 42.58 141 LYS B C 1
ATOM 2970 O O . LYS B 1 146 ? 13.900 12.472 51.656 1.00 40.77 141 LYS B O 1
ATOM 2976 N N . ASN B 1 147 ? 14.914 13.624 50.006 1.00 42.32 142 ASN B N 1
ATOM 2977 C CA . ASN B 1 147 ? 14.317 14.882 50.412 1.00 44.21 142 ASN B CA 1
ATOM 2978 C C . ASN B 1 147 ? 12.787 14.829 50.395 1.00 45.20 142 ASN B C 1
ATOM 2979 O O . ASN B 1 147 ? 12.134 15.183 51.381 1.00 45.27 142 ASN B O 1
ATOM 2984 N N . ILE B 1 148 ? 12.213 14.393 49.275 1.00 45.99 143 ILE B N 1
ATOM 2985 C CA . ILE B 1 148 ? 10.756 14.319 49.141 1.00 43.39 143 ILE B CA 1
ATOM 2986 C C . ILE B 1 148 ? 10.168 13.386 50.190 1.00 43.76 143 ILE B C 1
ATOM 2987 O O . ILE B 1 148 ? 9.172 13.729 50.844 1.00 41.61 143 ILE B O 1
ATOM 2992 N N . THR B 1 149 ? 10.794 12.227 50.377 1.00 43.68 144 THR B N 1
ATOM 2993 C CA . THR B 1 149 ? 10.296 11.284 51.376 1.00 47.82 144 THR B CA 1
ATOM 2994 C C . THR B 1 149 ? 10.429 11.885 52.803 1.00 50.34 144 THR B C 1
ATOM 2995 O O . THR B 1 149 ? 9.629 11.600 53.695 1.00 51.64 144 THR B O 1
ATOM 2999 N N . ALA B 1 150 ? 11.420 12.746 53.003 1.00 52.25 145 ALA B N 1
ATOM 3000 C CA . ALA B 1 150 ? 11.619 13.388 54.293 1.00 52.45 145 ALA B CA 1
ATOM 3001 C C . ALA B 1 150 ? 10.422 14.290 54.605 1.00 51.94 145 ALA B C 1
ATOM 3002 O O . ALA B 1 150 ? 9.887 14.260 55.708 1.00 51.94 145 ALA B O 1
ATOM 3004 N N . GLN B 1 151 ? 10.020 15.091 53.624 1.00 52.45 146 GLN B N 1
ATOM 3005 C CA . GLN B 1 151 ? 8.885 15.999 53.756 1.00 53.69 146 GLN B CA 1
ATOM 3006 C C . GLN B 1 151 ? 7.559 15.238 53.866 1.00 54.14 146 GLN B C 1
ATOM 3007 O O . GLN B 1 151 ? 6.574 15.774 54.361 1.00 53.99 146 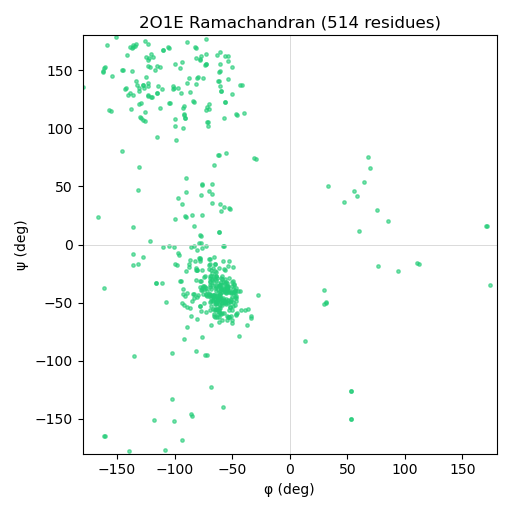GLN B O 1
ATOM 3013 N N . ILE B 1 152 ? 7.529 13.996 53.390 1.00 55.85 147 ILE B N 1
ATOM 3014 C CA . ILE B 1 152 ? 6.305 13.196 53.435 1.00 55.94 147 ILE B CA 1
ATOM 3015 C C . ILE B 1 152 ? 6.081 12.628 54.838 1.00 56.56 147 ILE B C 1
ATOM 3016 O O . ILE B 1 152 ? 5.005 12.806 55.424 1.00 56.69 147 ILE B O 1
ATOM 3021 N N . VAL B 1 153 ? 7.095 11.957 55.379 1.00 56.84 148 VAL B N 1
ATOM 3022 C CA . VAL B 1 153 ? 6.989 11.369 56.715 1.00 57.37 148 VAL B CA 1
ATOM 3023 C C . VAL B 1 153 ? 6.668 12.412 57.764 1.00 57.02 148 VAL B C 1
ATOM 3024 O O . VAL B 1 153 ? 6.289 12.078 58.887 1.00 55.67 148 VAL B O 1
ATOM 3028 N N . LYS B 1 154 ? 6.825 13.673 57.383 1.00 58.02 149 LYS B N 1
ATOM 3029 C CA . LYS B 1 154 ? 6.544 14.780 58.278 1.00 60.51 149 LYS B CA 1
ATOM 3030 C C . LYS B 1 154 ? 5.090 15.229 58.137 1.00 60.42 149 LYS B C 1
ATOM 3031 O O . LYS B 1 154 ? 4.394 15.453 59.125 1.00 58.78 149 LYS B O 1
ATOM 3037 N N . GLN B 1 155 ? 4.639 15.339 56.895 1.00 61.03 150 GLN B N 1
ATOM 3038 C CA . GLN B 1 155 ? 3.286 15.759 56.611 1.00 61.55 150 GLN B CA 1
ATOM 3039 C C . GLN B 1 155 ? 2.272 14.731 57.107 1.00 62.08 150 GLN B C 1
ATOM 3040 O O . GLN B 1 155 ? 1.169 15.085 57.521 1.00 61.26 150 GLN B O 1
ATOM 3046 N N . ASP B 1 156 ? 2.642 13.457 57.065 1.00 62.98 151 ASP B N 1
ATOM 3047 C CA . ASP B 1 156 ? 1.739 12.399 57.517 1.00 65.21 151 ASP B CA 1
ATOM 3048 C C . ASP B 1 156 ? 2.533 11.282 58.166 1.00 65.39 151 ASP B C 1
ATOM 3049 O O . ASP B 1 156 ? 2.802 10.248 57.544 1.00 65.68 151 ASP B O 1
ATOM 3054 N N . PRO B 1 157 ? 2.912 11.468 59.437 1.00 64.80 152 PRO B N 1
ATOM 3055 C CA . PRO B 1 157 ? 3.685 10.442 60.137 1.00 64.28 152 PRO B CA 1
ATOM 3056 C C . PRO B 1 157 ? 3.003 9.079 60.271 1.00 63.40 152 PRO B C 1
ATOM 3057 O O . PRO B 1 157 ? 3.671 8.058 60.207 1.00 61.75 152 PRO B O 1
ATOM 3061 N N . ASP B 1 158 ? 1.684 9.058 60.436 1.00 64.01 153 ASP B N 1
ATOM 3062 C CA . ASP B 1 158 ? 0.971 7.793 60.598 1.00 65.67 153 ASP B CA 1
ATOM 3063 C C . ASP B 1 158 ? 1.538 6.648 59.750 1.00 65.73 153 ASP B C 1
ATOM 3064 O O . ASP B 1 158 ? 1.897 5.590 60.272 1.00 66.26 153 ASP B O 1
ATOM 3069 N N . ASN B 1 159 ? 1.623 6.877 58.442 1.00 64.33 154 ASN B N 1
ATOM 3070 C CA . ASN B 1 159 ? 2.107 5.889 57.481 1.00 61.26 154 ASN B CA 1
ATOM 3071 C C . ASN B 1 159 ? 3.590 6.024 57.189 1.00 61.49 154 ASN B C 1
ATOM 3072 O O . ASN B 1 159 ? 4.033 5.796 56.061 1.00 62.29 154 ASN B O 1
ATOM 3077 N N . LYS B 1 160 ? 4.358 6.397 58.204 1.00 62.21 155 LYS B N 1
ATOM 3078 C CA . LYS B 1 160 ? 5.794 6.560 58.039 1.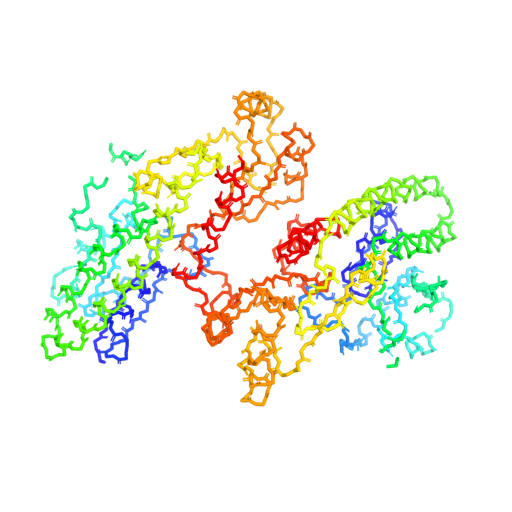00 63.13 155 LYS B CA 1
ATOM 3079 C C . LYS B 1 160 ? 6.444 5.264 57.550 1.00 62.59 155 LYS B C 1
ATOM 3080 O O . LYS B 1 160 ? 7.206 5.271 56.583 1.00 61.81 155 LYS B O 1
ATOM 3086 N N . GLU B 1 161 ? 6.134 4.156 58.222 1.00 62.35 156 GLU B N 1
ATOM 3087 C CA . GLU B 1 161 ? 6.702 2.862 57.861 1.00 63.07 156 GLU B CA 1
ATOM 3088 C C . GLU B 1 161 ? 6.497 2.562 56.382 1.00 62.72 156 GLU B C 1
ATOM 3089 O O . GLU B 1 161 ? 7.382 2.014 55.723 1.00 62.88 156 GLU B O 1
ATOM 3095 N N . TYR B 1 162 ? 5.326 2.930 55.869 1.00 61.46 157 TYR B N 1
ATOM 3096 C CA . TYR B 1 162 ? 4.995 2.699 54.472 1.00 60.49 157 TYR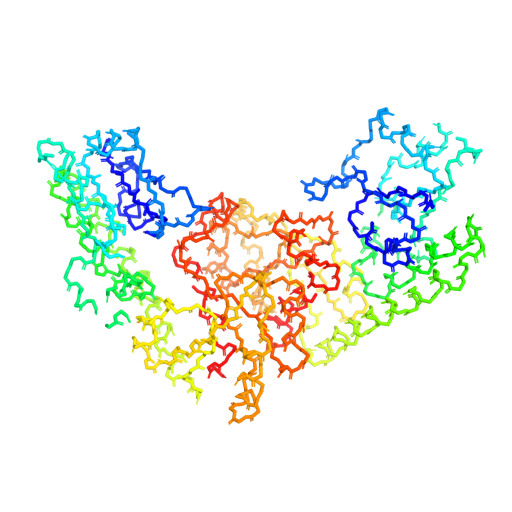 B CA 1
ATOM 3097 C C . TYR B 1 162 ? 5.896 3.520 53.563 1.00 59.81 157 TYR B C 1
ATOM 3098 O O . TYR B 1 162 ? 6.648 2.975 52.759 1.00 58.76 157 TYR B O 1
ATOM 3107 N N . TYR B 1 163 ? 5.824 4.837 53.704 1.00 59.05 158 TYR B N 1
ATOM 3108 C CA . TYR B 1 163 ? 6.608 5.734 52.873 1.00 58.06 158 TYR B CA 1
ATOM 3109 C C . TYR B 1 163 ? 8.079 5.390 52.953 1.00 56.94 158 TYR B C 1
ATOM 3110 O O . TYR B 1 163 ? 8.817 5.539 51.980 1.00 55.57 158 TYR B O 1
ATOM 3119 N N . GLU B 1 164 ? 8.495 4.920 54.122 1.00 57.11 159 GLU B N 1
ATOM 3120 C CA . GLU B 1 164 ? 9.890 4.553 54.365 1.00 57.94 159 GLU B CA 1
ATOM 3121 C C . GLU B 1 164 ? 10.291 3.334 53.527 1.00 56.71 159 GLU B C 1
ATOM 3122 O O . GLU B 1 164 ? 11.376 3.293 52.938 1.00 54.21 159 GLU B O 1
ATOM 3128 N N . LYS B 1 165 ? 9.395 2.346 53.501 1.00 56.11 160 LYS B N 1
ATOM 3129 C CA . LYS B 1 165 ? 9.587 1.105 52.751 1.00 56.23 160 LYS B CA 1
ATOM 3130 C C . LYS B 1 165 ? 9.645 1.380 51.248 1.00 55.36 160 LYS B C 1
ATOM 3131 O O . LYS B 1 165 ? 10.569 0.943 50.535 1.00 53.45 160 LYS B O 1
ATOM 3137 N N . ASN B 1 166 ? 8.648 2.114 50.774 1.00 51.79 161 ASN B N 1
ATOM 3138 C CA . ASN B 1 166 ? 8.584 2.435 49.370 1.00 51.10 161 ASN B CA 1
ATOM 3139 C C . ASN B 1 166 ? 9.776 3.301 48.940 1.00 51.83 161 ASN B C 1
ATOM 3140 O O . ASN B 1 166 ? 10.252 3.212 47.802 1.00 53.64 161 ASN B O 1
ATOM 3145 N N . SER B 1 167 ? 10.286 4.112 49.859 1.00 50.67 162 SER B N 1
ATOM 3146 C CA . SER B 1 167 ? 11.407 4.992 49.549 1.00 49.66 162 SER B CA 1
ATOM 3147 C C . SER B 1 167 ? 12.714 4.200 49.421 1.00 50.04 162 SER B C 1
ATOM 3148 O O . SER B 1 167 ? 13.518 4.425 48.512 1.00 47.55 162 SER B O 1
ATOM 3151 N N . LYS B 1 168 ? 12.911 3.257 50.333 1.00 51.78 163 LYS B N 1
ATOM 3152 C CA . LYS B 1 168 ? 14.118 2.445 50.340 1.00 53.78 163 LYS B CA 1
ATOM 3153 C C . LYS B 1 168 ? 14.237 1.624 49.069 1.00 53.55 163 LYS B C 1
ATOM 3154 O O . LYS B 1 168 ? 15.221 1.747 48.330 1.00 52.81 163 LYS B O 1
ATOM 3160 N N . GLU B 1 169 ? 13.234 0.774 48.838 1.00 53.23 164 GLU B N 1
ATOM 3161 C CA . GLU B 1 169 ? 13.181 -0.096 47.660 1.00 52.06 164 GLU B CA 1
ATOM 3162 C C . GLU B 1 169 ? 13.615 0.658 46.420 1.00 50.04 164 GLU B C 1
ATOM 3163 O O . GLU B 1 169 ? 14.558 0.250 45.733 1.00 49.82 164 GLU B O 1
ATOM 3169 N N . TYR B 1 170 ? 12.938 1.772 46.151 1.00 48.41 165 TYR B N 1
ATOM 3170 C CA . TYR B 1 170 ? 13.254 2.591 44.993 1.00 47.26 165 TYR B CA 1
ATOM 3171 C C . TYR B 1 170 ? 14.697 3.059 45.006 1.00 48.00 165 TYR B C 1
ATOM 3172 O O . TYR B 1 170 ? 15.328 3.127 43.953 1.00 49.62 165 TYR B O 1
ATOM 3181 N N . ILE B 1 171 ? 15.224 3.395 46.183 1.00 48.59 166 ILE B N 1
ATOM 3182 C CA . ILE B 1 171 ? 16.616 3.854 46.262 1.00 50.10 166 ILE B CA 1
ATOM 3183 C C . ILE B 1 171 ? 17.549 2.756 45.758 1.00 48.75 166 ILE B C 1
ATOM 3184 O O . ILE B 1 171 ? 18.546 3.029 45.070 1.00 47.39 166 ILE B O 1
ATOM 3189 N N . ALA B 1 172 ? 17.211 1.520 46.124 1.00 47.87 167 ALA B N 1
ATOM 3190 C CA . ALA B 1 172 ? 17.963 0.342 45.713 1.00 48.42 167 ALA B CA 1
ATOM 3191 C C . ALA B 1 172 ? 17.969 0.298 44.183 1.00 49.30 167 ALA B C 1
ATOM 3192 O O . ALA B 1 172 ? 19.024 0.172 43.560 1.00 49.56 167 ALA B O 1
ATOM 3194 N N . LYS B 1 173 ? 16.783 0.419 43.585 1.00 48.56 168 LYS B N 1
ATOM 3195 C CA . LYS B 1 173 ? 16.658 0.425 42.134 1.00 47.23 168 LYS B CA 1
ATOM 3196 C C . LYS B 1 173 ? 17.592 1.484 41.541 1.00 47.17 168 LYS B C 1
ATOM 3197 O O . LYS B 1 173 ? 18.448 1.168 40.711 1.00 47.27 168 LYS B O 1
ATOM 3203 N N . LEU B 1 174 ? 17.429 2.731 41.987 1.00 47.07 169 LEU B N 1
ATOM 3204 C CA . LEU B 1 174 ? 18.258 3.858 41.540 1.00 48.32 169 LEU B CA 1
ATOM 3205 C C . LEU B 1 174 ? 19.753 3.558 41.745 1.00 49.31 169 LEU B C 1
ATOM 3206 O O . LEU B 1 174 ? 20.591 3.895 40.907 1.00 46.87 169 LEU B O 1
ATOM 3211 N N . GLN B 1 175 ? 20.083 2.942 42.878 1.00 52.02 170 GLN B N 1
ATOM 3212 C CA . GLN B 1 175 ? 21.466 2.598 43.152 1.00 56.18 170 GLN B CA 1
ATOM 3213 C C . GLN B 1 175 ? 22.009 1.642 42.084 1.00 57.46 170 GLN B C 1
ATOM 3214 O O . GLN B 1 175 ? 23.050 1.915 41.481 1.00 56.56 170 GLN B O 1
ATOM 3220 N N . ASP B 1 176 ? 21.297 0.539 41.838 1.00 58.64 171 ASP B N 1
ATOM 3221 C CA . ASP B 1 176 ? 21.712 -0.413 40.811 1.00 59.39 171 ASP B CA 1
ATOM 3222 C C . ASP B 1 176 ? 21.973 0.342 39.518 1.00 58.94 171 ASP B C 1
ATOM 3223 O O . ASP B 1 176 ? 23.004 0.149 38.878 1.00 59.44 171 ASP B O 1
ATOM 3228 N N . LEU B 1 177 ? 21.025 1.193 39.137 1.00 58.19 172 LEU B N 1
ATOM 3229 C CA . LEU B 1 177 ? 21.169 1.997 37.936 1.00 57.81 172 LEU B CA 1
ATOM 3230 C C . LEU B 1 177 ? 22.478 2.762 38.051 1.00 58.63 172 LEU B C 1
ATOM 3231 O O . LEU B 1 177 ? 23.205 2.923 37.069 1.00 59.89 172 LEU B O 1
ATOM 3236 N N . ASP B 1 178 ? 22.786 3.237 39.252 1.00 59.21 173 ASP B N 1
ATOM 3237 C CA . ASP B 1 178 ? 24.028 3.974 39.441 1.00 60.72 173 ASP B CA 1
ATOM 3238 C C . ASP B 1 178 ? 25.204 3.077 39.073 1.00 60.98 173 ASP B C 1
ATOM 3239 O O . ASP B 1 178 ? 26.113 3.502 38.358 1.00 60.24 173 ASP B O 1
ATOM 3244 N N . LYS B 1 179 ? 25.164 1.837 39.571 1.00 61.02 174 LYS B N 1
ATOM 3245 C CA . LYS B 1 179 ? 26.205 0.834 39.329 1.00 60.95 174 LYS B CA 1
ATOM 3246 C C . LYS B 1 179 ? 26.448 0.589 37.829 1.00 60.80 174 LYS B C 1
ATOM 3247 O O . LYS B 1 179 ? 27.591 0.616 37.362 1.00 60.68 174 LYS B O 1
ATOM 3253 N N . LEU B 1 180 ? 25.371 0.344 37.090 1.00 59.35 175 LEU B N 1
ATOM 3254 C CA . LEU B 1 180 ? 25.434 0.139 35.649 1.00 59.10 175 LEU B CA 1
ATOM 3255 C C . LEU B 1 180 ? 26.310 1.166 34.941 1.00 59.34 175 LEU B C 1
ATOM 3256 O O . LEU B 1 180 ? 27.271 0.808 34.254 1.00 59.36 175 LEU B O 1
ATOM 3261 N N . TYR B 1 181 ? 25.953 2.441 35.094 1.00 58.71 176 TYR B N 1
ATOM 3262 C CA . TYR B 1 181 ? 26.707 3.522 34.472 1.00 59.20 176 TYR B CA 1
ATOM 3263 C C . TYR B 1 181 ? 28.177 3.518 34.933 1.00 61.16 176 TYR B C 1
ATOM 3264 O O . TYR B 1 181 ? 29.049 3.979 34.205 1.00 62.21 176 TYR B O 1
ATOM 3273 N N . ARG B 1 182 ? 28.456 3.004 36.129 1.00 63.57 177 ARG B N 1
ATOM 3274 C CA . ARG B 1 182 ? 29.829 2.975 36.640 1.00 66.67 177 ARG B CA 1
ATOM 3275 C C . ARG B 1 182 ? 30.703 1.951 35.942 1.00 68.30 177 ARG B C 1
ATOM 3276 O O . ARG B 1 182 ? 31.852 2.229 35.596 1.00 68.29 177 ARG B O 1
ATOM 3284 N N . THR B 1 183 ? 30.154 0.763 35.738 1.00 69.85 178 THR B N 1
ATOM 3285 C CA . THR B 1 183 ? 30.893 -0.289 35.074 1.00 71.43 178 THR B CA 1
ATOM 3286 C C . THR B 1 183 ? 31.015 0.058 33.593 1.00 72.46 178 THR B C 1
ATOM 3287 O O . THR B 1 183 ? 32.067 -0.151 32.981 1.00 74.01 178 THR B O 1
ATOM 3291 N N . THR B 1 184 ? 29.939 0.599 33.024 1.00 71.95 179 THR B N 1
ATOM 3292 C CA . THR B 1 184 ? 29.922 0.963 31.607 1.00 71.26 179 THR B CA 1
ATOM 3293 C C . THR B 1 184 ? 30.882 2.106 31.301 1.00 71.99 179 THR B C 1
ATOM 3294 O O . THR B 1 184 ? 31.653 2.029 30.345 1.00 71.61 179 THR B O 1
ATOM 3298 N N . ALA B 1 185 ? 30.835 3.159 32.112 1.00 72.09 180 ALA B N 1
ATOM 3299 C CA . ALA B 1 185 ? 31.700 4.310 31.892 1.00 72.81 180 ALA B CA 1
ATOM 3300 C C . ALA B 1 185 ? 33.164 3.989 32.165 1.00 73.50 180 ALA B C 1
ATOM 3301 O O . ALA B 1 185 ? 34.063 4.610 31.590 1.00 73.51 180 ALA B O 1
ATOM 3303 N N . LYS B 1 186 ? 33.417 3.021 33.035 1.00 74.11 181 LYS B N 1
ATOM 3304 C CA . LYS B 1 186 ? 34.798 2.665 33.324 1.00 76.02 181 LYS B CA 1
ATOM 3305 C C . LYS B 1 186 ? 35.321 1.837 32.147 1.00 77.80 181 LYS B C 1
ATOM 3306 O O . LYS B 1 186 ? 36.465 1.995 31.714 1.00 77.04 181 LYS B O 1
ATOM 3312 N N . LYS B 1 187 ? 34.452 0.968 31.632 1.00 79.34 182 LYS B N 1
ATOM 3313 C CA . LYS B 1 187 ? 34.758 0.110 30.495 1.00 80.99 182 LYS B CA 1
ATOM 3314 C C . LYS B 1 187 ? 35.004 0.952 29.247 1.00 82.09 182 LYS B C 1
ATOM 3315 O O . LYS B 1 187 ? 35.739 0.541 28.356 1.00 82.58 182 LYS B O 1
ATOM 3321 N N . ALA B 1 188 ? 34.396 2.135 29.198 1.00 84.49 183 ALA B N 1
ATOM 3322 C CA . ALA B 1 188 ? 34.520 3.046 28.055 1.00 86.58 183 ALA B CA 1
ATOM 3323 C C . ALA B 1 188 ? 35.958 3.366 27.677 1.00 87.96 183 ALA B C 1
ATOM 3324 O O . ALA B 1 188 ? 36.885 3.176 28.470 1.00 88.53 183 ALA B O 1
ATOM 3326 N N . GLU B 1 189 ? 36.130 3.870 26.458 1.00 88.80 184 GLU B N 1
ATOM 3327 C CA . GLU B 1 189 ? 37.449 4.228 25.948 1.00 89.30 184 GLU B CA 1
ATOM 3328 C C . GLU B 1 189 ? 37.393 5.628 25.339 1.00 89.57 184 GLU B C 1
ATOM 3329 O O . GLU B 1 189 ? 38.424 6.282 25.141 1.00 89.42 184 GLU B O 1
ATOM 3335 N N . LYS B 1 190 ? 36.174 6.082 25.063 1.00 89.45 185 LYS B N 1
ATOM 3336 C CA . LYS B 1 190 ? 35.944 7.398 24.473 1.00 89.88 185 LYS B CA 1
ATOM 3337 C C . LYS B 1 190 ? 35.717 8.470 25.532 1.00 89.34 185 LYS B C 1
ATOM 3338 O O . LYS B 1 190 ? 36.367 9.521 25.518 1.00 90.09 185 LYS B O 1
ATOM 3344 N N . LYS B 1 191 ? 34.782 8.198 26.438 1.00 87.60 186 LYS B N 1
ATOM 3345 C CA . LYS B 1 191 ? 34.447 9.114 27.528 1.00 85.96 186 LYS B CA 1
ATOM 3346 C C . LYS B 1 191 ? 34.042 10.528 27.094 1.00 84.90 186 LYS B C 1
ATOM 3347 O O . LYS B 1 191 ? 34.512 11.521 27.655 1.00 85.04 186 LYS B O 1
ATOM 3353 N N . GLU B 1 192 ? 33.168 10.612 26.098 1.00 83.64 187 GLU B N 1
ATOM 3354 C CA . GLU B 1 192 ? 32.683 11.897 25.605 1.00 82.09 187 GLU B CA 1
ATOM 3355 C C . GLU B 1 192 ? 31.684 11.660 24.472 1.00 80.25 187 GLU B C 1
ATOM 3356 O O . GLU B 1 192 ? 31.920 10.827 23.583 1.00 78.73 187 GLU B O 1
ATOM 3362 N N . PHE B 1 193 ? 30.572 12.400 24.529 1.00 77.75 188 PHE B N 1
ATOM 3363 C CA . PHE B 1 193 ? 29.479 12.310 23.562 1.00 74.82 188 PHE B CA 1
ATOM 3364 C C . PHE B 1 193 ? 29.016 13.671 23.061 1.00 73.05 188 PHE B C 1
ATOM 3365 O O . PHE B 1 193 ? 28.881 14.614 23.838 1.00 72.66 188 PHE B O 1
ATOM 3373 N N . ILE B 1 194 ? 28.776 13.756 21.755 1.00 71.28 189 ILE B N 1
ATOM 3374 C CA . ILE B 1 194 ? 28.323 14.987 21.115 1.00 69.64 189 ILE B CA 1
ATOM 3375 C C . ILE B 1 194 ? 26.823 15.158 21.294 1.00 68.05 189 ILE B C 1
ATOM 3376 O O . ILE B 1 194 ? 26.059 14.204 21.157 1.00 69.25 189 ILE B O 1
ATOM 3381 N N . THR B 1 195 ? 26.401 16.381 21.583 1.00 64.43 190 THR B N 1
ATOM 3382 C CA . THR B 1 195 ? 24.994 16.629 21.798 1.00 62.01 190 THR B CA 1
ATOM 3383 C C . THR B 1 195 ? 24.548 17.961 21.216 1.00 61.01 190 THR B C 1
ATOM 3384 O O . THR B 1 195 ? 25.371 18.828 20.921 1.00 60.74 190 THR B O 1
ATOM 3388 N N . GLN B 1 196 ? 23.231 18.103 21.059 1.00 59.31 191 GLN B N 1
ATOM 3389 C CA . GLN B 1 196 ? 22.628 19.322 20.539 1.00 57.36 191 GLN B CA 1
ATOM 3390 C C . GLN B 1 196 ? 21.874 20.017 21.657 1.00 55.98 191 GLN B C 1
ATOM 3391 O O . GLN B 1 196 ? 21.311 21.086 21.460 1.00 54.58 191 GLN B O 1
ATOM 3397 N N . HIS B 1 197 ? 21.869 19.386 22.825 1.00 55.43 192 HIS B N 1
ATOM 3398 C CA . HIS B 1 197 ? 21.197 19.910 24.006 1.00 56.32 192 HIS B CA 1
ATOM 3399 C C . HIS B 1 197 ? 22.103 19.666 25.222 1.00 57.70 192 HIS B C 1
ATOM 3400 O O . HIS B 1 197 ? 22.605 18.554 25.433 1.00 58.72 192 HIS B O 1
ATOM 3407 N N . THR B 1 198 ? 22.322 20.702 26.021 1.00 57.64 193 THR B N 1
ATOM 3408 C CA . THR B 1 198 ? 23.167 20.564 27.204 1.00 58.36 193 THR B CA 1
ATOM 3409 C C . THR B 1 198 ? 22.327 20.359 28.473 1.00 57.36 193 THR B C 1
ATOM 3410 O O . THR B 1 198 ? 21.955 21.322 29.156 1.00 57.89 193 THR B O 1
ATOM 3414 N N . ALA B 1 199 ? 22.041 19.103 28.796 1.00 54.77 194 ALA B N 1
ATOM 3415 C CA . ALA B 1 199 ? 21.226 18.814 29.964 1.00 54.08 194 ALA B CA 1
ATOM 3416 C C . ALA B 1 199 ? 21.772 17.673 30.791 1.00 53.85 194 ALA B C 1
ATOM 3417 O O . ALA B 1 199 ? 21.410 17.502 31.952 1.00 54.91 194 ALA B O 1
ATOM 3419 N N . PHE B 1 200 ? 22.653 16.888 30.195 1.00 53.59 195 PHE B N 1
ATOM 3420 C CA . PHE B 1 200 ? 23.225 15.762 30.900 1.00 52.73 195 PHE B CA 1
ATOM 3421 C C . PHE B 1 200 ? 24.577 16.099 31.500 1.00 54.66 195 PHE B C 1
ATOM 3422 O O . PHE B 1 200 ? 25.503 15.285 31.489 1.00 54.35 195 PHE B O 1
ATOM 3430 N N . GLY B 1 201 ? 24.670 17.312 32.037 1.00 56.67 196 GLY B N 1
ATOM 3431 C CA . GLY B 1 201 ? 25.900 17.758 32.660 1.00 57.96 196 GLY B CA 1
ATOM 3432 C C . GLY B 1 201 ? 26.217 17.005 33.945 1.00 58.74 196 GLY B C 1
ATOM 3433 O O . GLY B 1 201 ? 27.374 16.694 34.215 1.00 61.59 196 GLY B O 1
ATOM 3434 N N . TYR B 1 202 ? 25.205 16.703 34.747 1.00 58.90 197 TYR B N 1
ATOM 3435 C CA . TYR B 1 202 ? 25.446 15.988 35.993 1.00 58.98 197 TYR B CA 1
ATOM 3436 C C . TYR B 1 202 ? 25.706 14.514 35.755 1.00 59.39 197 TYR B C 1
ATOM 3437 O O . TYR B 1 202 ? 26.279 13.831 36.597 1.00 60.34 197 TYR B O 1
ATOM 3446 N N . LEU B 1 203 ? 25.258 14.013 34.615 1.00 59.16 198 LEU B N 1
ATOM 3447 C CA . LEU B 1 203 ? 25.464 12.617 34.294 1.00 57.58 198 LEU B CA 1
ATOM 3448 C C . LEU B 1 203 ? 26.922 12.481 33.895 1.00 58.42 198 LEU B C 1
ATOM 3449 O O . LEU B 1 203 ? 27.608 11.537 34.289 1.00 58.45 198 LEU B O 1
ATOM 3454 N N . ALA B 1 204 ? 27.376 13.448 33.102 1.00 59.02 199 ALA B N 1
ATOM 3455 C CA . ALA B 1 204 ? 28.743 13.487 32.597 1.00 60.27 199 ALA B CA 1
ATOM 3456 C C . ALA B 1 204 ? 29.750 13.415 33.720 1.00 60.83 199 ALA B C 1
ATOM 3457 O O . ALA B 1 204 ? 30.504 12.452 33.823 1.00 61.25 199 ALA B O 1
ATOM 3459 N N . LYS B 1 205 ? 29.754 14.450 34.554 1.00 61.68 200 LYS B N 1
ATOM 3460 C CA . LYS B 1 205 ? 30.661 14.526 35.686 1.00 62.52 200 LYS B CA 1
ATOM 3461 C C . LYS B 1 205 ? 30.556 13.280 36.538 1.00 61.59 200 LYS B C 1
ATOM 3462 O O . LYS B 1 205 ? 31.559 12.668 36.895 1.00 62.60 200 LYS B O 1
ATOM 3468 N N . GLU B 1 206 ? 29.335 12.902 36.865 1.00 60.69 201 GLU B N 1
ATOM 3469 C CA . GLU B 1 206 ? 29.115 11.746 37.707 1.00 60.37 201 GLU B CA 1
ATOM 3470 C C . GLU B 1 206 ? 29.873 10.489 37.277 1.00 60.35 201 GLU B C 1
ATOM 3471 O O . GLU B 1 206 ? 30.065 9.576 38.082 1.00 59.05 201 GLU B O 1
ATOM 3477 N N . TYR B 1 207 ? 30.319 10.451 36.022 1.00 61.88 202 TYR B N 1
ATOM 3478 C CA . TYR B 1 207 ? 31.034 9.286 35.486 1.00 64.47 202 TYR B CA 1
ATOM 3479 C C . TYR B 1 207 ? 32.271 9.643 34.662 1.00 66.11 202 TYR B C 1
ATOM 3480 O O . TYR B 1 207 ? 32.804 8.802 33.935 1.00 65.80 202 TYR B O 1
ATOM 3489 N N . GLY B 1 208 ? 32.717 10.891 34.788 1.00 68.01 203 GLY B N 1
ATOM 3490 C CA . GLY B 1 208 ? 33.883 11.353 34.063 1.00 70.05 203 GLY B CA 1
ATOM 3491 C C . GLY B 1 208 ? 33.621 11.648 32.600 1.00 71.94 203 GLY B C 1
ATOM 3492 O O . GLY B 1 208 ? 34.405 12.349 31.952 1.00 72.86 203 GLY B O 1
ATOM 3493 N N . LEU B 1 209 ? 32.519 11.113 32.075 1.00 72.54 204 LEU B N 1
ATOM 3494 C CA . LEU B 1 209 ? 32.153 11.314 30.675 1.00 72.26 204 LEU B CA 1
ATOM 3495 C C . LEU B 1 209 ? 32.137 12.799 30.403 1.00 73.28 204 LEU B C 1
ATOM 3496 O O . LEU B 1 209 ? 31.998 13.601 31.325 1.00 73.38 204 LEU B O 1
ATOM 3501 N N . LYS B 1 210 ? 32.278 13.171 29.140 1.00 75.45 205 LYS B N 1
ATOM 3502 C CA . LYS B 1 210 ? 32.288 14.579 28.793 1.00 78.46 205 LYS B CA 1
ATOM 3503 C C . LYS B 1 210 ? 31.256 14.937 27.727 1.00 78.96 205 LYS B C 1
ATOM 3504 O O . LYS B 1 210 ? 31.415 14.609 26.553 1.00 79.10 205 LYS B O 1
ATOM 3510 N N . GLN B 1 211 ? 30.193 15.608 28.163 1.00 80.08 206 GLN B N 1
ATOM 3511 C CA . GLN B 1 211 ? 29.116 16.045 27.282 1.00 79.88 206 GLN B CA 1
ATOM 3512 C C . GLN B 1 211 ? 29.632 17.204 26.441 1.00 80.31 206 GLN B C 1
ATOM 3513 O O . GLN B 1 211 ? 29.960 18.263 26.971 1.00 80.82 206 GLN B O 1
ATOM 3519 N N . VAL B 1 212 ? 29.716 17.009 25.134 1.00 80.59 207 VAL B N 1
ATOM 3520 C CA . VAL B 1 212 ? 30.197 18.070 24.262 1.00 82.28 207 VAL B CA 1
ATOM 3521 C C . VAL B 1 212 ? 29.085 18.528 23.314 1.00 82.97 207 VAL B C 1
ATOM 3522 O O . VAL B 1 212 ? 28.888 17.965 22.234 1.00 83.38 207 VAL B O 1
ATOM 3526 N N . PRO B 1 213 ? 28.327 19.559 23.723 1.00 83.39 208 PRO B N 1
ATOM 3527 C CA . PRO B 1 213 ? 27.229 20.088 22.904 1.00 83.67 208 PRO B CA 1
ATOM 3528 C C . PRO B 1 213 ? 27.714 20.876 21.692 1.00 83.52 208 PRO B C 1
ATOM 3529 O O . PRO B 1 213 ? 28.879 21.263 21.622 1.00 83.42 208 PRO B O 1
ATOM 3533 N N . ILE B 1 214 ? 26.819 21.111 20.738 1.00 83.26 209 ILE B N 1
ATOM 3534 C CA . ILE B 1 214 ? 27.185 21.848 19.537 1.00 83.07 209 ILE B CA 1
ATOM 3535 C C . ILE B 1 214 ? 26.686 23.289 19.605 1.00 83.20 209 ILE B C 1
ATOM 3536 O O . ILE B 1 214 ? 26.871 23.962 20.619 1.00 83.02 209 ILE B O 1
ATOM 3541 N N . ALA B 1 215 ? 26.055 23.761 18.531 1.00 83.27 210 ALA B N 1
ATOM 3542 C CA . ALA B 1 215 ? 25.553 25.130 18.488 1.00 83.53 210 ALA B CA 1
ATOM 3543 C C . ALA B 1 215 ? 24.136 25.232 17.929 1.00 83.20 210 ALA B C 1
ATOM 3544 O O . ALA B 1 215 ? 23.154 25.068 18.657 1.00 83.40 210 ALA B O 1
ATOM 3546 N N . GLY B 1 216 ? 24.037 25.518 16.634 1.00 82.28 211 GLY B N 1
ATOM 3547 C CA . GLY B 1 216 ? 22.734 25.642 16.006 1.00 79.93 211 GLY B CA 1
ATOM 3548 C C . GLY B 1 216 ? 22.261 24.316 15.457 1.00 77.79 211 GLY B C 1
ATOM 3549 O O . GLY B 1 216 ? 21.766 24.246 14.339 1.00 78.24 211 GLY B O 1
ATOM 3550 N N . LEU B 1 217 ? 22.413 23.263 16.251 1.00 76.03 212 LEU B N 1
ATOM 3551 C CA . LEU B 1 217 ? 22.008 21.929 15.839 1.00 74.85 212 LEU B CA 1
ATOM 3552 C C . LEU B 1 217 ? 20.649 21.587 16.450 1.00 74.13 212 LEU B C 1
ATOM 3553 O O . LEU B 1 217 ? 20.542 21.362 17.652 1.00 73.99 212 LEU B O 1
ATOM 3558 N N . SER B 1 218 ? 19.612 21.554 15.617 1.00 73.90 213 SER B N 1
ATOM 3559 C CA . SER B 1 218 ? 18.265 21.236 16.086 1.00 73.57 213 SER B CA 1
ATOM 3560 C C . SER B 1 218 ? 17.717 19.909 15.560 1.00 75.14 213 SER B C 1
ATOM 3561 O O . SER B 1 218 ? 18.097 19.443 14.481 1.00 74.78 213 SER B O 1
ATOM 3564 N N . PRO B 1 219 ? 16.806 19.287 16.323 1.00 75.98 214 PRO B N 1
ATOM 3565 C CA . PRO B 1 219 ? 16.192 18.016 15.938 1.00 76.73 214 PRO B CA 1
ATOM 3566 C C . PRO B 1 219 ? 15.018 18.228 14.977 1.00 77.06 214 PRO B C 1
ATOM 3567 O O . PRO B 1 219 ? 14.384 17.272 14.543 1.00 78.21 214 PRO B O 1
ATOM 3571 N N . ASP B 1 220 ? 14.726 19.484 14.658 1.00 77.67 215 ASP B N 1
ATOM 3572 C CA . ASP B 1 220 ? 13.635 19.802 13.746 1.00 79.34 215 ASP B CA 1
ATOM 3573 C C . ASP B 1 220 ? 14.056 20.866 12.746 1.00 80.38 215 ASP B C 1
ATOM 3574 O O . ASP B 1 220 ? 13.335 21.166 11.794 1.00 80.49 215 ASP B O 1
ATOM 3579 N N . GLN B 1 221 ? 15.234 21.432 12.973 1.00 81.68 216 GLN B N 1
ATOM 3580 C CA . GLN B 1 221 ? 15.774 22.464 12.106 1.00 83.64 216 GLN B CA 1
ATOM 3581 C C . GLN B 1 221 ? 17.151 22.042 11.623 1.00 84.45 216 GLN B C 1
ATOM 3582 O O . GLN B 1 221 ? 17.910 21.406 12.362 1.00 85.06 216 GLN B O 1
ATOM 3588 N N . GLU B 1 222 ? 17.471 22.382 10.380 1.00 84.89 217 GLU B N 1
ATOM 3589 C CA . GLU B 1 222 ? 18.777 22.049 9.830 1.00 85.43 217 GLU B CA 1
ATOM 3590 C C . GLU B 1 222 ? 19.819 22.992 10.423 1.00 85.44 217 GLU B C 1
ATOM 3591 O O . GLU B 1 222 ? 19.550 24.168 10.648 1.00 84.33 217 GLU B O 1
ATOM 3597 N N . PRO B 1 223 ? 21.027 22.484 10.690 1.00 86.55 218 PRO B N 1
ATOM 3598 C CA . PRO B 1 223 ? 22.096 23.311 11.258 1.00 88.21 218 PRO B CA 1
ATOM 3599 C C . PRO B 1 223 ? 22.627 24.335 10.248 1.00 90.68 218 PRO B C 1
ATOM 3600 O O . PRO B 1 223 ? 23.102 23.959 9.179 1.00 91.47 218 PRO B O 1
ATOM 3604 N N . SER B 1 224 ? 22.542 25.624 10.581 1.00 93.20 219 SER B N 1
ATOM 3605 C CA . SER B 1 224 ? 23.022 26.687 9.684 1.00 94.68 219 SER B CA 1
ATOM 3606 C C . SER B 1 224 ? 24.440 26.403 9.195 1.00 95.64 219 SER B C 1
ATOM 3607 O O . SER B 1 224 ? 25.215 25.729 9.874 1.00 96.42 219 SER B O 1
ATOM 3610 N N . ALA B 1 225 ? 24.774 26.923 8.018 1.00 96.18 220 ALA B N 1
ATOM 3611 C CA . ALA B 1 225 ? 26.102 26.724 7.440 1.00 96.87 220 ALA B CA 1
ATOM 3612 C C . ALA B 1 225 ? 27.195 26.902 8.492 1.00 97.19 220 ALA B C 1
ATOM 3613 O O . ALA B 1 225 ? 28.170 26.154 8.523 1.00 95.98 220 ALA B O 1
ATOM 3615 N N . ALA B 1 226 ? 27.017 27.896 9.357 1.00 98.09 221 ALA B N 1
ATOM 3616 C CA . ALA B 1 226 ? 27.978 28.185 10.415 1.00 99.40 221 ALA B CA 1
ATOM 3617 C C . ALA B 1 226 ? 28.148 27.005 11.367 1.00 99.64 221 ALA B C 1
ATOM 3618 O O . ALA B 1 226 ? 29.261 26.533 11.597 1.00 99.66 221 ALA B O 1
ATOM 3620 N N . SER B 1 227 ? 27.034 26.541 11.925 1.00 100.11 222 SER B N 1
ATOM 3621 C CA . SER B 1 227 ? 27.046 25.422 12.861 1.00 99.97 222 SER B CA 1
ATOM 3622 C C . SER B 1 227 ? 27.487 24.147 12.168 1.00 100.25 222 SER B C 1
ATOM 3623 O O . SER B 1 227 ? 28.278 23.378 12.711 1.00 100.48 222 SER B O 1
ATOM 3626 N N . LEU B 1 228 ? 26.964 23.927 10.967 1.00 100.52 223 LEU B N 1
ATOM 3627 C CA . LEU B 1 228 ? 27.298 22.737 10.199 1.00 100.53 223 LEU B CA 1
ATOM 3628 C C . LEU B 1 228 ? 28.764 22.722 9.793 1.00 101.00 223 LEU B C 1
ATOM 3629 O O . LEU B 1 228 ? 29.424 21.686 9.886 1.00 101.02 223 LEU B O 1
ATOM 3634 N N . ALA B 1 229 ? 29.266 23.871 9.347 1.00 101.41 224 ALA B N 1
ATOM 3635 C CA . ALA B 1 229 ? 30.662 23.991 8.933 1.00 101.28 224 ALA B CA 1
ATOM 3636 C C . ALA B 1 229 ? 31.561 23.879 10.156 1.00 101.23 224 ALA B C 1
ATOM 3637 O O . ALA B 1 229 ? 32.651 23.311 10.087 1.00 101.75 224 ALA B O 1
ATOM 3639 N N . LYS B 1 230 ? 31.098 24.424 11.276 1.00 101.25 225 LYS B N 1
ATOM 3640 C CA . LYS B 1 230 ? 31.857 24.369 12.517 1.00 101.55 225 LYS B CA 1
ATOM 3641 C C . LYS B 1 230 ? 32.006 22.911 12.953 1.00 102.23 225 LYS B C 1
ATOM 3642 O O . LYS B 1 230 ? 33.035 22.511 13.501 1.00 103.00 225 LYS B O 1
ATOM 3648 N N . LEU B 1 231 ? 30.966 22.124 12.699 1.00 102.18 226 LEU B N 1
ATOM 3649 C CA . LEU B 1 231 ? 30.956 20.712 13.052 1.00 102.08 226 LEU B CA 1
ATOM 3650 C C . LEU B 1 231 ? 31.570 19.896 11.928 1.00 102.13 226 LEU B C 1
ATOM 3651 O O . LEU B 1 231 ? 31.939 18.735 12.120 1.00 101.79 226 LEU B O 1
ATOM 3656 N N . LYS B 1 232 ? 31.670 20.519 10.757 1.00 102.51 227 LYS B N 1
ATOM 3657 C CA . LYS B 1 232 ? 32.218 19.877 9.564 1.00 103.27 227 LYS B CA 1
ATOM 3658 C C . LYS B 1 232 ? 33.486 19.091 9.861 1.00 104.20 227 LYS B C 1
ATOM 3659 O O . LYS B 1 232 ? 33.457 17.864 9.976 1.00 104.54 227 LYS B O 1
ATOM 3665 N N . THR B 1 233 ? 34.597 19.806 9.986 1.00 105.19 228 THR B N 1
ATOM 3666 C CA . THR B 1 233 ? 35.884 19.183 10.256 1.00 106.26 228 THR B CA 1
ATOM 3667 C C . THR B 1 233 ? 35.967 18.589 11.660 1.00 106.41 228 THR B C 1
ATOM 3668 O O . THR B 1 233 ? 36.839 17.762 11.939 1.00 106.38 228 THR B O 1
ATOM 3672 N N . TYR B 1 234 ? 35.058 19.004 12.539 1.00 106.52 229 TYR B N 1
ATOM 3673 C CA . TYR B 1 234 ? 35.045 18.507 13.917 1.00 106.16 229 TYR B CA 1
ATOM 3674 C C . TYR B 1 234 ? 34.769 17.005 13.975 1.00 105.63 229 TYR B C 1
ATOM 3675 O O . TYR B 1 234 ? 35.185 16.322 14.914 1.00 105.07 229 TYR B O 1
ATOM 3684 N N . ALA B 1 235 ? 34.060 16.506 12.966 1.00 105.98 230 ALA B N 1
ATOM 3685 C CA . ALA B 1 235 ? 33.715 15.089 12.872 1.00 105.94 230 ALA B CA 1
ATOM 3686 C C . ALA B 1 235 ? 34.874 14.264 12.291 1.00 105.38 230 ALA B C 1
ATOM 3687 O O . ALA B 1 235 ? 34.932 13.047 12.470 1.00 105.44 230 ALA B O 1
ATOM 3689 N N . LYS B 1 236 ? 35.790 14.934 11.595 1.00 104.14 231 LYS B N 1
ATOM 3690 C CA . LYS B 1 236 ? 36.958 14.274 11.017 1.00 103.02 231 LYS B CA 1
ATOM 3691 C C . LYS B 1 236 ? 38.112 14.267 12.030 1.00 102.94 231 LYS B C 1
ATOM 3692 O O . LYS B 1 236 ? 38.801 13.256 12.189 1.00 103.55 231 LYS B O 1
ATOM 3698 N N . GLU B 1 237 ? 38.302 15.389 12.725 1.00 101.61 232 GLU B N 1
ATOM 3699 C CA . GLU B 1 237 ? 39.365 15.535 13.725 1.00 100.02 232 GLU B CA 1
ATOM 3700 C C . GLU B 1 237 ? 39.142 14.721 15.000 1.00 98.69 232 GLU B C 1
ATOM 3701 O O . GLU B 1 237 ? 40.078 14.486 15.770 1.00 98.30 232 GLU B O 1
ATOM 3707 N N . HIS B 1 238 ? 37.903 14.295 15.220 1.00 96.98 233 HIS B N 1
ATOM 3708 C CA . HIS B 1 238 ? 37.568 13.516 16.410 1.00 94.91 233 HIS B CA 1
ATOM 3709 C C . HIS B 1 238 ? 36.849 12.211 16.076 1.00 92.23 233 HIS B C 1
ATOM 3710 O O . HIS B 1 238 ? 36.683 11.346 16.939 1.00 91.47 233 HIS B O 1
ATOM 3717 N N . ASN B 1 239 ? 36.435 12.077 14.819 1.00 89.10 234 ASN B N 1
ATOM 3718 C CA . ASN B 1 239 ? 35.721 10.892 14.357 1.00 86.69 234 ASN B CA 1
ATOM 3719 C C . ASN B 1 239 ? 34.362 10.765 15.059 1.00 84.99 234 ASN B C 1
ATOM 3720 O O . ASN B 1 239 ? 34.036 9.728 15.648 1.00 83.83 234 ASN B O 1
ATOM 3725 N N . VAL B 1 240 ? 33.573 11.834 14.982 1.00 83.23 235 VAL B N 1
ATOM 3726 C CA . VAL B 1 240 ? 32.251 11.883 15.601 1.00 81.59 235 VAL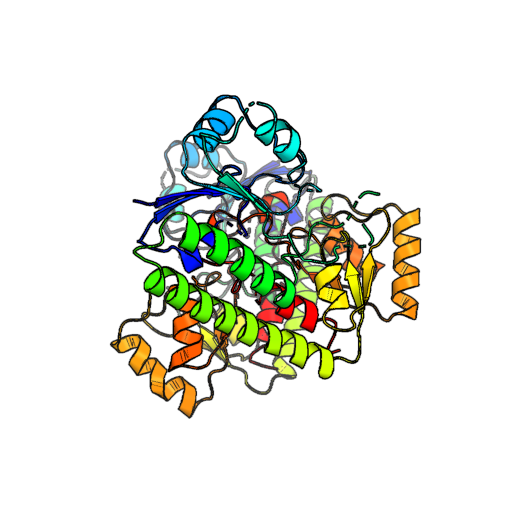 B CA 1
ATOM 3727 C C . VAL B 1 240 ? 31.252 10.979 14.868 1.00 79.73 235 VAL B C 1
ATOM 3728 O O . VAL B 1 240 ? 30.719 11.340 13.812 1.00 79.65 235 VAL B O 1
ATOM 3732 N N . LYS B 1 241 ? 30.994 9.811 15.450 1.00 76.42 236 LYS B N 1
ATOM 3733 C CA . LYS B 1 241 ? 30.091 8.831 14.865 1.00 72.84 236 LYS B CA 1
ATOM 3734 C C . LYS B 1 241 ? 28.637 8.997 15.300 1.00 71.93 236 LYS B C 1
ATOM 3735 O O . LYS B 1 241 ? 27.721 8.543 14.604 1.00 71.61 236 LYS B O 1
ATOM 3741 N N . VAL B 1 242 ? 28.424 9.644 16.447 1.00 69.93 237 VAL B N 1
ATOM 3742 C CA . VAL B 1 242 ? 27.069 9.868 16.966 1.00 66.53 237 VAL B CA 1
ATOM 3743 C C . VAL B 1 242 ? 26.842 11.274 17.531 1.00 65.06 237 VAL B C 1
ATOM 3744 O O . VAL B 1 242 ? 27.757 11.915 18.042 1.00 65.65 237 VAL B O 1
ATOM 3748 N N . ILE B 1 243 ? 25.605 11.742 17.422 1.00 62.74 238 ILE B N 1
ATOM 3749 C CA . ILE B 1 243 ? 25.215 13.051 17.931 1.00 59.73 238 ILE B CA 1
ATOM 3750 C C . ILE B 1 243 ? 23.861 12.882 18.609 1.00 58.96 238 ILE B C 1
ATOM 3751 O O . ILE B 1 243 ? 22.871 12.548 17.959 1.00 59.66 238 ILE B O 1
ATOM 3756 N N . TYR B 1 244 ? 23.808 13.113 19.913 1.00 57.07 239 TYR B N 1
ATOM 3757 C CA . TYR B 1 244 ? 22.550 12.940 20.630 1.00 55.10 239 TYR B CA 1
ATOM 3758 C C . TYR B 1 244 ? 21.657 14.172 20.649 1.00 53.43 239 TYR B C 1
ATOM 3759 O O . TYR B 1 244 ? 22.143 15.300 20.731 1.00 51.99 239 TYR B O 1
ATOM 3768 N N . PHE B 1 245 ? 20.346 13.933 20.569 1.00 50.80 240 PHE B N 1
ATOM 3769 C CA . PHE B 1 245 ? 19.356 15.004 20.546 1.00 49.81 240 PHE B CA 1
ATOM 3770 C C . PHE B 1 245 ? 18.310 14.902 21.668 1.00 50.88 240 PHE B C 1
ATOM 3771 O O . PHE B 1 245 ? 18.081 13.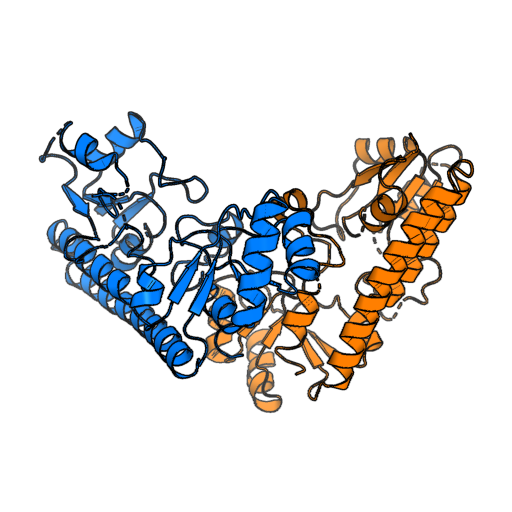842 22.246 1.00 50.10 240 PHE B O 1
ATOM 3779 N N . GLU B 1 246 ? 17.673 16.023 21.964 1.00 50.78 241 GLU B N 1
ATOM 3780 C CA . GLU B 1 246 ? 16.667 16.045 22.989 1.00 53.28 241 GLU B CA 1
ATOM 3781 C C . GLU B 1 246 ? 15.646 14.955 22.681 1.00 54.35 241 GLU B C 1
ATOM 3782 O O . GLU B 1 246 ? 15.129 14.282 23.574 1.00 54.68 241 GLU B O 1
ATOM 3788 N N . GLU B 1 247 ? 15.386 14.782 21.391 1.00 54.37 242 GLU B N 1
ATOM 3789 C CA . GLU B 1 247 ? 14.416 13.814 20.900 1.00 53.16 242 GLU B CA 1
ATOM 3790 C C . GLU B 1 247 ? 14.831 13.332 19.511 1.00 52.06 242 GLU B C 1
ATOM 3791 O O . GLU B 1 247 ? 15.820 13.811 18.966 1.00 50.33 242 GLU B O 1
ATOM 3797 N N . ILE B 1 248 ? 14.060 12.412 18.928 1.00 51.80 243 ILE B N 1
ATOM 3798 C CA . ILE B 1 248 ? 14.400 11.891 17.606 1.00 52.37 243 ILE B CA 1
ATOM 3799 C C . ILE B 1 248 ? 14.410 12.995 16.562 1.00 51.63 243 ILE B C 1
ATOM 3800 O O . ILE B 1 248 ? 13.531 13.857 16.535 1.00 50.17 243 ILE B O 1
ATOM 3805 N N . ALA B 1 249 ? 15.429 12.975 15.713 1.00 52.44 244 ALA B N 1
ATOM 3806 C CA . ALA B 1 249 ? 15.568 13.993 14.677 1.00 54.02 244 ALA B CA 1
ATOM 3807 C C . ALA B 1 249 ? 14.637 13.743 13.505 1.00 54.41 244 ALA B C 1
ATOM 3808 O O . ALA B 1 249 ? 14.174 12.625 13.300 1.00 55.45 244 ALA B O 1
ATOM 3810 N N . SER B 1 250 ? 14.362 14.790 12.737 1.00 54.34 245 SER B N 1
ATOM 3811 C CA . SER B 1 250 ? 13.489 14.661 11.577 1.00 55.06 245 SER B CA 1
ATOM 3812 C C . SER B 1 250 ? 14.275 14.113 10.388 1.00 56.21 245 SER B C 1
ATOM 3813 O O . SER B 1 250 ? 15.506 14.173 10.374 1.00 56.67 245 SER B O 1
ATOM 3816 N N . SER B 1 251 ? 13.560 13.568 9.401 1.00 57.31 246 SER B N 1
ATOM 3817 C CA . SER B 1 251 ? 14.190 13.016 8.204 1.00 57.63 246 SER B CA 1
ATOM 3818 C C . SER B 1 251 ? 15.210 14.027 7.713 1.00 58.15 246 SER B C 1
ATOM 3819 O O . SER B 1 251 ? 16.404 13.732 7.633 1.00 58.02 246 SER B O 1
ATOM 3822 N N . LYS B 1 252 ? 14.716 15.225 7.405 1.00 59.51 247 LYS B N 1
ATOM 3823 C CA . LYS B 1 252 ? 15.527 16.340 6.904 1.00 61.72 247 LYS B CA 1
ATOM 3824 C C . LYS B 1 252 ? 16.840 16.542 7.666 1.00 61.46 247 LYS B C 1
ATOM 3825 O O . LYS B 1 252 ? 17.875 16.838 7.062 1.00 61.18 247 LYS B O 1
ATOM 3831 N N . VAL B 1 253 ? 16.792 16.392 8.990 1.00 62.05 248 VAL B N 1
ATOM 3832 C CA . VAL B 1 253 ? 17.979 16.589 9.833 1.00 61.79 248 VAL B CA 1
ATOM 3833 C C . VAL B 1 253 ? 18.830 15.344 9.940 1.00 61.48 248 VAL B C 1
ATOM 3834 O O . VAL B 1 253 ? 19.993 15.350 9.552 1.00 60.88 248 VAL B O 1
ATOM 3838 N N . ALA B 1 254 ? 18.252 14.283 10.484 1.00 62.89 249 ALA B N 1
ATOM 3839 C CA . ALA B 1 254 ? 18.973 13.027 10.644 1.00 65.60 249 ALA B CA 1
ATOM 3840 C C . ALA B 1 254 ? 19.680 12.600 9.353 1.00 67.13 249 ALA B C 1
ATOM 3841 O O . ALA B 1 254 ? 20.741 11.968 9.390 1.00 66.44 249 ALA B O 1
ATOM 3843 N N . ASP B 1 255 ? 19.081 12.954 8.218 1.00 68.93 250 ASP B N 1
ATOM 3844 C CA . ASP B 1 255 ? 19.625 12.618 6.907 1.00 69.80 250 ASP B CA 1
ATOM 3845 C C . ASP B 1 255 ? 20.862 13.460 6.598 1.00 69.79 250 ASP B C 1
ATOM 3846 O O . ASP B 1 255 ? 21.943 12.926 6.361 1.00 70.62 250 ASP B O 1
ATOM 3851 N N . THR B 1 256 ? 20.692 14.777 6.616 1.00 69.76 251 THR B N 1
ATOM 3852 C CA . THR B 1 256 ? 21.772 15.715 6.341 1.00 70.49 251 THR B CA 1
ATOM 3853 C C . THR B 1 256 ? 23.009 15.456 7.197 1.00 71.54 251 THR B C 1
ATOM 3854 O O . THR B 1 256 ? 24.131 15.753 6.793 1.00 71.02 251 THR B O 1
ATOM 3858 N N . LEU B 1 257 ? 22.801 14.910 8.385 1.00 74.38 252 LEU B N 1
ATOM 3859 C CA . LEU B 1 257 ? 23.907 14.627 9.290 1.00 77.92 252 LEU B CA 1
ATOM 3860 C C . LEU B 1 257 ? 24.654 13.379 8.849 1.00 79.93 252 LEU B C 1
ATOM 3861 O O . LEU B 1 257 ? 25.880 13.314 8.937 1.00 79.58 252 LEU B O 1
ATOM 3866 N N . ALA B 1 258 ? 23.889 12.392 8.383 1.00 82.19 253 ALA B N 1
ATOM 3867 C CA . ALA B 1 258 ? 24.420 11.117 7.922 1.00 83.76 253 ALA B CA 1
ATOM 3868 C C . ALA B 1 258 ? 25.122 11.280 6.582 1.00 84.83 253 ALA B C 1
ATOM 3869 O O . ALA B 1 258 ? 25.668 10.321 6.031 1.00 84.73 253 ALA B O 1
ATOM 3871 N N . SER B 1 259 ? 25.105 12.501 6.061 1.00 85.99 254 SER B N 1
ATOM 3872 C CA . SER B 1 259 ? 25.752 12.795 4.789 1.00 87.41 254 SER B CA 1
ATOM 3873 C C . SER B 1 259 ? 27.078 13.497 5.016 1.00 87.93 254 SER B C 1
ATOM 3874 O O . SER B 1 259 ? 28.110 12.857 5.222 1.00 88.68 254 SER B O 1
ATOM 3877 N N . GLU B 1 260 ? 27.034 14.822 4.990 1.00 87.87 255 GLU B N 1
ATOM 3878 C CA . GLU B 1 260 ? 28.223 15.635 5.178 1.00 88.12 255 GLU B CA 1
ATOM 3879 C C . GLU B 1 260 ? 29.058 15.260 6.407 1.00 87.64 255 GLU B C 1
ATOM 3880 O O . GLU B 1 260 ? 30.285 15.332 6.364 1.00 88.03 255 GLU B O 1
ATOM 3886 N N . ILE B 1 261 ? 28.402 14.863 7.497 1.00 87.03 256 ILE B N 1
ATOM 3887 C CA . ILE B 1 261 ? 29.112 14.500 8.733 1.00 86.06 256 ILE B CA 1
ATOM 3888 C C . ILE B 1 261 ? 29.422 13.004 8.805 1.00 85.21 256 ILE B C 1
ATOM 3889 O O . ILE B 1 261 ? 30.481 12.602 9.290 1.00 84.67 256 ILE B O 1
ATOM 3894 N N . GLY B 1 262 ? 28.485 12.185 8.331 1.00 84.16 257 GLY B N 1
ATOM 3895 C CA . GLY B 1 262 ? 28.677 10.748 8.359 1.00 81.68 257 GLY B CA 1
ATOM 3896 C C . GLY B 1 262 ? 28.485 10.184 9.749 1.00 80.51 257 GLY B C 1
ATOM 3897 O O . GLY B 1 262 ? 29.092 9.170 10.115 1.00 80.76 257 GLY B O 1
ATOM 3898 N N . ALA B 1 263 ? 27.636 10.852 10.527 1.00 78.97 258 ALA B N 1
ATOM 3899 C CA . ALA B 1 263 ? 27.333 10.435 11.895 1.00 76.98 258 ALA B CA 1
ATOM 3900 C C . ALA B 1 263 ? 25.853 10.075 12.029 1.00 75.12 258 ALA B C 1
ATOM 3901 O O . ALA B 1 263 ? 25.006 10.625 11.323 1.00 75.19 258 ALA B O 1
ATOM 3903 N N . LYS B 1 264 ? 25.553 9.149 12.937 1.00 73.68 259 LYS B N 1
ATOM 3904 C CA . LYS B 1 264 ? 24.181 8.693 13.184 1.00 71.66 259 LYS B CA 1
ATOM 3905 C C . LYS B 1 264 ? 23.521 9.576 14.246 1.00 70.31 259 LYS B C 1
ATOM 3906 O O . LYS B 1 264 ? 24.163 10.440 14.836 1.00 70.50 259 LYS B O 1
ATOM 3912 N N . THR B 1 265 ? 22.237 9.373 14.499 1.00 68.61 260 THR B N 1
ATOM 3913 C CA . THR B 1 265 ? 21.584 10.179 15.517 1.00 64.61 260 THR B CA 1
ATOM 3914 C C . THR B 1 265 ? 20.889 9.303 16.556 1.00 62.93 260 THR B C 1
ATOM 3915 O O . THR B 1 265 ? 20.215 8.334 16.212 1.00 63.06 260 THR B O 1
ATOM 3919 N N . GLU B 1 266 ? 21.073 9.646 17.829 1.00 61.76 261 GLU B N 1
ATOM 3920 C CA . GLU B 1 266 ? 20.439 8.929 18.928 1.00 59.51 261 GLU B CA 1
ATOM 3921 C C . GLU B 1 266 ? 19.602 9.837 19.820 1.00 57.81 261 GLU B C 1
ATOM 3922 O O . GLU B 1 266 ? 19.619 11.058 19.679 1.00 57.87 261 GLU B O 1
ATOM 3928 N N . VAL B 1 267 ? 18.880 9.231 20.751 1.00 56.17 262 VAL B N 1
ATOM 3929 C CA . VAL B 1 267 ? 17.998 9.982 21.626 1.00 55.43 262 VAL B CA 1
ATOM 3930 C C . VAL B 1 267 ? 18.660 10.659 22.813 1.00 54.08 262 VAL B C 1
ATOM 3931 O O . VAL B 1 267 ? 19.100 11.795 22.699 1.00 53.92 262 VAL B O 1
ATOM 3935 N N . LEU B 1 268 ? 18.724 9.976 23.950 1.00 51.60 263 LEU B N 1
ATOM 3936 C CA . LEU B 1 268 ? 19.313 10.560 25.168 1.00 51.47 263 LEU B CA 1
ATOM 3937 C C . LEU B 1 268 ? 18.376 11.662 25.691 1.00 51.37 263 LEU B C 1
ATOM 3938 O O . LEU B 1 268 ? 18.721 12.852 25.719 1.00 49.34 263 LEU B O 1
ATOM 3943 N N . ASN B 1 269 ? 17.186 11.241 26.119 1.00 52.07 264 ASN B N 1
ATOM 3944 C CA . ASN B 1 269 ? 16.175 12.175 26.588 1.00 53.00 264 ASN B CA 1
ATOM 3945 C C . ASN B 1 269 ? 16.095 12.429 28.078 1.00 52.72 264 ASN B C 1
ATOM 3946 O O . ASN B 1 269 ? 16.406 11.575 28.920 1.00 52.00 264 ASN B O 1
ATOM 3951 N N . THR B 1 270 ? 15.630 13.632 28.373 1.00 51.50 265 THR B N 1
ATOM 3952 C CA . THR B 1 270 ? 15.444 14.102 29.726 1.00 51.77 265 THR B CA 1
ATOM 3953 C C . THR B 1 270 ? 14.039 13.704 30.113 1.00 53.23 265 THR B C 1
ATOM 3954 O O . THR B 1 270 ? 13.113 13.801 29.308 1.00 55.53 265 THR B O 1
ATOM 3958 N N . LEU B 1 271 ? 13.858 13.235 31.332 1.00 54.28 266 LEU B N 1
ATOM 3959 C CA . LEU B 1 271 ? 12.522 12.842 31.724 1.00 54.29 266 LEU B CA 1
ATOM 3960 C C . LEU B 1 271 ? 11.506 13.991 31.640 1.00 54.48 266 LEU B C 1
ATOM 3961 O O . LEU B 1 271 ? 10.534 14.018 32.380 1.00 55.18 266 LEU B O 1
ATOM 3966 N N . GLU B 1 272 ? 11.715 14.944 30.747 1.00 54.74 267 GLU B N 1
ATOM 3967 C CA . GLU B 1 272 ? 10.742 16.019 30.625 1.00 57.49 267 GLU B CA 1
ATOM 3968 C C . GLU B 1 272 ? 9.740 15.593 29.550 1.00 59.83 267 GLU B C 1
ATOM 3969 O O . GLU B 1 272 ? 8.662 15.043 29.845 1.00 59.92 267 GLU B O 1
ATOM 3975 N N . GLY B 1 273 ? 10.157 15.801 28.303 1.00 59.43 268 GLY B N 1
ATOM 3976 C CA . GLY B 1 273 ? 9.345 15.488 27.144 1.00 59.82 268 GLY B CA 1
ATOM 3977 C C . GLY B 1 273 ? 8.978 14.045 26.828 1.00 59.35 268 GLY B C 1
ATOM 3978 O O . GLY B 1 273 ? 9.438 13.491 25.830 1.00 59.24 268 GLY B O 1
ATOM 3979 N N . LEU B 1 274 ? 8.140 13.438 27.662 1.00 59.86 269 LEU B N 1
ATOM 3980 C CA . LEU B 1 274 ? 7.683 12.063 27.436 1.00 59.66 269 LEU B CA 1
ATOM 3981 C C . LEU B 1 274 ? 6.336 12.050 26.690 1.00 58.88 269 LEU B C 1
ATOM 3982 O O . LEU B 1 274 ? 5.395 12.736 27.084 1.00 60.37 269 LEU B O 1
ATOM 3987 N N . SER B 1 275 ? 6.234 11.269 25.622 1.00 57.67 270 SER B N 1
ATOM 3988 C CA . SER B 1 275 ? 4.989 11.215 24.860 1.00 56.51 270 SER B CA 1
ATOM 3989 C C . SER B 1 275 ? 3.827 10.733 25.721 1.00 56.84 270 SER B C 1
ATOM 3990 O O . SER B 1 275 ? 4.031 10.178 26.805 1.00 57.50 270 SER B O 1
ATOM 3993 N N . LYS B 1 276 ? 2.608 10.929 25.234 1.00 56.54 271 LYS B N 1
ATOM 3994 C CA . LYS B 1 276 ? 1.430 10.516 25.987 1.00 56.66 271 LYS B CA 1
ATOM 3995 C C . LYS B 1 276 ? 1.413 8.998 26.128 1.00 56.47 271 LYS B C 1
ATOM 3996 O O . LYS B 1 276 ? 1.037 8.469 27.173 1.00 57.69 271 LYS B O 1
ATOM 4002 N N . GLU B 1 277 ? 1.842 8.303 25.079 1.00 56.16 272 GLU B N 1
ATOM 4003 C CA . GLU B 1 277 ? 1.880 6.840 25.086 1.00 56.57 272 GLU B CA 1
ATOM 4004 C C . GLU B 1 277 ? 2.848 6.312 26.157 1.00 55.58 272 GLU B C 1
ATOM 4005 O O . GLU B 1 277 ? 2.550 5.362 26.880 1.00 52.59 272 GLU B O 1
ATOM 4011 N N . GLU B 1 278 ? 4.012 6.944 26.250 1.00 55.87 273 GLU B N 1
ATOM 4012 C CA . GLU B 1 278 ? 5.007 6.547 27.229 1.00 56.77 273 GLU B CA 1
ATOM 4013 C C . GLU B 1 278 ? 4.385 6.656 28.604 1.00 57.43 273 GLU B C 1
ATOM 4014 O O . GLU B 1 278 ? 4.664 5.855 29.493 1.00 56.10 273 GLU B O 1
ATOM 4020 N N . GLN B 1 279 ? 3.524 7.653 28.772 1.00 59.66 274 GLN B N 1
ATOM 4021 C CA . GLN B 1 279 ? 2.818 7.835 30.032 1.00 60.25 274 GLN B CA 1
ATOM 4022 C C . GLN B 1 279 ? 1.836 6.676 30.143 1.00 59.72 274 GLN B C 1
ATOM 4023 O O . GLN B 1 279 ? 1.847 5.926 31.115 1.00 59.14 274 GLN B O 1
ATOM 4029 N N . ASP B 1 280 ? 0.988 6.538 29.134 1.00 59.92 275 ASP B N 1
ATOM 4030 C CA . ASP B 1 280 ? -0.001 5.472 29.105 1.00 61.43 275 ASP B CA 1
ATOM 4031 C C . ASP B 1 280 ? 0.651 4.135 29.467 1.00 60.64 275 ASP B C 1
ATOM 4032 O O . ASP B 1 280 ? 0.045 3.297 30.139 1.00 58.69 275 ASP B O 1
ATOM 4037 N N . LYS B 1 281 ? 1.892 3.962 29.005 1.00 59.31 276 LYS B N 1
ATOM 4038 C CA . LYS B 1 281 ? 2.685 2.753 29.234 1.00 57.19 276 LYS B CA 1
ATOM 4039 C C . LYS B 1 281 ? 3.359 2.754 30.611 1.00 57.21 276 LYS B C 1
ATOM 4040 O O . LYS B 1 281 ? 3.740 1.702 31.133 1.00 57.27 276 LYS B O 1
ATOM 4046 N N . GLY B 1 282 ? 3.524 3.946 31.175 1.00 55.68 277 GLY B N 1
ATOM 4047 C CA . GLY B 1 282 ? 4.148 4.077 32.475 1.00 55.05 277 GLY B CA 1
ATOM 4048 C C . GLY B 1 282 ? 5.666 4.146 32.472 1.00 54.77 277 GLY B C 1
ATOM 4049 O O . GLY B 1 282 ? 6.310 3.899 33.495 1.00 54.85 277 GLY B O 1
ATOM 4050 N N . LEU B 1 283 ? 6.255 4.486 31.335 1.00 53.56 278 LEU B N 1
ATOM 4051 C CA . LEU B 1 283 ? 7.696 4.549 31.274 1.00 53.20 278 LEU B CA 1
ATOM 4052 C C . LEU B 1 283 ? 8.248 5.517 32.314 1.00 53.21 278 LEU B C 1
ATOM 4053 O O . LEU B 1 283 ? 8.107 6.735 32.199 1.00 55.50 278 LEU B O 1
ATOM 4058 N N . GLY B 1 284 ? 8.883 4.955 33.335 1.00 52.02 279 GLY B N 1
ATOM 4059 C CA . GLY B 1 284 ? 9.446 5.757 34.396 1.00 50.98 279 GLY B CA 1
ATOM 4060 C C . GLY B 1 284 ? 10.904 6.139 34.229 1.00 50.57 279 GLY B C 1
ATOM 4061 O O . GLY B 1 284 ? 11.501 5.973 33.163 1.00 50.15 279 GLY B O 1
ATOM 4062 N N . TYR B 1 285 ? 11.469 6.655 35.317 1.00 48.44 280 TYR B N 1
ATOM 4063 C CA . TYR B 1 285 ? 12.850 7.106 35.370 1.00 46.68 280 TYR B CA 1
ATOM 4064 C C . TYR B 1 285 ? 13.817 5.959 35.085 1.00 46.46 280 TYR B C 1
ATOM 4065 O O . TYR B 1 285 ? 14.734 6.094 34.276 1.00 45.16 280 TYR B O 1
ATOM 4074 N N . ILE B 1 286 ? 13.606 4.826 35.747 1.00 48.28 281 ILE B N 1
ATOM 4075 C CA . ILE B 1 286 ? 14.486 3.675 35.551 1.00 50.99 281 ILE B CA 1
ATOM 4076 C C . ILE B 1 286 ? 14.559 3.217 34.081 1.00 52.51 281 ILE B C 1
ATOM 4077 O O . ILE B 1 286 ? 15.645 2.999 33.538 1.00 52.76 281 ILE B O 1
ATOM 4082 N N . ASP B 1 287 ? 13.405 3.080 33.438 1.00 53.04 282 ASP B N 1
ATOM 4083 C CA . ASP B 1 287 ? 13.369 2.653 32.050 1.00 53.20 282 ASP B CA 1
ATOM 4084 C C . ASP B 1 287 ? 14.094 3.626 31.133 1.00 53.50 282 ASP B C 1
ATOM 4085 O O . ASP B 1 287 ? 15.039 3.247 30.438 1.00 55.21 282 ASP B O 1
ATOM 4090 N N . ILE B 1 288 ? 13.653 4.876 31.138 1.00 52.69 283 ILE B N 1
ATOM 4091 C CA . ILE B 1 288 ? 14.255 5.906 30.315 1.00 52.19 283 ILE B CA 1
ATOM 4092 C C . ILE B 1 288 ? 15.760 6.072 30.590 1.00 54.18 283 ILE B C 1
ATOM 4093 O O . ILE B 1 288 ? 16.527 6.432 29.690 1.00 54.70 283 ILE B O 1
ATOM 4106 N N . LYS B 1 290 ? 17.790 3.628 31.464 1.00 55.95 285 LYS B N 1
ATOM 4107 C CA . LYS B 1 290 ? 18.408 2.453 30.878 1.00 55.98 285 LYS B CA 1
ATOM 4108 C C . LYS B 1 290 ? 18.607 2.713 29.374 1.00 56.99 285 LYS B C 1
ATOM 4109 O O . LYS B 1 290 ? 19.709 2.542 28.839 1.00 56.88 285 LYS B O 1
ATOM 4115 N N . GLN B 1 291 ? 17.535 3.143 28.709 1.00 55.87 286 GLN B N 1
ATOM 4116 C CA . GLN B 1 291 ? 17.588 3.469 27.295 1.00 55.08 286 GLN B CA 1
ATOM 4117 C C . GLN B 1 291 ? 18.710 4.450 27.046 1.00 56.70 286 GLN B C 1
ATOM 4118 O O . GLN B 1 291 ? 19.439 4.346 26.049 1.00 56.04 286 GLN B O 1
ATOM 4124 N N . ASN B 1 292 ? 18.848 5.413 27.956 1.00 58.25 287 ASN B N 1
ATOM 4125 C CA . ASN B 1 292 ? 19.897 6.418 27.821 1.00 59.60 287 ASN B CA 1
ATOM 4126 C C . ASN B 1 292 ? 21.271 5.757 27.868 1.00 59.94 287 ASN B C 1
ATOM 4127 O O . ASN B 1 292 ? 22.187 6.138 27.123 1.00 59.05 287 ASN B O 1
ATOM 4132 N N . LEU B 1 293 ? 21.401 4.757 28.738 1.00 59.99 288 LEU B N 1
ATOM 4133 C CA . LEU B 1 293 ? 22.657 4.022 28.867 1.00 59.02 288 LEU B CA 1
ATOM 4134 C C . LEU B 1 293 ? 22.946 3.369 27.512 1.00 58.75 288 LEU B C 1
ATOM 4135 O O . LEU B 1 293 ? 24.040 3.530 26.964 1.00 57.57 288 LEU B O 1
ATOM 4140 N N . ASP B 1 294 ? 21.966 2.645 26.972 1.00 58.90 289 ASP B N 1
ATOM 4141 C CA . ASP B 1 294 ? 22.140 2.023 25.663 1.00 61.12 289 ASP B CA 1
ATOM 4142 C C . ASP B 1 294 ? 22.657 3.065 24.668 1.00 62.51 289 ASP B C 1
ATOM 4143 O O . ASP B 1 294 ? 23.700 2.889 24.040 1.00 62.73 289 ASP B O 1
ATOM 4148 N N . ALA B 1 295 ? 21.913 4.154 24.528 1.00 63.62 290 ALA B N 1
ATOM 4149 C CA . ALA B 1 295 ? 22.296 5.199 23.604 1.00 64.40 290 ALA B CA 1
ATOM 4150 C C . ALA B 1 295 ? 23.724 5.699 23.856 1.00 65.54 290 ALA B C 1
ATOM 4151 O O . ALA B 1 295 ? 24.443 6.005 22.910 1.00 66.03 290 ALA B O 1
ATOM 4153 N N . LEU B 1 296 ? 24.133 5.780 25.122 1.00 66.45 291 LEU B N 1
ATOM 4154 C CA . LEU B 1 296 ? 25.485 6.235 25.461 1.00 67.47 291 LEU B CA 1
ATOM 4155 C C . LEU B 1 296 ? 26.570 5.271 24.959 1.00 68.71 291 LEU B C 1
ATOM 4156 O O . LEU B 1 296 ? 27.566 5.690 24.358 1.00 68.14 291 LEU B O 1
ATOM 4161 N N . LYS B 1 297 ? 26.377 3.981 25.204 1.00 69.38 292 LYS B N 1
ATOM 4162 C CA . LYS B 1 297 ? 27.350 2.986 24.772 1.00 71.25 292 LYS B CA 1
ATOM 4163 C C . LYS B 1 297 ? 27.737 3.206 23.312 1.00 72.71 292 LYS B C 1
ATOM 4164 O O . LYS B 1 297 ? 28.909 3.093 22.950 1.00 72.07 292 LYS B O 1
ATOM 4170 N N . ASP B 1 298 ? 26.754 3.530 22.479 1.00 74.89 293 ASP B N 1
ATOM 4171 C CA . ASP B 1 298 ? 27.013 3.775 21.066 1.00 77.14 293 ASP B CA 1
ATOM 4172 C C . ASP B 1 298 ? 27.844 5.031 20.853 1.00 78.57 293 ASP B C 1
ATOM 4173 O O . ASP B 1 298 ? 27.462 5.906 20.077 1.00 79.84 293 ASP B O 1
ATOM 4178 N N . SER B 1 299 ? 28.973 5.125 21.544 1.00 79.89 294 SER B N 1
ATOM 4179 C CA . SER B 1 299 ? 29.869 6.270 21.411 1.00 81.21 294 SER B CA 1
ATOM 4180 C C . SER B 1 299 ? 30.996 6.174 22.428 1.00 82.00 294 SER B C 1
ATOM 4181 O O . SER B 1 299 ? 32.127 6.572 22.151 1.00 82.45 294 SER B O 1
ATOM 4184 N N . LEU B 1 300 ? 30.682 5.640 23.605 1.00 82.86 295 LEU B N 1
ATOM 4185 C CA . LEU B 1 300 ? 31.672 5.482 24.670 1.00 83.59 295 LEU B CA 1
ATOM 4186 C C . LEU B 1 300 ? 32.321 4.107 24.605 1.00 84.69 295 LEU B C 1
ATOM 4187 O O . LEU B 1 300 ? 33.535 3.970 24.774 1.00 85.29 295 LEU B O 1
ATOM 4192 N N . LEU B 1 301 ? 31.494 3.091 24.370 1.00 85.26 296 LEU B N 1
ATOM 4193 C CA . LEU B 1 301 ? 31.965 1.715 24.279 1.00 84.90 296 LEU B CA 1
ATOM 4194 C C . LEU B 1 301 ? 32.737 1.537 22.967 1.00 84.47 296 LEU B C 1
ATOM 4195 O O . LEU B 1 301 ? 32.770 2.500 22.172 1.00 82.78 296 LEU B O 1
#

Nearest PDB structures (foldseek):
  2o1e-assembly1_A  TM=1.004E+00  e=2.759E-50  Bacillus subtilis
  2o1e-assembly2_B  TM=9.922E-01  e=1.041E-44  Bacillus subtilis
  7jj8-assembly4_D  TM=9.611E-01  e=9.099E-31  Streptococcus pneumoniae R6
  7jj9-assembly1_A  TM=9.383E-01  e=3.019E-29  Streptococcus pneumoniae R6
  3hjt-assembly2_B  TM=8.283E-01  e=6.996E-21  Streptococcus agalactiae

Foldseek 3Di:
DAEEEEEFALLCLLCLLCPPVYDYDYPDAQPDQRQPDDDDVVRLCVCLVGQAYEYADCLNVCVVVSPVCDPVGHHYFHLQPPPPAPPVRARLQCLALVSVLSSSVSSLVVVCVSPVVCNVRSVVSSVVVNVLSVVLVVVLLVLLVLFPLLEAEEQDCSCVNNSVSRSHHYHHADPDALEDADDPVRLVVVLVVCVVSVFAEYEYQDHHDPNHQPCCCVRNVHGYYYLHRQRGDDPCCVVVVQHDSRVVSNVVVVSSGGND/DAFEEEEFALLCLLCLLCPPVYDYDYPDPQADDRQPDDDDVVRLVVCLVGQAYEYADCNNVCVVVSPVCDPVGHHYFHLQPPPPAPDVARLLCLALVSVLSSSVRSLVVVCVSPVPCNVRSVVSSVVVNVLSVVVNVLLQVLLVVFDQQEAEEQDPHCPNNSVSRVRHYHYFYQQALEDARPPVRCVVCQCVCVVRVHAEYEYQAHHDCVHQVVCCPSNVHGYDYQHRSRNDDPVCVVVPVGPSNSVSNSVRVSVRGD

Sequence (518 aa):
KLHVVTTFYPYEFTKQIVKDKGDVDLLIPSSVEPHDWEPTPKDIANIQDADLFVYNSEYETWVPSAEKSGQGHAVFVNASKGIDLEGHADPHVWLSPVLAQKEVKNITAQIVKQDPDNKEYYEKNSKEYIAKLQDLDKLYRTTAKKAEKKEFITQHTAFGYLAKEYGLKQVPIAGLSPDQEPSAASLAKLKTYAKEHNVKVIYFEEIASSKVADTLASEIGAKTEVLNTLEGLSKEEQDKGLGYIDIKQNLDALKDSLLVKLHVVTTFYPYEFTKQIVKDKGDVDLLIPSSVEPHDWEPTPKDIANIQDADLFVYNSEYETWVPSAEKSGQGHAVFVNASKGIDLEGADPHVWLSPVLAQKEVKNITAQIVKQDPDNKEYYEKNSKEYIAKLQDLDKLYRTTAKKAEKKEFITQHTAFGYLAKEYGLKQVPIAGLSPDQEPSAASLAKLKTYAKEHNVKVIYFEEIASSKVADTLASEIGAKTEVLNTLEGLSKEEQDKGLGYIDIKQNLDALKDSLL

InterPro domains:
  IPR006127 Periplasmic solute binding protein, ZnuA-like [PF01297] (39-313)
  IPR006128 Adhesion lipoprotein PsaA-like [PR00690] (36-54)
  IPR006128 Adhesion lipoprotein PsaA-like [PR00690] (67-80)
  IPR006128 Adhesion lipoprotein PsaA-like [PR00690] (80-97)
  IPR006128 Adhesion lipoprotein PsaA-like [PR00690] (201-222)
  IPR006128 Adhesion lipoprotein PsaA-like [PR00690] (254-272)
  IPR006129 Adhesin B [PR00691] (36-57)
  IPR006129 Adhesin B [PR00691] (61-79)
  IPR006129 Adhesin B [PR00691] (80-99)
  IPR006129 Adhesin B [PR00691] (145-164)
  IPR006129 Adhesin B [PR00691] (201-218)
  IPR006129 Adhesin B [PR00691] (294-312)
  IPR050492 Bacterial metal-binding protein 9 [PTHR42953] (10-315)

Solvent-accessible surface area: 24777 Å² total